Protein AF-A0A7V4HST1-F1 (afdb_monomer_lite)

Radius of gyration: 36.28 Å; chains: 1; bounding box: 67×82×114 Å

Secondary structure (DSSP, 8-state):
-------------------------------------------PPP---------SS-S-SSGGGPEE--SEEEEEEEEE-STT-EEEEEEEESS-EEEEEEEEESS--EEEEEE-SS-TTSEEEEE-TTSS--EEEE-GGGPBPSEEEEEEEEESSS-S-EEEEEEEEEEEE-PPP-SS-S-SSGGGPEE--TTS-PEEEEE-STT---EEEEEESS-B-EEEEEE-SS--EEEEEE-S-TTS--SEEEES-SSTT--EEEE-GGGPBPSEEEEEEEEETTS-S-EEEEEEEEEE--TT-EEEEEESSHHHHHHHHHHHHHH---GGG--SEEEEEEETTEEEEEETTEEEEEEHHHHHHHEEEEEEEEETT--HHHHHHHHHHHHTTTTPPB-HHHHHHHHHHHTSTT-HHHHHTSHHHHHHHHHTTTTTSB-HHHHHHHHHHHTT-PPP----TTTTTT---HHHHHHT--HHHHHT-SSEEES--

Structure (mmCIF, N/CA/C/O backbone):
data_AF-A0A7V4HST1-F1
#
_entry.id   AF-A0A7V4HST1-F1
#
loop_
_atom_site.group_PDB
_atom_site.id
_atom_site.type_symbol
_atom_site.label_atom_id
_atom_site.label_alt_id
_atom_site.label_comp_id
_atom_site.label_asym_id
_atom_site.label_entity_id
_atom_site.label_seq_id
_atom_site.pdbx_PDB_ins_code
_atom_site.Cartn_x
_atom_site.Cartn_y
_atom_site.Cartn_z
_atom_site.occupancy
_atom_site.B_iso_or_equiv
_atom_site.auth_seq_id
_atom_site.auth_comp_id
_atom_site.auth_asym_id
_atom_site.auth_atom_id
_atom_site.pdbx_PDB_model_num
ATOM 1 N N . MET A 1 1 ? 2.019 59.116 10.335 1.00 35.84 1 MET A N 1
ATOM 2 C CA . MET A 1 1 ? 3.046 59.518 9.343 1.00 35.84 1 MET A CA 1
ATOM 3 C C . MET A 1 1 ? 2.879 58.675 8.077 1.00 35.84 1 MET A C 1
ATOM 5 O O . MET A 1 1 ? 2.278 57.617 8.154 1.00 35.84 1 MET A O 1
ATOM 9 N N . PHE A 1 2 ? 3.363 59.191 6.942 1.00 28.56 2 PHE A N 1
ATOM 10 C CA . PHE A 1 2 ? 3.467 58.604 5.585 1.00 28.56 2 PHE A CA 1
ATOM 11 C C . PHE A 1 2 ? 3.967 57.131 5.585 1.00 28.56 2 PHE A C 1
ATOM 13 O O . PHE A 1 2 ? 4.644 56.769 6.537 1.00 28.56 2 PHE A O 1
ATOM 20 N N . LYS A 1 3 ? 3.806 56.230 4.591 1.00 29.53 3 LYS A N 1
ATOM 21 C CA . LYS A 1 3 ? 3.327 56.171 3.170 1.00 29.53 3 LYS A CA 1
ATOM 22 C C . LYS A 1 3 ? 3.100 54.651 2.849 1.00 29.53 3 LYS A C 1
ATOM 24 O O . LYS A 1 3 ? 3.575 53.840 3.630 1.00 29.53 3 LYS A O 1
ATOM 29 N N . ARG A 1 4 ? 2.490 54.121 1.767 1.00 29.44 4 ARG A N 1
ATOM 30 C CA . ARG A 1 4 ? 1.805 54.610 0.536 1.00 29.44 4 ARG A CA 1
ATOM 31 C C . ARG A 1 4 ? 0.678 53.590 0.157 1.00 29.44 4 ARG A C 1
ATOM 33 O O . ARG A 1 4 ? 0.006 53.114 1.060 1.00 29.44 4 ARG A O 1
ATOM 40 N N . ARG A 1 5 ? 0.435 53.283 -1.134 1.00 29.61 5 ARG A N 1
ATOM 41 C CA . ARG A 1 5 ? -0.610 52.382 -1.700 1.00 29.61 5 ARG A CA 1
ATOM 42 C C . ARG A 1 5 ? -0.297 52.075 -3.182 1.00 29.61 5 ARG A C 1
ATOM 44 O O . ARG A 1 5 ? 0.145 53.008 -3.848 1.00 29.61 5 ARG A O 1
ATOM 51 N N . LEU A 1 6 ? -0.569 50.860 -3.682 1.00 28.25 6 LEU A N 1
ATOM 52 C CA . LEU A 1 6 ? -0.846 50.472 -5.096 1.00 28.25 6 LEU A CA 1
ATOM 53 C C . LEU A 1 6 ? -1.181 48.956 -5.087 1.00 28.25 6 LEU A C 1
ATOM 55 O O . LEU A 1 6 ? -0.359 48.199 -4.589 1.00 28.25 6 LEU A O 1
ATOM 59 N N . VAL A 1 7 ? -2.412 48.467 -5.312 1.00 30.36 7 VAL A N 1
ATOM 60 C CA . VAL A 1 7 ? -3.348 48.520 -6.471 1.00 30.36 7 VAL A CA 1
ATOM 61 C C . VAL A 1 7 ? -2.991 47.505 -7.571 1.00 30.36 7 VAL A C 1
ATOM 63 O O . VAL A 1 7 ? -1.896 47.545 -8.120 1.00 30.36 7 VAL A O 1
ATOM 66 N N . LEU A 1 8 ? -3.954 46.620 -7.862 1.00 29.39 8 LEU A N 1
ATOM 67 C CA . LEU A 1 8 ? -3.918 45.488 -8.795 1.00 29.39 8 LEU A CA 1
ATOM 68 C C . LEU A 1 8 ? -5.319 45.373 -9.434 1.00 29.39 8 LEU A C 1
ATOM 70 O O . LEU A 1 8 ? -6.276 45.201 -8.691 1.00 29.39 8 LEU A O 1
ATOM 74 N N . GLU A 1 9 ? -5.423 45.521 -10.759 1.00 30.36 9 GLU A N 1
ATOM 75 C CA . GLU A 1 9 ? -6.605 45.362 -11.648 1.00 30.36 9 GLU A CA 1
ATOM 76 C C . GLU A 1 9 ? -6.125 45.747 -13.077 1.00 30.36 9 GLU A C 1
ATOM 78 O O . GLU A 1 9 ? -5.257 46.612 -13.186 1.00 30.36 9 GLU A O 1
ATOM 83 N N . GLY A 1 10 ? -6.573 45.196 -14.215 1.00 26.33 10 GLY A N 1
ATOM 84 C CA . GLY A 1 10 ? -7.445 44.046 -14.498 1.00 26.33 10 GLY A CA 1
ATOM 85 C C . GLY A 1 10 ? -7.832 43.972 -16.002 1.00 26.33 10 GLY A C 1
ATOM 86 O O . GLY A 1 10 ? -7.907 45.009 -16.647 1.00 26.33 10 GLY A O 1
ATOM 87 N N . LEU A 1 11 ? -8.121 42.752 -16.496 1.00 26.64 11 LEU A N 1
ATOM 88 C CA . LEU A 1 11 ? -9.041 42.374 -17.609 1.00 26.64 11 LEU A CA 1
ATOM 89 C C . LEU A 1 11 ? -8.745 42.653 -19.121 1.00 26.64 11 LEU A C 1
ATOM 91 O O . LEU A 1 11 ? -8.483 43.776 -19.524 1.00 26.64 11 LEU A O 1
ATOM 95 N N . GLU A 1 12 ? -8.971 41.5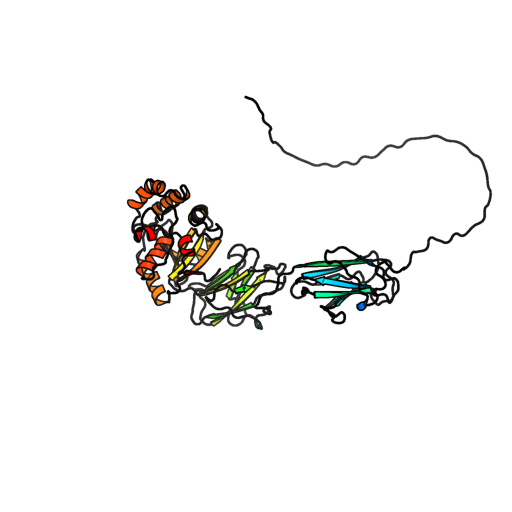81 -19.920 1.00 30.03 12 GLU A N 1
ATOM 96 C CA . GLU A 1 12 ? -9.639 41.484 -21.261 1.00 30.03 12 GLU A CA 1
ATOM 97 C C . GLU A 1 12 ? -9.063 42.194 -22.521 1.00 30.03 12 GLU A C 1
ATOM 99 O O . GLU A 1 12 ? -8.321 43.160 -22.418 1.00 30.03 12 GLU A O 1
ATOM 104 N N . ASP A 1 13 ? -9.391 41.848 -23.787 1.00 28.55 13 ASP A N 1
ATOM 105 C CA . ASP A 1 13 ? -9.766 40.604 -24.526 1.00 28.55 13 ASP A CA 1
ATOM 106 C C . ASP A 1 13 ? -9.728 40.934 -26.066 1.00 28.55 13 ASP A C 1
ATOM 108 O O . ASP A 1 13 ? -9.802 42.098 -26.451 1.00 28.55 13 ASP A O 1
ATOM 112 N N . ARG A 1 14 ? -9.703 39.915 -26.948 1.00 31.95 14 ARG A N 1
ATOM 113 C CA . ARG A 1 14 ? -10.070 39.888 -28.404 1.00 31.95 14 ARG A CA 1
ATOM 114 C C . ARG A 1 14 ? -9.128 40.344 -29.547 1.00 31.95 14 ARG A C 1
ATOM 116 O O . ARG A 1 14 ? -8.854 41.512 -29.770 1.00 31.95 14 ARG A O 1
ATOM 123 N N . ARG A 1 15 ? -8.858 39.348 -30.416 1.00 29.52 15 ARG A N 1
ATOM 124 C CA . ARG A 1 15 ? -8.937 39.284 -31.909 1.00 29.52 15 ARG A CA 1
ATOM 125 C C . ARG A 1 15 ? -8.944 40.592 -32.747 1.00 29.52 15 ARG A C 1
ATOM 127 O O . ARG A 1 15 ? -9.906 41.343 -32.652 1.00 29.52 15 ARG A O 1
ATOM 134 N N . MET A 1 16 ? -8.119 40.663 -33.811 1.00 27.72 16 MET A N 1
ATOM 135 C CA . MET A 1 16 ? -8.516 40.348 -35.217 1.00 27.72 16 MET A CA 1
ATOM 136 C C . MET A 1 16 ? -7.379 40.528 -36.262 1.00 27.72 16 MET A C 1
ATOM 138 O O . MET A 1 16 ? -6.274 40.943 -35.934 1.00 27.72 16 MET A O 1
ATOM 142 N N . MET A 1 17 ? -7.663 40.135 -37.514 1.00 27.33 17 MET A N 1
ATOM 143 C CA . MET A 1 17 ? -6.797 40.147 -38.713 1.00 27.33 17 MET A CA 1
ATOM 144 C C . MET A 1 17 ? -6.523 41.559 -39.283 1.00 27.33 17 MET A C 1
ATOM 146 O O . MET A 1 17 ? -7.367 42.431 -39.117 1.00 27.33 17 MET A O 1
ATOM 150 N N . SER A 1 18 ? -5.472 41.727 -40.109 1.00 27.75 18 SER A N 1
ATOM 151 C CA . SER A 1 18 ? -5.596 42.314 -41.472 1.00 27.75 18 SER A CA 1
ATOM 152 C C . SER A 1 18 ? -4.293 42.259 -42.294 1.00 27.75 18 SER A C 1
ATOM 154 O O . SER A 1 18 ? -3.193 42.419 -41.774 1.00 27.75 18 SER A O 1
ATOM 156 N N . SER A 1 19 ? -4.453 42.099 -43.609 1.00 29.36 19 SER A N 1
ATOM 157 C CA . SER A 1 19 ? -3.481 42.322 -44.692 1.00 29.36 19 SER A CA 1
ATOM 158 C C . SER A 1 19 ? -3.193 43.810 -44.984 1.00 29.36 19 SER A C 1
ATOM 160 O O . SER A 1 19 ? -4.007 44.663 -44.633 1.00 29.36 19 SER A O 1
ATOM 162 N N . GLY A 1 20 ? -2.131 44.108 -45.752 1.00 26.69 20 GLY A N 1
ATOM 163 C CA . GLY A 1 20 ? -1.921 45.413 -46.411 1.00 26.69 20 GLY A CA 1
ATOM 164 C C . GLY A 1 20 ? -0.665 45.470 -47.304 1.00 26.69 20 GLY A C 1
ATOM 165 O O . GLY A 1 20 ? 0.407 45.051 -46.882 1.00 26.69 20 GLY A O 1
ATOM 166 N N . THR A 1 21 ? -0.793 45.967 -48.540 1.00 27.86 21 THR A N 1
ATOM 167 C CA . THR A 1 21 ? 0.257 46.023 -49.594 1.00 27.86 21 THR A CA 1
ATOM 168 C C . THR A 1 21 ? 0.511 47.482 -50.040 1.00 27.86 21 THR A C 1
ATOM 170 O O . THR A 1 21 ? -0.205 48.370 -49.587 1.00 27.86 21 THR A O 1
ATOM 173 N N . PHE A 1 22 ? 1.447 47.700 -50.986 1.00 27.28 22 PHE A N 1
ATOM 174 C CA . PHE A 1 22 ? 1.873 48.968 -51.638 1.00 27.28 22 PHE A CA 1
ATOM 175 C C . PHE A 1 22 ? 2.971 49.750 -50.873 1.00 27.28 22 PHE A C 1
ATOM 177 O O . PHE A 1 22 ? 3.077 49.629 -49.661 1.00 27.28 22 PHE A O 1
ATOM 184 N N . VAL A 1 23 ? 3.890 50.501 -51.508 1.00 27.12 23 VAL A N 1
ATOM 185 C CA . VAL A 1 23 ? 3.853 51.250 -52.792 1.00 27.12 23 VAL A CA 1
ATOM 186 C C . VAL A 1 23 ? 5.167 51.107 -53.600 1.00 27.12 23 VAL A C 1
ATOM 188 O O . VAL A 1 23 ? 6.234 50.906 -53.032 1.00 27.12 23 VAL A O 1
ATOM 191 N N . SER A 1 24 ? 5.092 51.281 -54.926 1.00 28.08 24 SER A N 1
ATOM 192 C CA . SER A 1 24 ? 6.217 51.534 -55.852 1.00 28.08 24 SER A CA 1
ATOM 193 C C . SER A 1 24 ? 6.021 52.894 -56.537 1.00 28.08 24 SER A C 1
ATOM 195 O O . SER A 1 24 ? 4.864 53.223 -56.793 1.00 28.08 24 SER A O 1
ATOM 197 N N . LEU A 1 25 ? 7.092 53.640 -56.875 1.00 27.80 25 LEU A N 1
ATOM 198 C CA . LEU A 1 25 ? 7.154 54.505 -58.076 1.00 27.80 25 LEU A CA 1
ATOM 199 C C . LEU A 1 25 ? 8.572 55.087 -58.353 1.00 27.80 25 LEU A C 1
ATOM 201 O O . LEU A 1 25 ? 9.160 55.676 -57.458 1.00 27.80 25 LEU A O 1
ATOM 205 N N . LEU A 1 26 ? 9.040 54.939 -59.610 1.00 28.50 26 LEU A N 1
ATOM 206 C CA . LEU A 1 26 ? 9.837 55.843 -60.497 1.00 28.50 26 LEU A CA 1
ATOM 207 C C . LEU A 1 26 ? 10.972 56.754 -59.935 1.00 28.50 26 LEU A C 1
ATOM 209 O O . LEU A 1 26 ? 10.841 57.361 -58.886 1.00 28.50 26 LEU A O 1
ATOM 213 N N . GLY A 1 27 ? 12.073 57.041 -60.651 1.00 25.77 27 GLY A N 1
ATOM 214 C CA . GLY A 1 27 ? 12.527 56.656 -62.004 1.00 25.77 27 GLY A CA 1
ATOM 215 C C . GLY A 1 27 ? 13.621 57.621 -62.539 1.00 25.77 27 GLY A C 1
ATOM 216 O O . GLY A 1 27 ? 13.730 58.743 -62.054 1.00 25.77 27 GLY A O 1
ATOM 217 N N . GLY A 1 28 ? 14.430 57.217 -63.532 1.00 24.86 28 GLY A N 1
ATOM 218 C CA . GLY A 1 28 ? 15.464 58.066 -64.171 1.00 24.86 28 GLY A CA 1
ATOM 219 C C . GLY A 1 28 ? 16.322 57.299 -65.197 1.00 24.86 28 GLY A C 1
ATOM 220 O O . GLY A 1 28 ? 16.548 56.107 -65.004 1.00 24.86 28 GLY A O 1
ATOM 221 N N . ALA A 1 29 ? 16.747 57.925 -66.310 1.00 27.39 29 ALA A N 1
ATOM 222 C CA . ALA A 1 29 ? 17.245 57.188 -67.487 1.00 27.39 29 ALA A CA 1
ATOM 223 C C . ALA A 1 29 ? 18.246 57.948 -68.411 1.00 27.39 29 ALA A C 1
ATOM 225 O O . ALA A 1 29 ? 18.142 59.167 -68.524 1.00 27.39 29 ALA A O 1
ATOM 226 N N . ILE A 1 30 ? 19.066 57.156 -69.156 1.00 29.94 30 ILE A N 1
ATOM 227 C CA . ILE A 1 30 ? 19.633 57.345 -70.541 1.00 29.94 30 ILE A CA 1
ATOM 228 C C . ILE A 1 30 ? 20.996 58.107 -70.696 1.00 29.94 30 ILE A C 1
ATOM 230 O O . ILE A 1 30 ? 21.146 59.135 -70.045 1.00 29.94 30 ILE A O 1
ATOM 234 N N . PRO A 1 31 ? 21.961 57.742 -71.610 1.00 41.31 31 PRO A N 1
ATOM 235 C CA . PRO A 1 31 ? 22.291 56.449 -72.283 1.00 41.31 31 PRO A CA 1
ATOM 236 C C . PRO A 1 31 ? 23.807 56.112 -72.591 1.00 41.31 31 PRO A C 1
ATOM 238 O O . PRO A 1 31 ? 24.684 56.965 -72.589 1.00 41.31 31 PRO A O 1
ATOM 241 N N . SER A 1 32 ? 24.061 54.857 -73.020 1.00 27.97 32 SER A N 1
ATOM 242 C CA . SER A 1 32 ? 25.010 54.353 -74.070 1.00 27.97 32 SER A CA 1
ATOM 243 C C . SER A 1 32 ? 26.500 54.787 -74.205 1.00 27.97 32 SER A C 1
ATOM 245 O O . SER A 1 32 ? 26.772 55.928 -74.572 1.00 27.97 32 SER A O 1
ATOM 247 N N . ARG A 1 33 ? 27.429 53.802 -74.288 1.00 28.41 33 ARG A N 1
ATOM 248 C CA . ARG A 1 33 ? 27.992 53.262 -75.568 1.00 28.41 33 ARG A CA 1
ATOM 249 C C . ARG A 1 33 ? 29.009 52.097 -75.402 1.00 28.41 33 ARG A C 1
ATOM 251 O O . ARG A 1 33 ? 29.945 52.215 -74.632 1.00 28.41 33 ARG A O 1
ATOM 258 N N . ILE A 1 34 ? 28.805 51.052 -76.220 1.00 31.94 34 ILE A N 1
ATOM 259 C CA . ILE A 1 34 ? 29.746 50.197 -76.998 1.00 31.94 34 ILE A CA 1
ATOM 260 C C . ILE A 1 34 ? 31.099 49.767 -76.383 1.00 31.94 34 ILE A C 1
ATOM 262 O O . ILE A 1 34 ? 31.959 50.596 -76.106 1.00 31.94 34 ILE A O 1
ATOM 266 N N . GLY A 1 35 ? 31.338 48.448 -76.400 1.00 27.98 35 GLY A N 1
ATOM 267 C CA . GLY A 1 35 ? 32.660 47.814 -76.322 1.00 27.98 35 GLY A CA 1
ATOM 268 C C . GLY A 1 35 ? 32.545 46.286 -76.380 1.00 27.98 35 GLY A C 1
ATOM 269 O O . GLY A 1 35 ? 32.334 45.659 -75.347 1.00 27.98 35 GLY A O 1
ATOM 270 N N . GLU A 1 36 ? 32.629 45.693 -77.575 1.00 38.47 36 GLU A N 1
ATOM 271 C CA . GLU A 1 36 ? 32.875 44.250 -77.718 1.00 38.47 36 GLU A CA 1
ATOM 272 C C . GLU A 1 36 ? 34.359 43.974 -77.468 1.00 38.47 36 GLU A C 1
ATOM 274 O O . GLU A 1 36 ? 35.197 44.668 -78.033 1.00 38.47 36 GLU A O 1
ATOM 279 N N . ASP A 1 37 ? 34.676 42.935 -76.696 1.00 31.78 37 ASP A N 1
ATOM 280 C CA . ASP A 1 37 ? 35.926 42.190 -76.864 1.00 31.78 37 ASP A CA 1
ATOM 281 C C . ASP A 1 37 ? 35.755 40.763 -76.331 1.00 31.78 37 ASP A C 1
ATOM 283 O O . ASP A 1 37 ? 35.216 40.534 -75.244 1.00 31.78 37 ASP A O 1
ATOM 287 N N . ALA A 1 38 ? 36.185 39.785 -77.124 1.00 39.41 38 ALA A N 1
ATOM 288 C CA . ALA A 1 38 ? 36.087 38.374 -76.779 1.00 39.41 38 ALA A CA 1
ATOM 289 C C . ALA A 1 38 ? 37.292 37.945 -75.932 1.00 39.41 38 ALA A C 1
ATOM 291 O O . ALA A 1 38 ? 38.438 38.122 -76.344 1.00 39.41 38 ALA A O 1
ATOM 292 N N . VAL A 1 39 ? 37.049 37.293 -74.791 1.00 32.50 39 VAL A N 1
ATOM 293 C CA . VAL A 1 39 ? 38.104 36.616 -74.020 1.00 32.50 39 VAL A CA 1
ATOM 294 C C . VAL A 1 39 ? 37.712 35.160 -73.792 1.00 32.50 39 VAL A C 1
ATOM 296 O O . VAL A 1 39 ? 36.570 34.846 -73.459 1.00 32.50 39 VAL A O 1
ATOM 299 N N . ALA A 1 40 ? 38.667 34.270 -74.055 1.00 29.98 40 ALA A N 1
ATOM 300 C CA . ALA A 1 40 ? 38.451 32.836 -74.171 1.00 29.98 40 ALA A CA 1
ATOM 301 C C . ALA A 1 40 ? 37.993 32.165 -72.867 1.00 29.98 40 ALA A C 1
ATOM 303 O O . ALA A 1 40 ? 38.320 32.591 -71.758 1.00 29.98 40 ALA A O 1
ATOM 304 N N . ALA A 1 41 ? 37.295 31.040 -73.025 1.00 36.97 41 ALA A N 1
ATOM 305 C CA . ALA A 1 41 ? 36.936 30.164 -71.924 1.00 36.97 41 ALA A CA 1
ATOM 306 C C . ALA A 1 41 ? 38.188 29.622 -71.212 1.00 36.97 41 ALA A C 1
ATOM 308 O O . ALA A 1 41 ? 38.966 28.866 -71.793 1.00 36.97 41 ALA A O 1
ATOM 309 N N . VAL A 1 42 ? 38.321 29.936 -69.924 1.00 33.16 42 VAL A N 1
ATOM 310 C CA . VAL A 1 42 ? 39.082 29.114 -68.979 1.00 33.16 42 VAL A CA 1
ATOM 311 C C . VAL A 1 42 ? 38.067 28.339 -68.155 1.00 33.16 42 VAL A C 1
ATOM 313 O O . VAL A 1 42 ? 37.362 28.898 -67.315 1.00 33.16 42 VAL A O 1
ATOM 316 N N . SER A 1 43 ? 37.979 27.038 -68.415 1.00 36.81 43 SER A N 1
ATOM 317 C CA . SER A 1 43 ? 37.188 26.105 -67.621 1.00 36.81 43 SER A CA 1
ATOM 318 C C . SER A 1 43 ? 37.820 25.930 -66.238 1.00 36.81 43 SER A C 1
ATOM 320 O O . SER A 1 43 ? 38.648 25.041 -66.030 1.00 36.81 43 SER A O 1
ATOM 322 N N . GLY A 1 44 ? 37.434 26.780 -65.286 1.00 34.69 44 GLY A N 1
ATOM 323 C CA . GLY A 1 44 ? 37.615 26.474 -63.869 1.00 34.69 44 GLY A CA 1
ATOM 324 C C . GLY A 1 44 ? 36.825 25.205 -63.514 1.00 34.69 44 GLY A C 1
ATOM 325 O O . GLY A 1 44 ? 35.731 25.012 -64.056 1.00 34.69 44 GLY A O 1
ATOM 326 N N . PRO A 1 45 ? 37.348 24.316 -62.651 1.00 38.84 45 PRO A N 1
ATOM 327 C CA . PRO A 1 45 ? 36.622 23.114 -62.266 1.00 38.84 45 PRO A CA 1
ATOM 328 C C . PRO A 1 45 ? 35.316 23.492 -61.561 1.00 38.84 45 PRO A C 1
ATOM 330 O O . PRO A 1 45 ? 35.268 24.445 -60.781 1.00 38.84 45 PRO A O 1
ATOM 333 N N . ALA A 1 46 ? 34.257 22.726 -61.829 1.00 40.31 46 ALA A N 1
ATOM 334 C CA . ALA A 1 46 ? 32.998 22.848 -61.103 1.00 40.31 46 ALA A CA 1
ATOM 335 C C . ALA A 1 46 ? 33.238 22.707 -59.584 1.00 40.31 46 ALA A C 1
ATOM 337 O O . ALA A 1 46 ? 34.144 21.965 -59.188 1.00 40.31 46 ALA A O 1
ATOM 338 N N . PRO A 1 47 ? 32.441 23.372 -58.723 1.00 39.75 47 PRO A N 1
ATOM 339 C CA . PRO A 1 47 ? 32.548 23.193 -57.280 1.00 39.75 47 PRO A CA 1
ATOM 340 C C . PRO A 1 47 ? 32.338 21.716 -56.941 1.00 39.75 47 PRO A C 1
ATOM 342 O O . PRO A 1 47 ? 31.251 21.168 -57.131 1.00 39.75 47 PRO A O 1
ATOM 345 N N . GLY A 1 48 ? 33.413 21.072 -56.485 1.00 37.19 48 GLY A N 1
ATOM 346 C CA . GLY A 1 48 ? 33.433 19.645 -56.208 1.00 37.19 48 GLY A CA 1
ATOM 347 C C . GLY A 1 48 ? 32.372 19.272 -55.181 1.00 37.19 48 GLY A C 1
ATOM 348 O O . GLY A 1 48 ? 32.330 19.823 -54.080 1.00 37.19 48 GLY A O 1
ATOM 349 N N . MET A 1 49 ? 31.528 18.311 -55.546 1.00 43.28 49 MET A N 1
ATOM 350 C CA . MET A 1 49 ? 30.621 17.642 -54.624 1.00 43.28 49 MET A CA 1
ATOM 351 C C . MET A 1 49 ? 31.477 16.977 -53.535 1.00 43.28 49 MET A C 1
ATOM 353 O O . MET A 1 49 ? 32.222 16.044 -53.826 1.00 43.28 49 MET A O 1
ATOM 357 N N . PHE A 1 50 ? 31.430 17.504 -52.308 1.00 41.81 50 PHE A N 1
ATOM 358 C CA . PHE A 1 50 ? 32.255 17.046 -51.183 1.00 41.81 50 PHE A CA 1
ATOM 359 C C . PHE A 1 50 ? 31.791 15.644 -50.741 1.00 41.81 50 PHE A C 1
ATOM 361 O O . PHE A 1 50 ? 30.922 15.495 -49.884 1.00 41.81 50 PHE A O 1
ATOM 368 N N . LEU A 1 51 ? 32.323 14.609 -51.394 1.00 50.28 51 LEU A N 1
ATOM 369 C CA . LEU A 1 51 ? 31.978 13.208 -51.167 1.00 50.28 51 LEU A CA 1
ATOM 370 C C . LEU A 1 51 ? 33.026 12.530 -50.275 1.00 50.28 51 LEU A C 1
ATOM 372 O O . LEU A 1 51 ? 34.104 12.178 -50.745 1.00 50.28 51 LEU A O 1
ATOM 376 N N . GLY A 1 52 ? 32.659 12.298 -49.012 1.00 63.28 52 GLY A N 1
ATOM 377 C CA . GLY A 1 52 ? 33.252 11.268 -48.150 1.00 63.28 52 GLY A CA 1
ATOM 378 C C . GLY A 1 52 ? 34.740 11.420 -47.829 1.00 63.28 52 GLY A C 1
ATOM 379 O O . GLY A 1 52 ? 35.536 10.575 -48.234 1.00 63.28 52 GLY A O 1
ATOM 380 N N . LEU A 1 53 ? 35.092 12.449 -47.053 1.00 83.75 53 LEU A N 1
ATOM 381 C CA . LEU A 1 53 ? 36.252 12.360 -46.157 1.00 83.75 53 LEU A CA 1
ATOM 382 C C . LEU A 1 53 ? 35.820 11.664 -44.853 1.00 83.75 53 LEU A C 1
ATOM 384 O O . LEU A 1 53 ? 34.655 11.832 -44.487 1.00 83.75 53 LEU A O 1
ATOM 388 N N . PRO A 1 54 ? 36.724 10.945 -44.161 1.00 90.62 54 PRO A N 1
ATOM 389 C CA . PRO A 1 54 ? 36.479 10.491 -42.793 1.00 90.62 54 PRO A CA 1
ATOM 390 C C . PRO A 1 54 ? 36.257 11.689 -41.861 1.00 90.62 54 PRO A C 1
ATOM 392 O O . PRO A 1 54 ? 36.768 12.790 -42.109 1.00 90.62 54 PRO A O 1
ATOM 395 N N . ASP A 1 55 ? 35.499 11.479 -40.789 1.00 94.25 55 ASP A N 1
ATOM 396 C CA . ASP A 1 55 ? 35.208 12.510 -39.796 1.00 94.25 55 ASP A CA 1
ATOM 397 C C . ASP A 1 55 ? 36.257 12.572 -38.658 1.00 94.25 55 ASP A C 1
ATOM 399 O O . ASP A 1 55 ? 37.424 12.223 -38.834 1.00 94.25 55 ASP A O 1
ATOM 403 N N . LEU A 1 56 ? 35.874 13.134 -37.508 1.00 95.81 56 LEU A N 1
ATOM 404 C CA . LEU A 1 56 ? 36.757 13.397 -36.367 1.00 95.81 56 LEU A CA 1
ATOM 405 C C . LEU A 1 56 ? 36.908 12.206 -35.405 1.00 95.81 56 LEU A C 1
ATOM 407 O O . LEU A 1 56 ? 37.733 12.284 -34.491 1.00 95.81 56 LEU A O 1
ATOM 411 N N . TYR A 1 57 ? 36.105 11.153 -35.560 1.00 96.12 57 TYR A N 1
ATOM 412 C CA . TYR A 1 57 ? 36.130 9.965 -34.711 1.00 96.12 57 TYR A CA 1
ATOM 413 C C . TYR A 1 57 ? 37.017 8.855 -35.285 1.00 96.12 57 TYR A C 1
ATOM 415 O O . TYR A 1 57 ? 37.531 8.044 -34.521 1.00 96.12 57 TYR A O 1
ATOM 423 N N . GLU A 1 58 ? 37.321 8.872 -36.577 1.00 95.44 58 GLU A N 1
ATOM 424 C CA . GLU A 1 58 ? 38.142 7.844 -37.219 1.00 95.44 58 GLU A CA 1
ATOM 425 C C . GLU A 1 58 ? 39.609 7.804 -36.708 1.00 95.44 58 GLU A C 1
ATOM 427 O O . GLU A 1 58 ? 40.208 8.847 -36.419 1.00 95.44 58 GLU A O 1
ATOM 432 N N . PRO A 1 59 ? 40.248 6.618 -36.599 1.00 95.31 59 PRO A N 1
ATOM 433 C CA . PRO A 1 59 ? 39.702 5.302 -36.920 1.00 95.31 59 PRO A CA 1
ATOM 434 C C . PRO A 1 59 ? 38.800 4.751 -35.805 1.00 95.31 59 PRO A C 1
ATOM 436 O O . PRO A 1 59 ? 39.268 4.603 -34.668 1.00 95.31 59 PRO A O 1
ATOM 439 N N . ASP A 1 60 ? 37.560 4.378 -36.114 1.00 96.50 60 ASP A N 1
ATOM 440 C CA . ASP A 1 60 ? 36.648 3.660 -35.203 1.00 96.50 60 ASP A CA 1
ATOM 441 C C . ASP A 1 60 ? 35.891 2.475 -35.829 1.00 96.50 60 ASP A C 1
ATOM 443 O O . ASP A 1 60 ? 35.058 1.863 -35.165 1.00 96.50 60 ASP A O 1
ATOM 447 N N . ASN A 1 61 ? 36.358 2.021 -36.995 1.00 96.44 61 ASN A N 1
ATOM 448 C CA . ASN A 1 61 ? 36.023 0.786 -37.728 1.00 96.44 61 ASN A CA 1
ATOM 449 C C . ASN A 1 61 ? 36.130 -0.573 -36.969 1.00 96.44 61 ASN A C 1
ATOM 451 O O . ASN A 1 61 ? 36.168 -1.645 -37.577 1.00 96.44 61 ASN A O 1
ATOM 455 N N . SER A 1 62 ? 36.188 -0.581 -35.633 1.00 96.88 62 SER A N 1
ATOM 456 C CA . SER A 1 62 ? 36.139 -1.785 -34.791 1.00 96.88 62 SER A CA 1
ATOM 457 C C . SER A 1 62 ? 35.763 -1.479 -33.334 1.00 96.88 62 SER A C 1
ATOM 459 O O . SER A 1 62 ? 36.072 -0.410 -32.802 1.00 96.88 62 SER A O 1
ATOM 461 N N . ALA A 1 63 ? 35.230 -2.476 -32.622 1.00 95.88 63 ALA A N 1
ATOM 462 C CA . ALA A 1 63 ? 34.947 -2.379 -31.187 1.00 95.88 63 ALA A CA 1
ATOM 463 C C . ALA A 1 63 ? 36.173 -2.018 -30.320 1.00 95.88 63 ALA A C 1
ATOM 465 O O . ALA A 1 63 ? 36.044 -1.332 -29.305 1.00 95.88 63 ALA A O 1
ATOM 466 N N . ALA A 1 64 ? 37.374 -2.458 -30.717 1.00 96.06 64 ALA A N 1
ATOM 467 C CA . ALA A 1 64 ? 38.617 -2.156 -30.004 1.00 96.06 64 ALA A CA 1
ATOM 468 C C . ALA A 1 64 ? 39.020 -0.676 -30.135 1.00 96.06 64 ALA A C 1
ATOM 470 O O . ALA A 1 64 ? 39.625 -0.109 -29.225 1.00 96.06 64 ALA A O 1
ATOM 471 N N . SER A 1 65 ? 38.648 -0.041 -31.247 1.00 96.88 65 SER A N 1
ATOM 472 C CA . SER A 1 65 ? 38.870 1.380 -31.523 1.00 96.88 65 SER A CA 1
ATOM 473 C C . SER A 1 65 ? 37.709 2.284 -31.088 1.00 96.88 65 SER A C 1
ATOM 475 O O . SER A 1 65 ? 37.811 3.498 -31.269 1.00 96.88 65 SER A O 1
ATOM 477 N N . ALA A 1 66 ? 36.644 1.726 -30.501 1.00 97.38 66 ALA A N 1
ATOM 478 C CA . ALA A 1 66 ? 35.374 2.415 -30.294 1.00 97.38 66 ALA A CA 1
ATOM 479 C C . ALA A 1 66 ? 35.475 3.696 -29.445 1.00 97.38 66 ALA A C 1
ATOM 481 O O . ALA A 1 66 ? 36.045 3.690 -28.344 1.00 97.38 66 ALA A O 1
ATOM 482 N N . LYS A 1 67 ? 34.890 4.800 -29.929 1.00 96.56 67 LYS A N 1
ATOM 483 C CA . LYS A 1 67 ? 34.977 6.113 -29.262 1.00 96.56 67 LYS A CA 1
ATOM 484 C C . LYS A 1 67 ? 33.920 6.285 -28.169 1.00 96.56 67 LYS A C 1
ATOM 486 O O . LYS A 1 67 ? 32.821 5.754 -28.286 1.00 96.56 67 LYS A O 1
ATOM 491 N N . PRO A 1 68 ? 34.213 7.020 -27.081 1.00 97.62 68 PRO A N 1
ATOM 492 C CA . PRO A 1 68 ? 33.211 7.292 -26.058 1.00 97.62 68 PRO A CA 1
ATOM 493 C C . PRO A 1 68 ? 32.091 8.186 -26.609 1.00 97.62 68 PRO A C 1
ATOM 495 O O . PRO A 1 68 ? 32.369 9.219 -27.221 1.00 97.62 68 PRO A O 1
ATOM 498 N N . ILE A 1 69 ? 30.835 7.836 -26.329 1.00 98.38 69 ILE A N 1
ATOM 499 C CA . ILE A 1 69 ? 29.663 8.697 -26.529 1.00 98.38 69 ILE A CA 1
ATOM 500 C C . ILE A 1 69 ? 28.973 8.969 -25.187 1.00 98.38 69 ILE A C 1
ATOM 502 O O . ILE A 1 69 ? 28.867 8.090 -24.331 1.00 98.38 69 ILE A O 1
ATOM 506 N N . ALA A 1 70 ? 28.536 10.213 -24.984 1.00 97.75 70 ALA A N 1
ATOM 507 C CA . ALA A 1 70 ? 27.801 10.609 -23.788 1.00 97.75 70 ALA A CA 1
ATOM 508 C C . ALA A 1 70 ? 26.353 10.101 -23.846 1.00 97.75 70 ALA A C 1
ATOM 510 O O . ALA A 1 70 ? 25.738 10.063 -24.910 1.00 97.75 70 ALA A O 1
ATOM 511 N N . THR A 1 71 ? 25.798 9.759 -22.686 1.00 98.19 71 THR A N 1
ATOM 512 C CA . THR A 1 71 ? 24.423 9.263 -22.520 1.00 98.19 71 THR A CA 1
ATOM 513 C C . THR A 1 71 ? 23.410 10.377 -22.224 1.00 98.19 71 THR A C 1
ATOM 515 O O . THR A 1 71 ? 22.280 10.108 -21.826 1.00 98.19 71 THR A O 1
ATOM 518 N N . ASP A 1 72 ? 23.779 11.643 -22.427 1.00 96.94 72 ASP A N 1
ATOM 519 C CA . ASP A 1 72 ? 22.942 12.821 -22.157 1.00 96.94 72 ASP A CA 1
ATOM 520 C C . ASP A 1 72 ? 22.050 13.238 -23.348 1.00 96.94 72 ASP A C 1
ATOM 522 O O . ASP A 1 72 ? 21.313 14.224 -23.275 1.00 96.94 72 ASP A O 1
ATOM 526 N N . GLY A 1 73 ? 22.091 12.486 -24.452 1.00 96.44 73 GLY A N 1
ATOM 527 C CA . GLY A 1 73 ? 21.355 12.764 -25.682 1.00 96.44 73 GLY A CA 1
ATOM 528 C C . GLY A 1 73 ? 22.035 13.749 -26.638 1.00 96.44 73 GLY A C 1
ATOM 529 O O . GLY A 1 73 ? 21.478 14.006 -27.712 1.00 96.44 73 GLY A O 1
ATOM 530 N N . ARG A 1 74 ? 23.222 14.286 -26.315 1.00 96.94 74 ARG A N 1
ATOM 531 C CA . ARG A 1 74 ? 24.012 15.084 -27.268 1.00 96.94 74 ARG A CA 1
ATOM 532 C C . ARG A 1 74 ? 24.434 14.213 -28.449 1.00 96.94 74 ARG A C 1
ATOM 534 O O . ARG A 1 74 ? 24.762 13.040 -28.298 1.00 96.94 74 ARG A O 1
ATOM 541 N N . SER A 1 75 ? 24.391 14.789 -29.648 1.00 96.31 75 SER A N 1
ATOM 542 C CA . SER A 1 75 ? 24.718 14.064 -30.878 1.00 96.31 75 SER A CA 1
ATOM 543 C C . SER A 1 75 ? 26.179 14.244 -31.272 1.00 96.31 75 SER A C 1
ATOM 545 O O . SER A 1 75 ? 26.664 15.372 -31.348 1.00 96.31 75 SER A O 1
ATOM 547 N N . GLN A 1 76 ? 26.840 13.141 -31.602 1.00 97.94 76 GLN A N 1
ATOM 548 C CA . GLN A 1 76 ? 28.076 13.132 -32.380 1.00 97.94 76 GLN A CA 1
ATOM 549 C C . GLN A 1 76 ? 27.730 13.225 -33.870 1.00 97.94 76 GLN A C 1
ATOM 551 O O . GLN A 1 76 ? 26.651 12.788 -34.278 1.00 97.94 76 GLN A O 1
ATOM 556 N N . ARG A 1 77 ? 28.610 13.822 -34.680 1.00 97.19 77 ARG A N 1
ATOM 557 C CA . ARG A 1 77 ? 28.472 13.866 -36.142 1.00 97.19 77 ARG A CA 1
ATOM 558 C C . ARG A 1 77 ? 29.478 12.907 -36.757 1.00 97.19 77 ARG A C 1
ATOM 560 O O . ARG A 1 77 ? 30.666 13.095 -36.536 1.00 97.19 77 ARG A O 1
ATOM 567 N N . HIS A 1 78 ? 28.965 11.996 -37.570 1.00 96.94 78 HIS A N 1
ATOM 568 C CA . HIS A 1 78 ? 29.703 10.907 -38.196 1.00 96.94 78 HIS A CA 1
ATOM 569 C C . HIS A 1 78 ? 29.485 10.889 -39.719 1.00 96.94 78 HIS A C 1
ATOM 571 O O . HIS A 1 78 ? 28.594 11.586 -40.239 1.00 96.94 78 HIS A O 1
ATOM 577 N N . THR A 1 79 ? 30.283 10.102 -40.436 1.00 96.44 79 THR A N 1
ATOM 578 C CA . THR A 1 79 ? 30.226 9.875 -41.887 1.00 96.44 79 THR A CA 1
ATOM 579 C C . THR A 1 79 ? 30.535 8.422 -42.223 1.00 96.44 79 THR A C 1
ATOM 581 O O . THR A 1 79 ? 31.617 7.967 -41.896 1.00 96.44 79 THR A O 1
ATOM 584 N N . MET A 1 80 ? 29.676 7.752 -43.001 1.00 95.38 80 MET A N 1
ATOM 585 C CA . MET A 1 80 ? 30.070 6.496 -43.661 1.00 95.38 80 MET A CA 1
ATOM 586 C C . MET A 1 80 ? 30.833 6.879 -44.931 1.00 95.38 80 MET A C 1
ATOM 588 O O . MET A 1 80 ? 30.233 7.118 -45.990 1.00 95.38 80 MET A O 1
ATOM 592 N N . HIS A 1 81 ? 32.141 7.079 -44.801 1.00 90.25 81 HIS A N 1
ATOM 593 C CA . HIS A 1 81 ? 32.989 7.668 -45.831 1.00 90.25 81 HIS A CA 1
ATOM 594 C C . HIS A 1 81 ? 33.359 6.669 -46.941 1.00 90.25 81 HIS A C 1
ATOM 596 O O . HIS A 1 81 ? 33.747 7.096 -48.031 1.00 90.25 81 HIS A O 1
ATOM 602 N N . GLN A 1 82 ? 33.135 5.369 -46.727 1.00 92.00 82 GLN A N 1
ATOM 603 C CA . GLN A 1 82 ? 33.235 4.274 -47.704 1.00 92.00 82 GLN A CA 1
ATOM 604 C C . GLN A 1 82 ? 32.098 3.238 -47.497 1.00 92.00 82 GLN A C 1
ATOM 606 O O . GLN A 1 82 ? 31.436 3.286 -46.470 1.00 92.00 82 GLN A O 1
ATOM 611 N N . PRO A 1 83 ? 31.818 2.314 -48.439 1.00 90.25 83 PRO A N 1
ATOM 612 C CA . PRO A 1 83 ? 30.729 1.339 -48.260 1.00 90.25 83 PRO A CA 1
ATOM 613 C C . PRO A 1 83 ? 30.936 0.334 -47.121 1.00 90.25 83 PRO A C 1
ATOM 615 O O . PRO A 1 83 ? 29.990 -0.041 -46.441 1.00 90.25 83 PRO A O 1
ATOM 618 N N . SER A 1 84 ? 32.181 -0.081 -46.876 1.00 90.56 84 SER A N 1
ATOM 619 C CA . SER A 1 84 ? 32.537 -1.040 -45.820 1.00 90.56 84 SER A CA 1
ATOM 620 C C . SER A 1 84 ? 32.728 -0.413 -44.433 1.00 90.56 84 SER A C 1
ATOM 622 O O . SER A 1 84 ? 33.312 -1.056 -43.564 1.00 90.56 84 SER A O 1
ATOM 624 N N . ASP A 1 85 ? 32.332 0.846 -44.263 1.00 94.88 85 ASP A N 1
ATOM 625 C CA . ASP A 1 85 ? 32.603 1.650 -43.071 1.00 94.88 85 ASP A CA 1
ATOM 626 C C . ASP A 1 85 ? 31.695 1.259 -41.900 1.00 94.88 85 ASP A C 1
ATOM 628 O O . ASP A 1 85 ? 30.535 0.872 -42.098 1.00 94.88 85 ASP A O 1
ATOM 632 N N . GLN A 1 86 ? 32.228 1.313 -40.680 1.00 96.19 86 GLN A N 1
ATOM 633 C CA . GLN A 1 86 ? 31.501 0.940 -39.466 1.00 96.19 86 GLN A CA 1
ATOM 634 C C . GLN A 1 86 ? 31.893 1.814 -38.279 1.00 96.19 86 GLN A C 1
ATOM 636 O O . GLN A 1 86 ? 32.955 1.630 -37.694 1.00 96.19 86 GLN A O 1
ATOM 641 N N . ASP A 1 87 ? 30.984 2.651 -37.8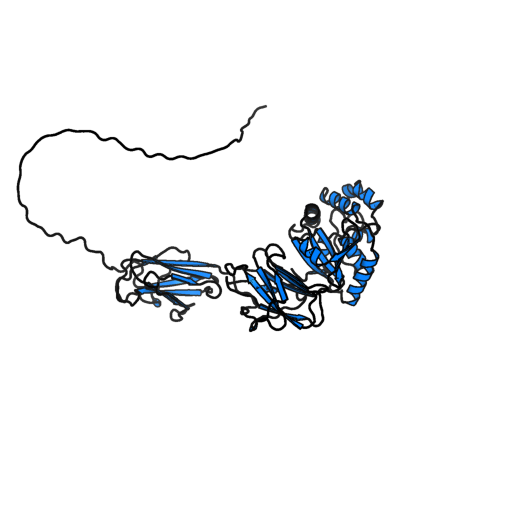07 1.00 97.88 87 ASP A N 1
ATOM 642 C CA . ASP A 1 87 ? 31.288 3.543 -36.692 1.00 97.88 87 ASP A CA 1
ATOM 643 C C . ASP A 1 87 ? 30.977 2.808 -35.385 1.00 97.88 87 ASP A C 1
ATOM 645 O O . ASP A 1 87 ? 29.814 2.511 -35.071 1.00 97.88 87 ASP A O 1
ATOM 649 N N . TRP A 1 88 ? 32.017 2.467 -34.620 1.00 98.56 88 TRP A N 1
ATOM 650 C CA . TRP A 1 88 ? 31.853 1.891 -33.288 1.00 98.56 88 TRP A CA 1
ATOM 651 C C . TRP A 1 88 ? 32.000 2.962 -32.209 1.00 98.56 88 TRP A C 1
ATOM 653 O O . TRP A 1 88 ? 33.062 3.553 -32.011 1.00 98.56 88 TRP A O 1
ATOM 663 N N . VAL A 1 89 ? 30.961 3.122 -31.395 1.00 98.69 89 VAL A N 1
ATOM 664 C CA . VAL A 1 89 ? 31.016 3.928 -30.169 1.00 98.69 89 VAL A CA 1
ATOM 665 C C . VAL A 1 89 ? 30.760 3.070 -28.937 1.00 98.69 89 VAL A C 1
ATOM 667 O O . VAL A 1 89 ? 30.214 1.971 -29.017 1.00 98.69 89 VAL A O 1
ATOM 670 N N . ARG A 1 90 ? 31.157 3.568 -27.767 1.00 98.50 90 ARG A N 1
ATOM 671 C CA . ARG A 1 90 ? 30.912 2.930 -26.471 1.00 98.50 90 ARG A CA 1
ATOM 672 C C . ARG A 1 90 ? 30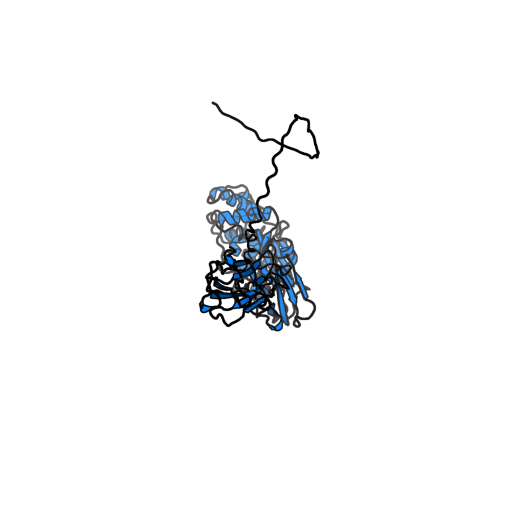.387 3.924 -25.447 1.00 98.50 90 ARG A C 1
ATOM 674 O O . ARG A 1 90 ? 30.791 5.086 -25.445 1.00 98.50 90 ARG A O 1
ATOM 681 N N . PHE A 1 91 ? 29.534 3.461 -24.546 1.00 98.50 91 PHE A N 1
ATOM 682 C CA . PHE A 1 91 ? 29.018 4.252 -23.431 1.00 98.50 91 PHE A CA 1
ATOM 683 C C . PHE A 1 91 ? 28.991 3.429 -22.144 1.00 98.50 91 PHE A C 1
ATOM 685 O O . PHE A 1 91 ? 29.037 2.201 -22.183 1.00 98.50 91 PHE A O 1
ATOM 692 N N . THR A 1 92 ? 28.915 4.111 -21.003 1.00 98.25 92 THR A N 1
ATOM 693 C CA . THR A 1 92 ? 28.850 3.478 -19.682 1.00 98.25 92 THR A CA 1
ATOM 694 C C . THR A 1 92 ? 27.562 3.886 -18.981 1.00 98.25 92 THR A C 1
ATOM 696 O O . THR A 1 92 ? 27.217 5.068 -18.961 1.00 98.25 92 THR A O 1
ATOM 699 N N . LEU A 1 93 ? 26.876 2.914 -18.385 1.00 97.81 93 LEU A N 1
ATOM 700 C CA . LEU A 1 93 ? 25.757 3.110 -17.470 1.00 97.81 93 LEU A CA 1
ATOM 701 C C . LEU A 1 93 ? 26.236 2.860 -16.039 1.00 97.81 93 LEU A C 1
ATOM 703 O O . LEU A 1 93 ? 26.889 1.850 -15.777 1.00 97.81 93 LEU A O 1
ATOM 707 N N . ALA A 1 94 ? 25.925 3.782 -15.128 1.00 95.81 94 ALA A N 1
ATOM 708 C CA . ALA A 1 94 ? 26.233 3.641 -13.702 1.00 95.81 94 ALA A CA 1
ATOM 709 C C . ALA A 1 94 ? 25.166 2.830 -12.941 1.00 95.81 94 ALA A C 1
ATOM 711 O O . ALA A 1 94 ? 25.455 2.274 -11.888 1.00 95.81 94 ALA A O 1
ATOM 712 N N . GLU A 1 95 ? 23.951 2.763 -13.487 1.00 93.19 95 GLU A N 1
ATOM 713 C CA . GLU A 1 95 ? 22.764 2.119 -12.919 1.00 93.19 95 GLU A CA 1
ATOM 714 C C . GLU A 1 95 ? 21.833 1.647 -14.049 1.00 93.19 95 GLU A C 1
ATOM 716 O O . GLU A 1 95 ? 21.973 2.100 -15.196 1.00 93.19 95 GLU A O 1
ATOM 721 N N . ARG A 1 96 ? 20.873 0.766 -13.730 1.00 91.31 96 ARG A N 1
ATOM 722 C CA . ARG A 1 96 ? 19.866 0.280 -14.684 1.00 91.31 96 ARG A CA 1
ATOM 723 C C . ARG A 1 96 ? 19.157 1.456 -15.350 1.00 91.31 96 ARG A C 1
ATOM 725 O O . ARG A 1 96 ? 18.622 2.336 -14.678 1.00 91.31 96 ARG A O 1
ATOM 732 N N . SER A 1 97 ? 19.166 1.495 -16.677 1.00 94.62 97 SER A N 1
ATOM 733 C CA . SER A 1 97 ? 18.699 2.649 -17.442 1.00 94.62 97 SER A CA 1
ATOM 734 C C . SER A 1 97 ? 17.852 2.259 -18.646 1.00 94.62 97 SER A C 1
ATOM 736 O O . SER A 1 97 ? 18.194 1.376 -19.431 1.00 94.62 97 SER A O 1
ATOM 738 N N . ASN A 1 98 ? 16.789 3.029 -18.859 1.00 93.19 98 ASN A N 1
ATOM 739 C CA . ASN A 1 98 ? 16.121 3.123 -20.149 1.00 93.19 98 ASN A CA 1
ATOM 740 C C . ASN A 1 98 ? 17.068 3.840 -21.127 1.00 93.19 98 ASN A C 1
ATOM 742 O O . ASN A 1 98 ? 17.507 4.956 -20.835 1.00 93.19 98 ASN A O 1
ATOM 746 N N . VAL A 1 99 ? 17.374 3.240 -22.281 1.00 97.31 99 VAL A N 1
ATOM 747 C CA . VAL A 1 99 ? 18.326 3.782 -23.265 1.00 97.31 99 VAL A CA 1
ATOM 748 C C . VAL A 1 99 ? 17.663 3.982 -24.627 1.00 97.31 99 VAL A C 1
ATOM 750 O O . VAL A 1 99 ? 17.111 3.060 -25.216 1.00 97.31 99 VAL A O 1
ATOM 753 N N . SER A 1 100 ? 17.751 5.198 -25.161 1.00 97.81 100 SER A N 1
ATOM 754 C CA . SER A 1 100 ? 17.318 5.547 -26.516 1.00 97.81 100 SER A CA 1
ATOM 755 C C . SER A 1 100 ? 18.541 5.844 -27.375 1.00 97.81 100 SER A C 1
ATOM 757 O O . SER A 1 100 ? 19.328 6.730 -27.035 1.00 97.81 100 SER A O 1
ATOM 759 N N . ILE A 1 101 ? 18.705 5.121 -28.481 1.00 98.44 101 ILE A N 1
ATOM 760 C CA . ILE A 1 101 ? 19.835 5.273 -29.403 1.00 98.44 101 ILE A CA 1
ATOM 761 C C . ILE A 1 101 ? 19.282 5.617 -30.776 1.00 98.44 101 ILE A C 1
ATOM 763 O O . ILE A 1 101 ? 18.368 4.956 -31.270 1.00 98.44 101 ILE A O 1
ATOM 767 N N . VAL A 1 102 ? 19.786 6.692 -31.375 1.00 98.25 102 VAL A N 1
ATOM 768 C CA . VAL A 1 102 ? 19.176 7.282 -32.567 1.00 98.25 102 VAL A CA 1
ATOM 769 C C . VAL A 1 102 ? 20.249 7.709 -33.546 1.00 98.25 102 VAL A C 1
ATOM 771 O O . VAL A 1 102 ? 21.137 8.484 -33.194 1.00 98.25 102 VAL A O 1
ATOM 774 N N . THR A 1 103 ? 20.105 7.272 -34.791 1.00 98.31 103 THR A N 1
ATOM 775 C CA . THR A 1 103 ? 20.787 7.894 -35.925 1.00 98.31 103 THR A CA 1
ATOM 776 C C . THR A 1 103 ? 19.841 8.870 -36.628 1.00 98.31 103 THR A C 1
ATOM 778 O O . THR A 1 103 ? 18.623 8.688 -36.603 1.00 98.31 103 THR A O 1
ATOM 781 N N . ARG A 1 104 ? 20.361 9.957 -37.208 1.00 97.25 104 ARG A N 1
ATOM 782 C CA . ARG A 1 104 ? 19.582 10.939 -37.988 1.00 97.25 104 ARG A CA 1
ATOM 783 C C . ARG A 1 104 ? 20.431 11.582 -39.076 1.00 97.25 104 ARG A C 1
ATOM 785 O O . ARG A 1 104 ? 21.590 11.899 -38.844 1.00 97.25 104 ARG A O 1
ATOM 792 N N . GLY A 1 105 ? 19.841 11.902 -40.219 1.00 94.56 105 GLY A N 1
ATOM 793 C CA . GLY A 1 105 ? 20.516 12.641 -41.284 1.00 94.56 105 GLY A CA 1
ATOM 794 C C . GLY A 1 105 ? 19.538 13.123 -42.349 1.00 94.56 105 GLY A C 1
ATOM 795 O O . GLY A 1 105 ? 18.325 12.993 -42.197 1.00 94.56 105 GLY A O 1
ATOM 796 N N . ARG A 1 106 ? 20.066 13.712 -43.427 1.00 91.81 106 ARG A N 1
ATOM 797 C CA . ARG A 1 106 ? 19.250 14.231 -44.541 1.00 91.81 106 ARG A CA 1
ATOM 798 C C . ARG A 1 106 ? 18.902 13.155 -45.576 1.00 91.81 106 ARG A C 1
ATOM 800 O O . ARG A 1 106 ? 17.833 13.219 -46.170 1.00 91.81 106 ARG A O 1
ATOM 807 N N . ALA A 1 107 ? 19.822 12.226 -45.814 1.00 91.31 107 ALA A N 1
ATOM 808 C CA . ALA A 1 107 ? 19.685 11.088 -46.715 1.00 91.31 107 ALA A CA 1
ATOM 809 C C . ALA A 1 107 ? 20.706 10.016 -46.304 1.00 91.31 107 ALA A C 1
ATOM 811 O O . ALA A 1 107 ? 21.808 10.368 -45.877 1.00 91.31 107 ALA A O 1
ATOM 812 N N . GLY A 1 108 ? 20.332 8.746 -46.423 1.00 92.31 108 GLY A N 1
ATOM 813 C CA . GLY A 1 108 ? 21.108 7.593 -45.965 1.00 92.31 108 GLY A CA 1
ATOM 814 C C . GLY A 1 108 ? 20.205 6.557 -45.297 1.00 92.31 108 GLY A C 1
ATOM 815 O O . GLY A 1 108 ? 19.085 6.882 -44.897 1.00 92.31 108 GLY A O 1
ATOM 816 N N . ASN A 1 109 ? 20.702 5.329 -45.193 1.00 95.38 109 ASN A N 1
ATOM 817 C CA . ASN A 1 109 ? 20.038 4.211 -44.538 1.00 95.38 109 ASN A CA 1
ATOM 818 C C . ASN A 1 109 ? 21.049 3.567 -43.582 1.00 95.38 109 ASN A C 1
ATOM 820 O O . ASN A 1 109 ? 22.146 3.210 -44.007 1.00 95.38 109 ASN A O 1
ATOM 824 N N . THR A 1 110 ? 20.734 3.497 -42.291 1.00 97.19 110 THR A N 1
ATOM 825 C CA . THR A 1 110 ? 21.670 3.006 -41.269 1.00 97.19 110 THR A CA 1
ATOM 826 C C . THR A 1 110 ? 21.127 1.770 -40.588 1.00 97.19 110 THR A C 1
ATOM 828 O O . THR A 1 110 ? 19.967 1.719 -40.194 1.00 97.19 110 THR A O 1
ATOM 831 N N . GLU A 1 111 ? 22.012 0.810 -40.353 1.00 97.69 111 GLU A N 1
ATOM 832 C CA . GLU A 1 111 ? 21.775 -0.292 -39.433 1.00 97.69 111 GLU A CA 1
ATOM 833 C C . GLU A 1 111 ? 22.546 -0.040 -38.136 1.00 97.69 111 GLU A C 1
ATOM 835 O O . GLU A 1 111 ? 23.705 0.384 -38.150 1.00 97.69 111 GLU A O 1
ATOM 840 N N . LEU A 1 112 ? 21.900 -0.308 -37.007 1.00 97.81 112 LEU A N 1
ATOM 841 C CA . LEU A 1 112 ? 22.443 -0.131 -35.670 1.00 97.81 112 LEU A CA 1
ATOM 842 C C . LEU A 1 112 ? 22.371 -1.448 -34.898 1.00 97.81 112 LEU A C 1
ATOM 844 O O . LEU A 1 112 ? 21.346 -2.127 -34.914 1.00 97.81 112 LEU A O 1
ATOM 848 N N . THR A 1 113 ? 23.441 -1.799 -34.187 1.00 98.50 113 THR A N 1
ATOM 849 C CA . THR A 1 113 ? 23.489 -2.961 -33.287 1.00 98.50 113 THR A CA 1
ATOM 850 C C . THR A 1 113 ? 24.096 -2.559 -31.944 1.00 98.50 113 THR A C 1
ATOM 852 O O . THR A 1 113 ? 25.125 -1.886 -31.917 1.00 98.50 113 THR A O 1
ATOM 855 N N . VAL A 1 114 ? 23.477 -2.980 -30.839 1.00 98.44 114 VAL A N 1
ATOM 856 C CA . VAL A 1 114 ? 23.974 -2.773 -29.467 1.00 98.44 114 VAL A CA 1
ATOM 857 C C . VAL A 1 114 ? 24.567 -4.073 -28.941 1.00 98.44 114 VAL A C 1
ATOM 859 O O . VAL A 1 114 ? 23.958 -5.129 -29.110 1.00 98.44 114 VAL A O 1
ATOM 862 N N . PHE A 1 115 ? 25.714 -3.986 -28.271 1.00 98.56 115 PHE A N 1
ATOM 863 C CA . PHE A 1 115 ? 26.423 -5.121 -27.684 1.00 98.56 115 PHE A CA 1
ATOM 864 C C . PHE A 1 115 ? 26.823 -4.856 -26.229 1.00 98.56 115 PHE A C 1
ATOM 866 O O . PHE A 1 115 ? 27.061 -3.705 -25.846 1.00 98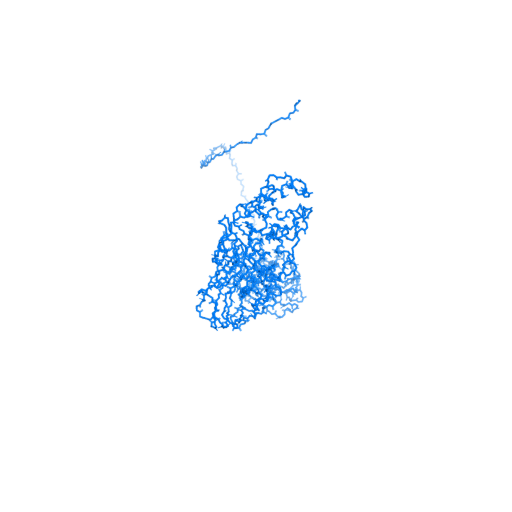.56 115 PHE A O 1
ATOM 873 N N . GLY A 1 116 ? 26.951 -5.922 -25.439 1.00 95.75 116 GLY A N 1
ATOM 874 C CA . GLY A 1 116 ? 27.455 -5.887 -24.065 1.00 95.75 116 GLY A CA 1
ATOM 875 C C . GLY A 1 116 ? 26.586 -6.671 -23.070 1.00 95.75 116 GLY A C 1
ATOM 876 O O . GLY A 1 116 ? 25.826 -7.547 -23.484 1.00 95.75 116 GLY A O 1
ATOM 877 N N . PRO A 1 117 ? 26.676 -6.345 -21.764 1.00 96.25 117 PRO A N 1
ATOM 878 C CA . PRO A 1 117 ? 27.678 -5.461 -21.160 1.00 96.25 117 PRO A CA 1
ATOM 879 C C . PRO A 1 117 ? 29.087 -6.080 -21.209 1.00 96.25 117 PRO A C 1
ATOM 881 O O . PRO A 1 117 ? 29.256 -7.288 -21.089 1.00 96.25 117 PRO A O 1
ATOM 884 N N . GLY A 1 118 ? 30.118 -5.252 -21.386 1.00 94.44 118 GLY A N 1
ATOM 885 C CA . GLY A 1 118 ? 31.537 -5.643 -21.358 1.00 94.44 118 GLY A CA 1
ATOM 886 C C . GLY A 1 118 ? 32.045 -6.422 -22.580 1.00 94.44 118 GLY A C 1
ATOM 887 O O . GLY A 1 118 ? 33.215 -6.283 -22.930 1.00 94.44 118 GLY A O 1
ATOM 888 N N . ASP A 1 119 ? 31.182 -7.181 -23.255 1.00 95.19 119 ASP A N 1
ATOM 889 C CA . ASP A 1 119 ? 31.506 -7.970 -24.447 1.00 95.19 119 ASP A CA 1
ATOM 890 C C . ASP A 1 119 ? 30.945 -7.329 -25.738 1.00 95.19 119 ASP A C 1
ATOM 892 O O . ASP A 1 119 ? 29.730 -7.339 -25.950 1.00 95.19 119 ASP A O 1
ATOM 896 N N . PRO A 1 120 ? 31.794 -6.802 -26.643 1.00 94.25 120 PRO A N 1
ATOM 897 C CA . PRO A 1 120 ? 31.354 -6.230 -27.916 1.00 94.25 120 PRO A CA 1
ATOM 898 C C . PRO A 1 120 ? 30.914 -7.264 -28.970 1.00 94.25 120 PRO A C 1
ATOM 900 O O . PRO A 1 120 ? 30.560 -6.870 -30.080 1.00 94.25 120 PRO A O 1
ATOM 903 N N . SER A 1 121 ? 30.961 -8.566 -28.670 1.00 95.62 121 SER A N 1
ATOM 904 C CA . SER A 1 121 ? 30.444 -9.641 -29.530 1.00 95.62 121 SER A CA 1
ATOM 905 C C . SER A 1 121 ? 29.058 -10.152 -29.108 1.00 95.62 121 SER A C 1
ATOM 907 O O . SER A 1 121 ? 28.324 -10.683 -29.943 1.00 95.62 121 SER A O 1
ATOM 909 N N . SER A 1 122 ? 28.653 -9.909 -27.857 1.00 96.31 122 SER A N 1
ATOM 910 C CA . SER A 1 122 ? 27.328 -10.245 -27.320 1.00 96.31 122 SER A CA 1
ATOM 911 C C . SER A 1 122 ? 26.275 -9.231 -27.780 1.00 96.31 122 SER A C 1
ATOM 913 O O . SER A 1 122 ? 26.107 -8.180 -27.162 1.00 96.31 122 SER A O 1
ATOM 915 N N . ALA A 1 123 ? 25.591 -9.510 -28.894 1.00 96.88 123 ALA A N 1
ATOM 916 C CA . ALA A 1 123 ? 24.548 -8.640 -29.444 1.00 96.88 123 ALA A CA 1
ATOM 917 C C . ALA A 1 123 ? 23.252 -8.696 -28.614 1.00 96.88 123 ALA A C 1
ATOM 919 O O . ALA A 1 123 ? 22.712 -9.771 -28.370 1.00 96.88 123 ALA A O 1
ATOM 920 N N . ILE A 1 124 ? 22.732 -7.525 -28.238 1.00 96.38 124 ILE A N 1
ATOM 921 C CA . ILE A 1 124 ? 21.515 -7.363 -27.425 1.00 96.38 124 ILE A CA 1
ATOM 922 C C . ILE A 1 124 ? 20.306 -7.039 -28.309 1.00 96.38 124 ILE A C 1
ATOM 924 O O . ILE A 1 124 ? 19.245 -7.638 -28.174 1.00 96.38 124 ILE A O 1
ATOM 928 N N . ALA A 1 125 ? 20.456 -6.064 -29.209 1.00 96.56 125 ALA A N 1
ATOM 929 C CA . ALA A 1 125 ? 19.369 -5.552 -30.039 1.00 96.56 125 ALA A CA 1
ATOM 930 C C . ALA A 1 125 ? 19.898 -4.915 -31.330 1.00 96.56 125 ALA A C 1
ATOM 932 O O . ALA A 1 125 ? 21.032 -4.428 -31.376 1.00 96.56 125 ALA A O 1
ATOM 933 N N . SER A 1 126 ? 19.063 -4.880 -32.372 1.00 96.81 126 SER A N 1
ATOM 934 C CA . SER A 1 126 ? 19.387 -4.245 -33.654 1.00 96.81 126 SER A CA 1
ATOM 935 C C . SER A 1 126 ? 18.180 -3.560 -34.300 1.00 96.81 126 SER A C 1
ATOM 937 O O . SER A 1 126 ? 17.035 -3.898 -34.008 1.00 96.81 126 SER A O 1
ATOM 939 N N . SER A 1 127 ? 18.445 -2.573 -35.156 1.00 97.12 127 SER A N 1
ATOM 940 C CA . SER A 1 127 ? 17.455 -1.871 -35.980 1.00 97.12 127 SER A CA 1
ATOM 941 C C . SER A 1 127 ? 18.085 -1.522 -37.327 1.00 97.12 127 SER A C 1
ATOM 943 O O . SER A 1 127 ? 19.206 -1.024 -37.357 1.00 97.12 127 SER A O 1
ATOM 945 N N . ASP A 1 128 ? 17.366 -1.748 -38.423 1.00 93.06 128 ASP A N 1
ATOM 946 C CA . ASP A 1 128 ? 17.787 -1.455 -39.802 1.00 93.06 128 ASP A CA 1
ATOM 947 C C . ASP A 1 128 ? 17.184 -0.152 -40.366 1.00 93.06 128 ASP A C 1
ATOM 949 O O . ASP A 1 128 ? 17.231 0.104 -41.567 1.00 93.06 128 ASP A O 1
ATOM 953 N N . GLY A 1 129 ? 16.535 0.641 -39.507 1.00 87.88 129 GLY A N 1
ATOM 954 C CA . GLY A 1 129 ? 15.904 1.905 -39.886 1.00 87.88 129 GLY A CA 1
ATOM 955 C C . GLY A 1 129 ? 14.706 1.802 -40.835 1.00 87.88 129 GLY A C 1
ATOM 956 O O . GLY A 1 129 ? 14.164 2.850 -41.184 1.00 87.88 129 GLY A O 1
ATOM 957 N N . ASN A 1 130 ? 14.266 0.599 -41.235 1.00 88.88 130 ASN A N 1
ATOM 958 C CA . ASN A 1 130 ? 13.216 0.377 -42.240 1.00 88.88 130 ASN A CA 1
ATOM 959 C C . ASN A 1 130 ? 13.416 1.203 -43.536 1.00 88.88 130 ASN A C 1
ATOM 961 O O . ASN A 1 130 ? 12.466 1.789 -44.063 1.00 88.88 130 ASN A O 1
ATOM 965 N N . GLY A 1 131 ? 14.653 1.285 -44.045 1.00 86.88 131 GLY A N 1
ATOM 966 C CA . GLY A 1 131 ? 14.982 2.078 -45.241 1.00 86.88 131 GLY A CA 1
ATOM 967 C C . GLY A 1 131 ? 15.328 3.548 -44.961 1.00 86.88 131 GLY A C 1
ATOM 968 O O . GLY A 1 131 ? 15.261 4.386 -45.862 1.00 86.88 131 GLY A O 1
ATOM 969 N N . GLY A 1 132 ? 15.674 3.871 -43.716 1.00 94.06 132 GLY A N 1
ATOM 970 C CA . GLY A 1 132 ? 16.045 5.204 -43.254 1.00 94.06 132 GLY A CA 1
ATOM 971 C C . GLY A 1 132 ? 17.014 5.137 -42.074 1.00 94.06 132 GLY A C 1
ATOM 972 O O . GLY A 1 132 ? 17.834 4.233 -41.972 1.00 94.06 132 GLY A O 1
ATOM 973 N N . PHE A 1 133 ? 16.950 6.104 -41.161 1.00 97.31 133 PHE A N 1
ATOM 974 C CA . PHE A 1 133 ? 17.874 6.125 -40.027 1.00 97.31 133 PHE A CA 1
ATOM 975 C C . PHE A 1 133 ? 17.376 5.273 -38.846 1.00 97.31 133 PHE A C 1
ATOM 977 O O . PHE A 1 133 ? 16.308 5.540 -38.291 1.00 97.31 133 PHE A O 1
ATOM 984 N N . ALA A 1 134 ? 18.174 4.284 -38.432 1.00 97.31 134 ALA A N 1
ATOM 985 C CA . ALA A 1 134 ? 17.895 3.396 -37.304 1.00 97.31 134 ALA A CA 1
ATOM 986 C C . ALA A 1 134 ? 17.665 4.112 -35.962 1.00 97.31 134 ALA A C 1
ATOM 988 O O . ALA A 1 134 ? 18.329 5.099 -35.609 1.00 97.31 134 ALA A O 1
ATOM 989 N N . ARG A 1 135 ? 16.756 3.524 -35.175 1.00 97.25 135 ARG A N 1
ATOM 990 C CA . ARG A 1 135 ? 16.407 3.911 -33.805 1.00 97.25 135 ARG A CA 1
ATOM 991 C C . ARG A 1 135 ? 16.169 2.663 -32.957 1.00 97.25 135 ARG A C 1
ATOM 993 O O . ARG A 1 135 ? 15.430 1.776 -33.369 1.00 97.25 135 ARG A O 1
ATOM 1000 N N . LEU A 1 136 ? 16.705 2.657 -31.739 1.00 97.00 136 LEU A N 1
ATOM 1001 C CA . LEU A 1 136 ? 16.331 1.721 -30.679 1.00 97.00 136 LEU A CA 1
ATOM 1002 C C . LEU A 1 136 ? 15.846 2.473 -29.436 1.00 97.00 136 LEU A C 1
ATOM 1004 O O . LEU A 1 136 ? 16.378 3.526 -29.080 1.00 97.00 136 LEU A O 1
ATOM 1008 N N . ASP A 1 137 ? 14.848 1.904 -28.766 1.00 94.81 137 ASP A N 1
ATOM 1009 C CA . ASP A 1 137 ? 14.384 2.288 -27.434 1.00 94.81 137 ASP A CA 1
ATOM 1010 C C . ASP A 1 137 ? 14.381 1.030 -26.558 1.00 94.81 137 ASP A C 1
ATOM 1012 O O . ASP A 1 137 ? 13.486 0.198 -26.654 1.00 94.81 137 ASP A O 1
ATOM 1016 N N . LEU A 1 138 ? 15.405 0.893 -25.720 1.00 93.25 138 LEU A N 1
ATOM 1017 C CA . LEU A 1 138 ? 15.617 -0.216 -24.795 1.00 93.25 138 LEU A CA 1
ATOM 1018 C C . LEU A 1 138 ? 15.071 0.189 -23.424 1.00 93.25 138 LEU A C 1
ATOM 1020 O O . LEU A 1 138 ? 15.620 1.088 -22.783 1.00 93.25 138 LEU A O 1
ATOM 1024 N N . ARG A 1 139 ? 13.927 -0.380 -23.024 1.00 86.75 139 ARG A N 1
ATOM 1025 C CA . ARG A 1 139 ? 13.153 0.051 -21.845 1.00 86.75 139 ARG A CA 1
ATOM 1026 C C . ARG A 1 139 ? 12.483 -1.116 -21.126 1.00 86.75 139 ARG A C 1
ATOM 1028 O O . ARG A 1 139 ? 12.286 -2.168 -21.730 1.00 86.75 139 ARG A O 1
ATOM 1035 N N . GLY A 1 140 ? 12.086 -0.901 -19.871 1.00 77.12 140 GLY A N 1
ATOM 1036 C CA . GLY A 1 140 ? 11.366 -1.902 -19.074 1.00 77.12 140 GLY A CA 1
ATOM 1037 C C . GLY A 1 140 ? 12.185 -3.184 -18.903 1.00 77.12 140 GLY A C 1
ATOM 1038 O O . GLY A 1 140 ? 13.362 -3.104 -18.566 1.00 77.12 140 GLY A O 1
ATOM 1039 N N . ALA A 1 141 ? 11.616 -4.344 -19.237 1.00 74.56 141 ALA A N 1
ATOM 1040 C CA . ALA A 1 141 ? 12.340 -5.620 -19.258 1.00 74.56 141 ALA A CA 1
ATOM 1041 C C . ALA A 1 141 ? 13.564 -5.630 -20.207 1.00 74.56 141 ALA A C 1
ATOM 1043 O O . ALA A 1 141 ? 14.484 -6.421 -20.026 1.00 74.56 141 ALA A O 1
ATOM 1044 N N . SER A 1 142 ? 13.605 -4.740 -21.209 1.00 85.75 142 SER A N 1
ATOM 1045 C CA . SER A 1 142 ? 14.764 -4.523 -22.095 1.00 85.75 142 SER A CA 1
ATOM 1046 C C . SER A 1 142 ? 15.635 -3.323 -21.691 1.00 85.75 142 SER A C 1
ATOM 1048 O O . SER A 1 142 ? 16.475 -2.896 -22.482 1.00 85.75 142 SER A O 1
ATOM 1050 N N . ALA A 1 143 ? 15.433 -2.728 -20.510 1.00 90.00 143 ALA A N 1
ATOM 1051 C CA . ALA A 1 143 ? 16.344 -1.717 -19.974 1.00 90.00 143 ALA A CA 1
ATOM 1052 C C . ALA A 1 143 ? 17.742 -2.320 -19.760 1.00 90.00 143 ALA A C 1
ATOM 1054 O O . ALA A 1 143 ? 17.891 -3.511 -19.493 1.00 90.00 143 ALA A O 1
ATOM 1055 N N . LEU A 1 144 ? 18.779 -1.496 -19.899 1.00 93.25 144 LEU A N 1
ATOM 1056 C CA . LEU A 1 144 ? 20.162 -1.951 -19.794 1.00 93.25 144 LEU A CA 1
ATOM 1057 C C . LEU A 1 144 ? 20.680 -1.763 -18.368 1.00 93.25 144 LEU A C 1
ATOM 1059 O O . LEU A 1 144 ? 20.585 -0.668 -17.816 1.00 93.25 144 LEU A O 1
ATOM 1063 N N . GLU A 1 145 ? 21.243 -2.824 -17.797 1.00 93.94 145 GLU A N 1
ATOM 1064 C CA . GLU A 1 145 ? 21.895 -2.811 -16.484 1.00 93.94 145 GLU A CA 1
ATOM 1065 C C . GLU A 1 145 ? 23.159 -1.932 -16.448 1.00 93.94 145 GLU A C 1
ATOM 1067 O O . GLU A 1 145 ? 23.651 -1.446 -17.468 1.00 93.94 145 GLU A O 1
ATOM 1072 N N . ALA A 1 146 ? 23.714 -1.711 -15.254 1.00 95.44 146 ALA A N 1
ATOM 1073 C CA . ALA A 1 146 ? 24.987 -1.006 -15.111 1.00 95.44 146 ALA A CA 1
ATOM 1074 C C . ALA A 1 146 ? 26.120 -1.748 -15.852 1.00 95.44 146 ALA A C 1
ATOM 1076 O O . ALA A 1 146 ? 26.283 -2.962 -15.718 1.00 95.44 146 ALA A O 1
ATOM 1077 N N . GLY A 1 147 ? 26.938 -1.024 -16.619 1.00 97.38 147 GLY A N 1
ATOM 1078 C CA . GLY A 1 147 ? 27.989 -1.638 -17.432 1.00 97.38 147 GLY A CA 1
ATOM 1079 C C . GLY A 1 147 ? 28.476 -0.780 -18.595 1.00 97.38 147 GLY A C 1
ATOM 1080 O O . GLY A 1 147 ? 28.021 0.344 -18.808 1.00 97.38 147 GLY A O 1
ATOM 1081 N N . VAL A 1 148 ? 29.431 -1.321 -19.355 1.00 98.19 148 VAL A N 1
ATOM 1082 C CA . VAL A 1 148 ? 29.949 -0.714 -20.592 1.00 98.19 148 VAL A CA 1
ATOM 1083 C C . VAL A 1 148 ? 29.291 -1.389 -21.788 1.00 98.19 148 VAL A C 1
ATOM 1085 O O . VAL A 1 148 ? 29.356 -2.609 -21.914 1.00 98.19 148 VAL A O 1
ATOM 1088 N N . TYR A 1 149 ? 28.702 -0.599 -22.677 1.00 98.62 149 TYR A N 1
ATOM 1089 C CA . TYR A 1 149 ? 28.020 -1.065 -23.880 1.00 98.62 149 TYR A CA 1
ATOM 1090 C C . TYR A 1 149 ? 28.676 -0.493 -25.126 1.00 98.62 149 TYR A C 1
ATOM 1092 O O . TYR A 1 149 ? 29.249 0.599 -25.102 1.00 98.62 149 TYR A O 1
ATOM 1100 N N . TYR A 1 150 ? 28.552 -1.228 -26.224 1.00 98.69 150 TYR A N 1
ATOM 1101 C CA . TYR A 1 150 ? 29.064 -0.853 -27.534 1.00 98.69 150 TYR A CA 1
ATOM 1102 C C . TYR A 1 150 ? 27.899 -0.691 -28.504 1.00 98.69 150 TYR A C 1
ATOM 1104 O O . TYR A 1 150 ? 26.918 -1.430 -28.444 1.00 98.69 150 TYR A O 1
ATOM 1112 N N . VAL A 1 151 ? 28.014 0.265 -29.414 1.00 98.56 151 VAL A N 1
ATOM 1113 C CA . VAL A 1 151 ? 27.084 0.465 -30.522 1.00 98.56 151 VAL A CA 1
ATOM 1114 C C . VAL A 1 151 ? 27.902 0.432 -31.796 1.00 98.56 151 VAL A C 1
ATOM 1116 O O . VAL A 1 151 ? 28.826 1.229 -31.940 1.00 98.56 151 VAL A O 1
ATOM 1119 N N . ARG A 1 152 ? 27.550 -0.463 -32.716 1.00 98.44 152 ARG A N 1
ATOM 1120 C CA . ARG A 1 152 ? 27.997 -0.387 -34.107 1.00 98.44 152 ARG A CA 1
ATOM 1121 C C . ARG A 1 152 ? 26.902 0.281 -34.918 1.00 98.44 152 ARG A C 1
ATOM 1123 O O . ARG A 1 152 ? 25.759 -0.179 -34.881 1.00 98.44 152 ARG A O 1
ATOM 1130 N N . VAL A 1 153 ? 27.267 1.290 -35.693 1.00 98.31 153 VAL A N 1
ATOM 1131 C CA . VAL A 1 153 ? 26.468 1.786 -36.813 1.00 98.31 153 VAL A CA 1
ATOM 1132 C C . VAL A 1 153 ? 27.161 1.373 -38.108 1.00 98.31 153 VAL A C 1
ATOM 1134 O O . VAL A 1 153 ? 28.385 1.317 -38.167 1.00 98.31 153 VAL A O 1
ATOM 1137 N N . ARG A 1 154 ? 26.393 1.054 -39.145 1.00 97.00 154 ARG A N 1
ATOM 1138 C CA . ARG A 1 154 ? 26.895 0.872 -40.513 1.00 97.00 154 ARG A CA 1
ATOM 1139 C C . ARG A 1 154 ? 25.868 1.356 -41.524 1.00 97.00 154 ARG A C 1
ATOM 1141 O O . ARG A 1 154 ? 24.693 1.519 -41.188 1.00 97.00 154 ARG A O 1
ATOM 1148 N N . GLU A 1 155 ? 26.301 1.567 -42.757 1.00 96.19 155 GLU A N 1
ATOM 1149 C CA . GLU A 1 155 ? 25.384 1.713 -43.887 1.00 96.19 155 GLU A CA 1
ATOM 1150 C C . GLU A 1 155 ? 24.642 0.380 -44.127 1.00 96.19 155 GLU A C 1
ATOM 1152 O O . GLU A 1 155 ? 25.212 -0.705 -43.962 1.00 96.19 155 GLU A O 1
ATOM 1157 N N . TYR A 1 156 ? 23.343 0.441 -44.421 1.00 93.62 156 TYR A N 1
ATOM 1158 C CA . TYR A 1 156 ? 22.509 -0.753 -44.579 1.00 93.62 156 TYR A CA 1
ATOM 1159 C C . TYR A 1 156 ? 22.827 -1.473 -45.896 1.00 93.62 156 TYR A C 1
ATOM 1161 O O . TYR A 1 156 ? 22.680 -0.902 -46.962 1.00 93.62 156 TYR A O 1
ATOM 1169 N N . GLN A 1 157 ? 23.182 -2.759 -45.820 1.00 91.94 157 GLN A N 1
ATOM 1170 C CA . GLN A 1 157 ? 23.795 -3.562 -46.900 1.00 91.94 157 GLN A CA 1
ATOM 1171 C C . GLN A 1 157 ? 25.279 -3.259 -47.181 1.00 91.94 157 GLN A C 1
ATOM 1173 O O . GLN A 1 157 ? 25.946 -4.138 -47.729 1.00 91.94 157 GLN A O 1
ATOM 1178 N N . GLN A 1 158 ? 25.839 -2.149 -46.677 1.00 93.00 158 GLN A N 1
ATOM 1179 C CA . GLN A 1 158 ? 27.256 -1.769 -46.829 1.00 93.00 158 GLN A CA 1
ATOM 1180 C C . GLN A 1 158 ? 27.656 -1.591 -48.307 1.00 93.00 158 GLN A C 1
ATOM 1182 O O . GLN A 1 158 ? 28.728 -2.035 -48.735 1.00 93.00 158 GLN A O 1
ATOM 1187 N N . ASP A 1 159 ? 26.776 -0.972 -49.100 1.00 93.12 159 ASP A N 1
ATOM 1188 C CA . ASP A 1 159 ? 26.980 -0.730 -50.535 1.00 93.12 159 ASP A CA 1
ATOM 1189 C C . ASP A 1 159 ? 27.045 0.766 -50.908 1.00 93.12 159 ASP A C 1
ATOM 1191 O O . ASP A 1 159 ? 27.590 1.116 -51.963 1.00 93.12 159 ASP A O 1
ATOM 1195 N N . ALA A 1 160 ? 26.619 1.660 -50.007 1.00 92.62 160 ALA A N 1
ATOM 1196 C CA . ALA A 1 160 ? 26.592 3.104 -50.221 1.00 92.62 160 ALA A CA 1
ATOM 1197 C C . ALA A 1 160 ? 27.460 3.900 -49.224 1.00 92.62 160 ALA A C 1
ATOM 1199 O O . ALA A 1 160 ? 28.059 3.377 -48.293 1.00 92.62 160 ALA A O 1
ATOM 1200 N N . ARG A 1 161 ? 27.554 5.219 -49.437 1.00 94.25 161 ARG A N 1
ATOM 1201 C CA . ARG A 1 161 ? 28.202 6.172 -48.515 1.00 94.25 161 ARG A CA 1
ATOM 1202 C C . ARG A 1 161 ? 27.157 7.094 -47.895 1.00 94.25 161 ARG A C 1
ATOM 1204 O O . ARG A 1 161 ? 26.267 7.573 -48.598 1.00 94.25 161 ARG A O 1
ATOM 1211 N N . ILE A 1 162 ? 27.328 7.453 -46.625 1.00 94.19 162 ILE A N 1
ATOM 1212 C CA . ILE A 1 162 ? 26.477 8.420 -45.915 1.00 94.19 162 ILE A CA 1
ATOM 1213 C C . ILE A 1 162 ? 27.301 9.672 -45.621 1.00 94.19 162 ILE A C 1
ATOM 1215 O O . ILE A 1 162 ? 28.066 9.726 -44.661 1.00 94.19 162 ILE A O 1
ATOM 1219 N N . GLY A 1 163 ? 27.118 10.708 -46.446 1.00 91.94 163 GLY A N 1
ATOM 1220 C CA . GLY A 1 163 ? 27.951 11.919 -46.420 1.00 91.94 163 GLY A CA 1
ATOM 1221 C C . GLY A 1 163 ? 27.880 12.762 -45.138 1.00 91.94 163 GLY A C 1
ATOM 1222 O O . GLY A 1 163 ? 28.742 13.610 -44.941 1.00 91.94 163 GLY A O 1
ATOM 1223 N N . SER A 1 164 ? 26.868 12.567 -44.284 1.00 94.38 164 SER A N 1
ATOM 1224 C CA . SER A 1 164 ? 26.909 12.887 -42.848 1.00 94.38 164 SER A CA 1
ATOM 1225 C C . SER A 1 164 ? 25.643 12.379 -42.161 1.00 94.38 164 SER A C 1
ATOM 1227 O O . SER A 1 164 ? 24.536 12.556 -42.679 1.00 94.38 164 SER A O 1
ATOM 1229 N N . TYR A 1 165 ? 25.796 11.846 -40.953 1.00 96.88 165 TYR A N 1
ATOM 1230 C CA . TYR A 1 165 ? 24.693 11.598 -40.037 1.00 96.88 165 TYR A CA 1
ATOM 1231 C C . TYR A 1 165 ? 25.054 12.022 -38.603 1.00 96.88 165 TYR A C 1
ATOM 1233 O O . TYR A 1 165 ? 26.155 12.494 -38.314 1.00 96.88 165 TYR A O 1
ATOM 1241 N N . GLN A 1 166 ? 24.073 11.949 -37.714 1.00 98.12 166 GLN A N 1
ATOM 1242 C CA . GLN A 1 166 ? 24.180 12.229 -36.291 1.00 98.12 166 GLN A CA 1
ATOM 1243 C C . GLN A 1 166 ? 23.843 10.967 -35.509 1.00 98.12 166 GLN A C 1
ATOM 1245 O O . GLN A 1 166 ? 22.804 10.372 -35.778 1.00 98.12 166 GLN A O 1
ATOM 1250 N N . LEU A 1 167 ? 24.665 10.614 -34.524 1.00 98.56 167 LEU A N 1
ATOM 1251 C CA . LEU A 1 167 ? 24.409 9.538 -33.565 1.00 98.56 167 LEU A CA 1
ATOM 1252 C C . LEU A 1 167 ? 24.218 10.140 -32.173 1.00 98.56 167 LEU A C 1
ATOM 1254 O O . LEU A 1 167 ? 25.041 10.945 -31.739 1.00 98.56 167 LEU A O 1
ATOM 1258 N N . SER A 1 168 ? 23.162 9.756 -31.459 1.00 98.50 168 SER A N 1
ATOM 1259 C CA . SER A 1 168 ? 22.987 10.102 -30.045 1.00 98.50 168 SER A CA 1
ATOM 1260 C C . SER A 1 168 ? 22.538 8.912 -29.207 1.00 98.50 168 SER A C 1
ATOM 1262 O O . SER A 1 168 ? 21.712 8.106 -29.637 1.00 98.50 168 SER A O 1
ATOM 1264 N N . VAL A 1 169 ? 23.060 8.847 -27.981 1.00 98.56 169 VAL A N 1
ATOM 1265 C CA . VAL A 1 169 ? 22.606 7.947 -26.918 1.00 98.56 169 VAL A CA 1
ATOM 1266 C C . VAL A 1 169 ? 22.005 8.810 -25.813 1.00 98.56 169 VAL A C 1
ATOM 1268 O O . VAL A 1 169 ? 22.632 9.765 -25.358 1.00 98.56 169 VAL A O 1
ATOM 1271 N N . LYS A 1 170 ? 20.792 8.488 -25.365 1.00 98.31 170 LYS A N 1
ATOM 1272 C CA . LYS A 1 170 ? 20.186 9.066 -24.162 1.00 98.31 170 LYS A CA 1
ATOM 1273 C C . LYS A 1 170 ? 19.845 7.949 -23.184 1.00 98.31 170 LYS A C 1
ATOM 1275 O O . LYS A 1 170 ? 19.021 7.106 -23.521 1.00 98.31 170 LYS A O 1
ATOM 1280 N N . ALA A 1 171 ? 20.423 7.982 -21.990 1.00 97.38 171 ALA A N 1
ATOM 1281 C CA . ALA A 1 171 ? 20.037 7.130 -20.873 1.00 97.38 171 ALA A CA 1
ATOM 1282 C C . ALA A 1 171 ? 19.232 7.931 -19.840 1.00 97.38 171 ALA A C 1
ATOM 1284 O O . ALA A 1 171 ? 19.454 9.128 -19.646 1.00 97.38 171 ALA A O 1
ATOM 1285 N N . THR A 1 172 ? 18.299 7.265 -19.173 1.00 93.81 172 THR A N 1
ATOM 1286 C CA . THR A 1 172 ? 17.613 7.756 -17.970 1.00 93.81 172 THR A CA 1
ATOM 1287 C C . THR A 1 172 ? 17.427 6.583 -17.015 1.00 93.81 172 THR A C 1
ATOM 1289 O O . THR A 1 172 ? 17.059 5.517 -17.520 1.00 93.81 172 THR A O 1
ATOM 1292 N N . PRO A 1 173 ? 17.606 6.753 -15.693 1.00 91.12 173 PRO A N 1
ATOM 1293 C CA . PRO A 1 173 ? 17.419 5.670 -14.731 1.00 91.12 173 PRO A CA 1
ATOM 1294 C C . PRO A 1 173 ? 16.064 4.979 -14.917 1.00 91.12 173 PRO A C 1
ATOM 1296 O O . PRO A 1 173 ? 15.054 5.629 -15.207 1.00 91.12 173 PRO A O 1
ATOM 1299 N N . ALA A 1 174 ? 16.062 3.657 -14.807 1.00 86.69 174 ALA A N 1
ATOM 1300 C CA . ALA A 1 174 ? 14.862 2.833 -14.773 1.00 86.69 174 ALA A CA 1
ATOM 1301 C C . ALA A 1 174 ? 14.668 2.311 -13.343 1.00 86.69 174 ALA A C 1
ATOM 1303 O O . ALA A 1 174 ? 15.668 2.063 -12.665 1.00 86.69 174 ALA A O 1
ATOM 1304 N N . PRO A 1 175 ? 13.424 2.110 -12.872 1.00 84.19 175 PRO A N 1
ATOM 1305 C CA . PRO A 1 175 ? 13.202 1.358 -11.645 1.00 84.19 175 PRO A CA 1
ATOM 1306 C C . PRO A 1 175 ? 13.867 -0.018 -11.724 1.00 84.19 175 PRO A C 1
ATOM 1308 O O . PRO A 1 175 ? 13.964 -0.613 -12.803 1.00 84.19 175 PRO A O 1
ATOM 1311 N N . LEU A 1 176 ? 14.345 -0.515 -10.589 1.00 87.00 176 LEU A N 1
ATOM 1312 C CA . LEU A 1 176 ? 14.816 -1.892 -10.483 1.00 87.00 176 LEU A CA 1
ATOM 1313 C C . LEU A 1 176 ? 13.607 -2.839 -10.446 1.00 87.00 176 LEU A C 1
ATOM 1315 O O . LEU A 1 176 ? 12.554 -2.408 -9.980 1.00 87.00 176 LEU A O 1
ATOM 1319 N N . PRO A 1 177 ? 13.742 -4.084 -10.937 1.00 89.81 177 PRO A N 1
ATOM 1320 C CA . PRO A 1 177 ? 12.785 -5.131 -10.605 1.00 89.81 177 PRO A CA 1
ATOM 1321 C C . PRO A 1 177 ? 12.881 -5.430 -9.103 1.00 89.81 177 PRO A C 1
ATOM 1323 O O . PRO A 1 177 ? 13.943 -5.237 -8.494 1.00 89.81 177 PRO A O 1
ATOM 1326 N N . ASP A 1 178 ? 11.796 -5.905 -8.504 1.00 94.19 178 ASP A N 1
ATOM 1327 C CA . ASP A 1 178 ? 11.789 -6.302 -7.098 1.00 94.19 178 ASP A CA 1
ATOM 1328 C C . ASP A 1 178 ? 12.318 -7.741 -6.886 1.00 94.19 178 ASP A C 1
ATOM 1330 O O . ASP A 1 178 ? 12.948 -8.344 -7.758 1.00 94.19 178 ASP A O 1
ATOM 1334 N N . GLY A 1 179 ? 12.138 -8.279 -5.674 1.00 95.06 179 GLY A N 1
ATOM 1335 C CA . GLY A 1 179 ? 12.613 -9.615 -5.293 1.00 95.06 179 GLY A CA 1
ATOM 1336 C C . GLY A 1 179 ? 11.708 -10.790 -5.695 1.00 95.06 179 GLY A C 1
ATOM 1337 O O . GLY A 1 179 ? 12.081 -11.938 -5.441 1.00 95.06 179 GLY A O 1
ATOM 1338 N N . PHE A 1 180 ? 10.533 -10.532 -6.267 1.00 96.75 180 PHE A N 1
ATOM 1339 C CA . PHE A 1 180 ? 9.547 -11.527 -6.697 1.00 96.75 180 PHE A CA 1
ATOM 1340 C C . PHE A 1 180 ? 9.707 -11.906 -8.174 1.00 96.75 180 PHE A C 1
ATOM 1342 O O . PHE A 1 180 ? 9.331 -13.008 -8.569 1.00 96.75 180 PHE A O 1
ATOM 1349 N N . GLU A 1 181 ? 10.370 -11.070 -8.962 1.00 94.38 181 GLU A N 1
ATOM 1350 C CA . GLU A 1 181 ? 10.572 -11.279 -10.393 1.00 94.38 181 GLU A CA 1
ATOM 1351 C C . GLU A 1 181 ? 11.355 -12.572 -10.749 1.00 94.38 181 GLU A C 1
ATOM 1353 O O . GLU A 1 181 ? 12.176 -13.096 -9.989 1.00 94.38 181 GLU A O 1
ATOM 1358 N N . ALA A 1 182 ? 11.134 -13.212 -11.901 1.00 94.25 182 ALA A N 1
ATOM 1359 C CA . ALA A 1 182 ? 10.040 -12.986 -12.846 1.00 94.25 182 ALA A CA 1
ATOM 1360 C C . ALA A 1 182 ? 8.689 -13.474 -12.281 1.00 94.25 182 ALA A C 1
ATOM 1362 O O . ALA A 1 182 ? 8.624 -14.637 -11.857 1.00 94.25 182 ALA A O 1
ATOM 1363 N N . ASP A 1 183 ? 7.631 -12.659 -12.306 1.00 97.00 183 ASP A N 1
ATOM 1364 C CA . ASP A 1 183 ? 6.257 -13.124 -12.027 1.00 97.00 183 ASP A CA 1
ATOM 1365 C C . ASP A 1 183 ? 5.135 -12.583 -12.944 1.00 97.00 183 ASP A C 1
ATOM 1367 O O . ASP A 1 183 ? 3.966 -12.867 -12.691 1.00 97.00 183 ASP A O 1
ATOM 1371 N N . ASP A 1 184 ? 5.508 -12.031 -14.111 1.00 96.50 184 ASP A N 1
ATOM 1372 C CA . ASP A 1 184 ? 4.693 -11.619 -15.288 1.00 96.50 184 ASP A CA 1
ATOM 1373 C C . ASP A 1 184 ? 3.552 -12.566 -15.767 1.00 96.50 184 ASP A C 1
ATOM 1375 O O . ASP A 1 184 ? 2.806 -12.251 -16.703 1.00 96.50 184 ASP A O 1
ATOM 1379 N N . ALA A 1 185 ? 3.410 -13.772 -15.208 1.00 96.88 185 ALA A N 1
ATOM 1380 C CA . ALA A 1 185 ? 2.440 -14.774 -15.650 1.00 96.88 185 ALA A CA 1
ATOM 1381 C C . ALA A 1 185 ? 1.867 -15.607 -14.487 1.00 96.88 185 ALA A C 1
ATOM 1383 O O . ALA A 1 185 ? 2.601 -15.946 -13.559 1.00 96.88 185 ALA A O 1
ATOM 1384 N N . PRO A 1 186 ? 0.613 -16.106 -14.579 1.00 97.56 186 PRO A N 1
ATOM 1385 C CA . PRO A 1 186 ? -0.003 -16.887 -13.499 1.00 97.56 186 PRO A CA 1
ATOM 1386 C C . PRO A 1 186 ? 0.771 -18.149 -13.090 1.00 97.56 186 PRO A C 1
ATOM 1388 O O . PRO A 1 186 ? 0.717 -18.575 -11.940 1.00 97.56 186 PRO A O 1
ATOM 1391 N N . ALA A 1 187 ? 1.496 -18.760 -14.033 1.00 97.31 187 ALA A N 1
ATOM 1392 C CA . ALA A 1 187 ? 2.333 -19.935 -13.785 1.00 97.31 187 ALA A CA 1
ATOM 1393 C C . ALA A 1 187 ? 3.657 -19.612 -13.059 1.00 97.31 187 ALA A C 1
ATOM 1395 O O . ALA A 1 187 ? 4.340 -20.529 -12.610 1.00 97.31 187 ALA A O 1
ATOM 1396 N N . LEU A 1 188 ? 4.016 -18.328 -12.965 1.00 97.88 188 LEU A N 1
ATOM 1397 C CA . LEU A 1 188 ? 5.189 -17.797 -12.266 1.00 97.88 188 LEU A CA 1
ATOM 1398 C C . LEU A 1 188 ? 4.817 -17.058 -10.968 1.00 97.88 188 LEU A C 1
ATOM 1400 O O . LEU A 1 188 ? 5.713 -16.579 -10.277 1.00 97.88 188 LEU A O 1
ATOM 1404 N N . ALA A 1 189 ? 3.522 -16.993 -10.635 1.00 98.50 189 ALA A N 1
ATOM 1405 C CA . ALA A 1 189 ? 2.993 -16.220 -9.518 1.00 98.50 189 ALA A CA 1
ATOM 1406 C C . ALA A 1 189 ? 3.707 -16.525 -8.192 1.00 98.50 189 ALA A C 1
ATOM 1408 O O . ALA A 1 189 ? 3.845 -17.695 -7.809 1.00 98.50 189 ALA A O 1
ATOM 1409 N N . ARG A 1 190 ? 4.134 -15.491 -7.458 1.00 98.50 190 ARG A N 1
ATOM 1410 C CA . ARG A 1 190 ? 4.868 -15.691 -6.198 1.00 98.50 190 ARG A CA 1
ATOM 1411 C C . ARG A 1 190 ? 3.950 -15.815 -4.985 1.00 98.50 190 ARG A C 1
ATOM 1413 O O . ARG A 1 190 ? 2.914 -15.156 -4.924 1.00 98.50 190 ARG A O 1
ATOM 1420 N N . PRO A 1 191 ? 4.313 -16.641 -3.985 1.00 98.50 191 PRO A N 1
ATOM 1421 C CA . PRO A 1 191 ? 3.541 -16.736 -2.755 1.00 98.50 191 PRO A CA 1
ATOM 1422 C C . PRO A 1 191 ? 3.413 -15.380 -2.053 1.00 98.50 191 PRO A C 1
ATOM 1424 O O . PRO A 1 191 ? 4.411 -14.680 -1.872 1.00 98.50 191 PRO A O 1
ATOM 1427 N N . ILE A 1 192 ? 2.205 -15.053 -1.597 1.00 98.56 192 ILE A N 1
ATOM 1428 C CA . ILE A 1 192 ? 1.954 -13.996 -0.614 1.00 98.56 192 ILE A CA 1
ATOM 1429 C C . ILE A 1 192 ? 1.282 -14.590 0.624 1.00 98.56 192 ILE A C 1
ATOM 1431 O O . ILE A 1 192 ? 0.324 -15.360 0.536 1.00 98.56 192 ILE A O 1
ATOM 1435 N N . GLU A 1 193 ? 1.836 -14.272 1.792 1.00 97.62 193 GLU A N 1
ATOM 1436 C CA . GLU A 1 193 ? 1.373 -14.799 3.070 1.00 97.62 193 GLU A CA 1
ATOM 1437 C C . GLU A 1 193 ? 0.175 -13.995 3.583 1.00 97.62 193 GLU A C 1
ATOM 1439 O O . GLU A 1 193 ? 0.226 -12.772 3.719 1.00 97.62 193 GLU A O 1
ATOM 1444 N N . VAL A 1 194 ? -0.917 -14.697 3.884 1.00 97.44 194 VAL A N 1
ATOM 1445 C CA . VAL A 1 194 ? -2.127 -14.095 4.450 1.00 97.44 194 VAL A CA 1
ATOM 1446 C C . VAL A 1 194 ? -1.823 -13.611 5.867 1.00 97.44 194 VAL A C 1
ATOM 1448 O O . VAL A 1 194 ? -1.408 -14.402 6.708 1.00 97.44 194 VAL A O 1
ATOM 1451 N N . ASN A 1 195 ? -2.063 -12.327 6.137 1.00 95.25 195 ASN A N 1
ATOM 1452 C CA . ASN A 1 195 ? -1.667 -11.625 7.367 1.00 95.25 195 ASN A CA 1
ATOM 1453 C C . ASN A 1 195 ? -0.140 -11.517 7.590 1.00 95.25 195 ASN A C 1
ATOM 1455 O O . ASN A 1 195 ? 0.274 -11.084 8.663 1.00 95.25 195 ASN A O 1
ATOM 1459 N N . GLY A 1 196 ? 0.695 -11.833 6.591 1.00 93.19 196 GLY A N 1
ATOM 1460 C CA . GLY A 1 196 ? 2.161 -11.699 6.667 1.00 93.19 196 GLY A CA 1
ATOM 1461 C C . GLY A 1 196 ? 2.686 -10.258 6.565 1.00 93.19 196 GLY A C 1
ATOM 1462 O O . GLY A 1 196 ? 3.893 -10.035 6.624 1.00 93.19 196 GLY A O 1
ATOM 1463 N N . GLY A 1 197 ? 1.791 -9.277 6.408 1.00 92.00 197 GLY A N 1
ATOM 1464 C CA . GLY A 1 197 ? 2.129 -7.877 6.153 1.00 92.00 197 GLY A CA 1
ATOM 1465 C C . GLY A 1 197 ? 2.305 -7.550 4.660 1.00 92.00 197 GLY A C 1
ATOM 1466 O O . GLY A 1 197 ? 2.066 -8.396 3.794 1.00 92.00 197 GLY A O 1
ATOM 1467 N N . PRO A 1 198 ? 2.691 -6.304 4.336 1.00 95.94 198 PRO A N 1
ATOM 1468 C CA . PRO A 1 198 ? 2.913 -5.862 2.962 1.00 95.94 198 PRO A CA 1
ATOM 1469 C C . PRO A 1 198 ? 4.188 -6.454 2.332 1.00 95.94 198 PRO A C 1
ATOM 1471 O O . PRO A 1 198 ? 5.289 -6.303 2.862 1.00 95.94 198 PRO A O 1
ATOM 1474 N N . GLN A 1 199 ? 4.063 -7.035 1.136 1.00 97.81 199 GLN A N 1
ATOM 1475 C CA . GLN A 1 199 ? 5.189 -7.280 0.227 1.00 97.81 199 GLN A CA 1
ATOM 1476 C C . GLN A 1 199 ? 5.546 -5.986 -0.507 1.00 97.81 199 GLN A C 1
ATOM 1478 O O . GLN A 1 199 ? 4.665 -5.387 -1.117 1.00 97.81 199 GLN A O 1
ATOM 1483 N N . ALA A 1 200 ? 6.815 -5.572 -0.488 1.00 97.19 200 ALA A N 1
ATOM 1484 C CA . ALA A 1 200 ? 7.310 -4.462 -1.307 1.00 97.19 200 ALA A CA 1
ATOM 1485 C C . ALA A 1 200 ? 7.584 -4.939 -2.742 1.00 97.19 200 ALA A C 1
ATOM 1487 O O . ALA A 1 200 ? 8.366 -5.871 -2.930 1.00 97.19 200 ALA A O 1
ATOM 1488 N N . ARG A 1 201 ? 6.935 -4.303 -3.721 1.00 97.50 201 ARG A N 1
ATOM 1489 C CA . ARG A 1 201 ? 6.919 -4.678 -5.141 1.00 97.50 201 ARG A CA 1
ATOM 1490 C C . ARG A 1 201 ? 7.145 -3.479 -6.068 1.00 97.50 201 ARG A C 1
ATOM 1492 O O . ARG A 1 201 ? 7.111 -2.328 -5.617 1.00 97.50 201 ARG A O 1
ATOM 1499 N N . SER A 1 202 ? 7.362 -3.714 -7.357 1.00 96.38 202 SER A N 1
ATOM 1500 C CA . SER A 1 202 ? 7.517 -2.660 -8.364 1.00 96.38 202 SER A CA 1
ATOM 1501 C C . SER A 1 202 ? 7.026 -3.084 -9.744 1.00 96.38 202 SER A C 1
ATOM 1503 O O . SER A 1 202 ? 7.556 -4.039 -10.292 1.00 96.38 202 SER A O 1
ATOM 1505 N N . ILE A 1 203 ? 6.184 -2.254 -10.370 1.00 95.19 203 ILE A N 1
ATOM 1506 C CA . ILE A 1 203 ? 5.934 -2.326 -11.816 1.00 95.19 203 ILE A CA 1
ATOM 1507 C C . ILE A 1 203 ? 7.107 -1.625 -12.514 1.00 95.19 203 ILE A C 1
ATOM 1509 O O . ILE A 1 203 ? 7.108 -0.406 -12.726 1.00 95.19 203 ILE A O 1
ATOM 1513 N N . HIS A 1 204 ? 8.172 -2.368 -12.787 1.00 89.88 204 HIS A N 1
ATOM 1514 C CA . HIS A 1 204 ? 9.454 -1.868 -13.271 1.00 89.88 204 HIS A CA 1
ATOM 1515 C C . HIS A 1 204 ? 9.469 -1.589 -14.786 1.00 89.88 204 HIS A C 1
ATOM 1517 O O . HIS A 1 204 ? 10.343 -0.864 -15.281 1.00 89.88 204 HIS A O 1
ATOM 1523 N N . ALA A 1 205 ? 8.508 -2.144 -15.529 1.00 88.75 205 ALA A N 1
ATOM 1524 C CA . ALA A 1 205 ? 8.282 -1.907 -16.954 1.00 88.75 205 ALA A CA 1
ATOM 1525 C C . ALA A 1 205 ? 6.829 -1.471 -17.227 1.00 88.75 205 ALA A C 1
ATOM 1527 O O . ALA A 1 205 ? 5.936 -1.850 -16.486 1.00 88.75 205 ALA A O 1
ATOM 1528 N N . PRO A 1 206 ? 6.535 -0.739 -18.319 1.00 86.69 206 PRO A N 1
ATOM 1529 C CA . PRO A 1 206 ? 5.152 -0.394 -18.661 1.00 86.69 206 PRO A CA 1
ATOM 1530 C C . PRO A 1 206 ? 4.206 -1.590 -18.826 1.00 86.69 206 PRO A C 1
ATOM 1532 O O . PRO A 1 206 ? 3.008 -1.446 -18.651 1.00 86.69 206 PRO A O 1
ATOM 1535 N N . ASN A 1 207 ? 4.729 -2.756 -19.197 1.00 88.62 207 ASN A N 1
ATOM 1536 C CA . ASN A 1 207 ? 3.964 -3.974 -19.471 1.00 88.62 207 ASN A CA 1
ATOM 1537 C C . ASN A 1 207 ? 4.228 -5.101 -18.456 1.00 88.62 207 ASN A C 1
ATOM 1539 O O . ASN A 1 207 ? 3.949 -6.255 -18.775 1.00 88.62 207 ASN A O 1
ATOM 1543 N N . ASP A 1 208 ? 4.851 -4.768 -17.329 1.00 94.00 208 ASP A N 1
ATOM 1544 C CA . ASP A 1 208 ? 5.109 -5.679 -16.211 1.00 94.00 208 ASP A CA 1
ATOM 1545 C C . ASP A 1 208 ? 3.794 -5.951 -15.462 1.00 94.00 208 ASP A C 1
ATOM 1547 O O . ASP A 1 208 ? 2.918 -5.075 -15.368 1.00 94.00 208 ASP A O 1
ATOM 1551 N N . VAL A 1 209 ? 3.618 -7.210 -15.059 1.00 97.00 209 VAL A N 1
ATOM 1552 C CA . VAL A 1 209 ? 2.396 -7.732 -14.452 1.00 97.00 209 VAL A CA 1
ATOM 1553 C C . VAL A 1 209 ? 2.717 -8.654 -13.274 1.00 97.00 209 VAL A C 1
ATOM 1555 O O . VAL A 1 209 ? 2.766 -9.875 -13.427 1.00 97.00 209 VAL A O 1
ATOM 1558 N N . ASP A 1 210 ? 2.803 -8.087 -12.076 1.00 98.50 210 ASP A N 1
ATOM 1559 C CA . ASP A 1 210 ? 2.881 -8.842 -10.825 1.00 98.50 210 ASP A CA 1
ATOM 1560 C C . ASP A 1 210 ? 1.737 -9.874 -10.677 1.00 98.50 210 ASP A C 1
ATOM 1562 O O . ASP A 1 210 ? 0.557 -9.517 -10.519 1.00 98.50 210 ASP A O 1
ATOM 1566 N N . TRP A 1 211 ? 2.075 -11.168 -10.618 1.00 98.81 211 TRP A N 1
ATOM 1567 C CA . TRP A 1 211 ? 1.164 -12.211 -10.130 1.00 98.81 211 TRP A CA 1
ATOM 1568 C C . TRP A 1 211 ? 1.573 -12.724 -8.748 1.00 98.81 211 TRP A C 1
ATOM 1570 O O . TRP A 1 211 ? 2.673 -13.231 -8.537 1.00 98.81 211 TRP A O 1
ATOM 1580 N N . ALA A 1 212 ? 0.625 -12.722 -7.814 1.00 98.88 212 ALA A N 1
ATOM 1581 C CA . ALA A 1 212 ? 0.776 -13.335 -6.500 1.00 98.88 212 ALA A CA 1
ATOM 1582 C C . ALA A 1 212 ? -0.227 -14.481 -6.287 1.00 98.88 212 ALA A C 1
ATOM 1584 O O . ALA A 1 212 ? -1.295 -14.520 -6.898 1.00 98.88 212 ALA A O 1
ATOM 1585 N N . VAL A 1 213 ? 0.096 -15.421 -5.399 1.00 98.88 213 VAL A N 1
ATOM 1586 C CA . VAL A 1 213 ? -0.772 -16.555 -5.040 1.00 98.88 213 VAL A CA 1
ATOM 1587 C C . VAL A 1 213 ? -0.836 -16.738 -3.526 1.00 98.88 213 VAL A C 1
ATOM 1589 O O . VAL A 1 213 ? 0.186 -16.698 -2.844 1.00 98.88 213 VAL A O 1
ATOM 1592 N N . PHE A 1 214 ? -2.036 -16.957 -2.988 1.00 98.81 214 PHE A N 1
ATOM 1593 C CA . PHE A 1 214 ? -2.252 -17.234 -1.566 1.00 98.81 214 PHE A CA 1
ATOM 1594 C C . PHE A 1 214 ? -3.245 -18.378 -1.352 1.00 98.81 214 PHE A C 1
ATOM 1596 O O . PHE A 1 214 ? -4.001 -18.754 -2.249 1.00 98.81 214 PHE A O 1
ATOM 1603 N N . GLN A 1 215 ? -3.251 -18.935 -0.141 1.00 98.69 215 GLN A N 1
ATOM 1604 C CA . GLN A 1 215 ? -4.172 -19.996 0.255 1.00 98.69 215 GLN A CA 1
ATOM 1605 C C . GLN A 1 215 ? -4.908 -19.624 1.544 1.00 98.69 215 GLN A C 1
ATOM 1607 O O . GLN A 1 215 ? -4.289 -19.284 2.550 1.00 98.69 215 GLN A O 1
ATOM 1612 N N . LEU A 1 216 ? -6.234 -19.764 1.531 1.00 98.56 216 LEU A N 1
ATOM 1613 C CA . LEU A 1 216 ? -7.076 -19.711 2.724 1.00 98.56 216 LEU A CA 1
ATOM 1614 C C . LEU A 1 216 ? -7.328 -21.130 3.240 1.00 98.56 216 LEU A C 1
ATOM 1616 O O . LEU A 1 216 ? -7.768 -21.999 2.485 1.00 98.56 216 LEU A O 1
ATOM 1620 N N . GLN A 1 217 ? -7.079 -21.355 4.531 1.00 97.06 217 GLN A N 1
ATOM 1621 C CA . GLN A 1 217 ? -7.325 -22.645 5.195 1.00 97.06 217 GLN A CA 1
ATOM 1622 C C . GLN A 1 217 ? -8.789 -22.813 5.645 1.00 97.06 217 GLN A C 1
ATOM 1624 O O . GLN A 1 217 ? -9.273 -23.932 5.793 1.00 97.06 217 GLN A O 1
ATOM 1629 N N . ALA A 1 218 ? -9.501 -21.701 5.831 1.00 96.88 218 ALA A N 1
ATOM 1630 C CA . ALA A 1 218 ? -10.910 -21.629 6.206 1.00 96.88 218 ALA A CA 1
ATOM 1631 C C . ALA A 1 218 ? -11.611 -20.543 5.372 1.00 96.88 218 ALA A C 1
ATOM 1633 O O . ALA A 1 218 ? -10.952 -19.788 4.658 1.00 96.88 218 ALA A O 1
ATOM 1634 N N . ALA A 1 219 ? -12.942 -20.460 5.447 1.00 97.75 219 ALA A N 1
ATOM 1635 C CA . ALA A 1 219 ? -13.655 -19.327 4.864 1.00 97.75 219 ALA A CA 1
ATOM 1636 C C . ALA A 1 219 ? -13.350 -18.045 5.657 1.00 97.75 219 ALA A C 1
ATOM 1638 O O . ALA A 1 219 ? -13.387 -18.075 6.886 1.00 97.75 219 ALA A O 1
ATOM 1639 N N . ALA A 1 220 ? -13.060 -16.940 4.970 1.00 98.00 220 ALA A N 1
ATOM 1640 C CA . ALA A 1 220 ? -12.665 -15.684 5.599 1.00 98.00 220 ALA A CA 1
ATOM 1641 C C . ALA A 1 220 ? -13.183 -14.454 4.842 1.00 98.00 220 ALA A C 1
ATOM 1643 O O . ALA A 1 220 ? -13.318 -14.457 3.613 1.00 98.00 220 ALA A O 1
ATOM 1644 N N . ASP A 1 221 ? -13.401 -13.378 5.594 1.00 98.38 221 ASP A N 1
ATOM 1645 C CA . ASP A 1 221 ? -13.491 -12.032 5.040 1.00 98.38 221 ASP A CA 1
ATOM 1646 C C . ASP A 1 221 ? -12.069 -11.551 4.734 1.00 98.38 221 ASP A C 1
ATOM 1648 O O . ASP A 1 221 ? -11.194 -11.597 5.600 1.00 98.38 221 ASP A O 1
ATOM 1652 N N . VAL A 1 222 ? -11.825 -11.117 3.498 1.00 98.25 222 VAL A N 1
ATOM 1653 C CA . VAL A 1 222 ? -10.482 -10.791 3.004 1.00 98.25 222 VAL A CA 1
ATOM 1654 C C . VAL A 1 222 ? -10.442 -9.385 2.419 1.00 98.25 222 VAL A C 1
ATOM 1656 O O . VAL A 1 222 ? -11.306 -8.997 1.628 1.00 98.25 222 VAL A O 1
ATOM 1659 N N . VAL A 1 223 ? -9.396 -8.649 2.786 1.00 98.31 223 VAL A N 1
ATOM 1660 C CA . VAL A 1 223 ? -8.968 -7.408 2.141 1.00 98.31 223 VAL A CA 1
ATOM 1661 C C . VAL A 1 223 ? -7.673 -7.688 1.386 1.00 98.31 223 VAL A C 1
ATOM 1663 O O . VAL A 1 223 ? -6.712 -8.193 1.964 1.00 98.31 223 VAL A O 1
ATOM 1666 N N . ILE A 1 224 ? -7.652 -7.364 0.098 1.00 98.62 224 ILE A N 1
ATOM 1667 C CA . ILE A 1 224 ? -6.457 -7.391 -0.751 1.00 98.62 224 ILE A CA 1
ATOM 1668 C C . ILE A 1 224 ? -6.216 -5.955 -1.184 1.00 98.62 224 ILE A C 1
ATOM 1670 O O . ILE A 1 224 ? -7.133 -5.330 -1.710 1.00 98.62 224 ILE A O 1
ATOM 1674 N N . GLU A 1 225 ? -5.031 -5.414 -0.938 1.00 97.94 225 GLU A N 1
ATOM 1675 C CA . GLU A 1 225 ? -4.789 -3.980 -1.109 1.00 97.94 225 GLU A CA 1
ATOM 1676 C C . GLU A 1 225 ? -3.402 -3.706 -1.678 1.00 97.94 225 GLU A C 1
ATOM 1678 O O . GLU A 1 225 ? -2.414 -4.291 -1.219 1.00 97.94 225 GLU A O 1
ATOM 1683 N N . THR A 1 226 ? -3.340 -2.785 -2.643 1.00 98.56 226 THR A N 1
ATOM 1684 C CA . THR A 1 226 ? -2.098 -2.145 -3.074 1.00 98.56 226 THR A CA 1
ATOM 1685 C C . THR A 1 226 ? -1.942 -0.766 -2.430 1.00 98.56 226 THR A C 1
ATOM 1687 O O . THR A 1 226 ? -2.929 -0.070 -2.186 1.00 98.56 226 THR A O 1
ATOM 1690 N N . ARG A 1 227 ? -0.707 -0.337 -2.140 1.00 96.88 227 ARG A N 1
ATOM 1691 C CA . ARG A 1 227 ? -0.411 1.020 -1.631 1.00 96.88 227 ARG A CA 1
ATOM 1692 C C . ARG A 1 227 ? 0.900 1.576 -2.164 1.00 96.88 227 ARG A C 1
ATOM 1694 O O . ARG A 1 227 ? 1.810 0.837 -2.509 1.00 96.88 227 ARG A O 1
ATOM 1701 N N . GLY A 1 228 ? 1.043 2.895 -2.141 1.00 94.75 228 GLY A N 1
ATOM 1702 C CA . GLY A 1 228 ? 2.303 3.568 -2.434 1.00 94.75 228 GLY A CA 1
ATOM 1703 C C . GLY A 1 228 ? 2.189 5.084 -2.307 1.00 94.75 228 GLY A C 1
ATOM 1704 O O . GLY A 1 228 ? 1.130 5.624 -1.994 1.00 94.75 228 GLY A O 1
ATOM 1705 N N . VAL A 1 229 ? 3.299 5.782 -2.555 1.00 91.56 229 VAL A N 1
ATOM 1706 C CA . VAL A 1 229 ? 3.345 7.258 -2.551 1.00 91.56 229 VAL A CA 1
ATOM 1707 C C . VAL A 1 229 ? 2.799 7.840 -3.862 1.00 91.56 229 VAL A C 1
ATOM 1709 O O . VAL A 1 229 ? 2.186 8.906 -3.863 1.00 91.56 229 VAL A O 1
ATOM 1712 N N . SER A 1 230 ? 3.019 7.146 -4.981 1.00 92.12 230 SER A N 1
ATOM 1713 C CA . SER A 1 230 ? 2.588 7.556 -6.320 1.00 92.12 230 SER A CA 1
ATOM 1714 C C . SER A 1 230 ? 2.522 6.351 -7.252 1.00 92.12 230 SER A C 1
ATOM 1716 O O . SER A 1 230 ? 3.485 5.589 -7.323 1.00 92.12 230 SER A O 1
ATOM 1718 N N . GLY A 1 231 ? 1.424 6.217 -7.985 1.00 94.56 231 GLY A N 1
ATOM 1719 C CA . GLY A 1 231 ? 1.153 5.121 -8.911 1.00 94.56 231 GLY A CA 1
ATOM 1720 C C . GLY A 1 231 ? -0.349 5.020 -9.158 1.00 94.56 231 GLY A C 1
ATOM 1721 O O . GLY A 1 231 ? -1.129 5.619 -8.416 1.00 94.56 231 GLY A O 1
ATOM 1722 N N . ASP A 1 232 ? -0.733 4.284 -10.194 1.00 97.25 232 ASP A N 1
ATOM 1723 C CA . ASP A 1 232 ? -2.119 3.923 -10.490 1.00 97.25 232 ASP A CA 1
ATOM 1724 C C . ASP A 1 232 ? -2.130 2.422 -10.802 1.00 97.25 232 ASP A C 1
ATOM 1726 O O . ASP A 1 232 ? -1.560 1.987 -11.805 1.00 97.25 232 ASP A O 1
ATOM 1730 N N . THR A 1 233 ? -2.653 1.615 -9.878 1.00 98.19 233 THR A N 1
ATOM 1731 C CA . THR A 1 233 ? -2.622 0.145 -9.978 1.00 98.19 233 THR A CA 1
ATOM 1732 C C . THR A 1 233 ? -4.017 -0.396 -10.193 1.00 98.19 233 THR A C 1
ATOM 1734 O O . THR A 1 233 ? -4.924 -0.030 -9.445 1.00 98.19 233 THR A O 1
ATOM 1737 N N . ARG A 1 234 ? -4.165 -1.378 -11.076 1.00 98.62 234 ARG A N 1
ATOM 1738 C CA . ARG A 1 234 ? -5.364 -2.218 -11.173 1.00 98.62 234 ARG A CA 1
ATOM 1739 C C . ARG A 1 234 ? -5.153 -3.533 -10.439 1.00 98.62 234 ARG A C 1
ATOM 1741 O O . ARG A 1 234 ? -4.043 -4.059 -10.435 1.00 98.62 234 ARG A O 1
ATOM 1748 N N . LEU A 1 235 ? -6.215 -4.073 -9.850 1.00 98.81 235 LEU A N 1
ATOM 1749 C CA . LEU A 1 235 ? -6.168 -5.276 -9.021 1.00 98.81 235 LEU A CA 1
ATOM 1750 C C . LEU A 1 235 ? -7.244 -6.272 -9.465 1.00 98.81 235 LEU A C 1
ATOM 1752 O O . LEU A 1 235 ? -8.414 -5.916 -9.585 1.00 98.81 235 LEU A O 1
ATOM 1756 N N . TRP A 1 236 ? -6.875 -7.535 -9.669 1.00 98.88 236 TRP A N 1
ATOM 1757 C CA . TRP A 1 236 ? -7.821 -8.624 -9.935 1.00 98.88 236 TRP A CA 1
ATOM 1758 C C . TRP A 1 236 ? -7.625 -9.760 -8.943 1.00 98.88 236 TRP A C 1
ATOM 1760 O O . TRP A 1 236 ? -6.494 -10.132 -8.631 1.00 98.88 236 TRP A O 1
ATOM 1770 N N . LEU A 1 237 ? -8.734 -10.364 -8.526 1.00 98.88 237 LEU A N 1
ATOM 1771 C CA . LEU A 1 237 ? -8.762 -11.603 -7.759 1.00 98.88 237 LEU A CA 1
ATOM 1772 C C . LEU A 1 237 ? -9.306 -12.736 -8.632 1.00 98.88 237 LEU A C 1
ATOM 1774 O O . LEU A 1 237 ? -10.400 -12.622 -9.181 1.00 98.88 237 LEU A O 1
ATOM 1778 N N . TYR A 1 238 ? -8.596 -13.856 -8.691 1.00 98.88 238 TYR A N 1
ATOM 1779 C CA . TYR A 1 238 ? -9.007 -15.089 -9.359 1.00 98.88 238 TYR A CA 1
ATOM 1780 C C . TYR A 1 238 ? -9.101 -16.243 -8.357 1.00 98.88 238 TYR A C 1
ATOM 1782 O O . TYR A 1 238 ? -8.462 -16.232 -7.304 1.00 98.88 238 TYR A O 1
ATOM 1790 N N . GLY A 1 239 ? -9.903 -17.255 -8.693 1.00 98.56 239 GLY A N 1
ATOM 1791 C CA . GLY A 1 239 ? -9.943 -18.518 -7.951 1.00 98.56 239 GLY A CA 1
ATOM 1792 C C . GLY A 1 239 ? -8.771 -19.434 -8.310 1.00 98.56 239 GLY A C 1
ATOM 1793 O O . GLY A 1 239 ? -7.762 -18.991 -8.849 1.00 98.56 239 GLY A O 1
ATOM 1794 N N . ALA A 1 240 ? -8.940 -20.736 -8.074 1.00 97.69 240 ALA A N 1
ATOM 1795 C CA . ALA A 1 240 ? -7.899 -21.739 -8.314 1.00 97.69 240 ALA A CA 1
ATOM 1796 C C . ALA A 1 240 ? -7.491 -21.922 -9.796 1.00 97.69 240 ALA A C 1
ATOM 1798 O O . ALA A 1 240 ? -6.446 -22.512 -10.055 1.00 97.69 240 ALA A O 1
ATOM 1799 N N . ASP A 1 241 ? -8.284 -21.428 -10.755 1.00 97.69 241 ASP A N 1
ATOM 1800 C CA . ASP A 1 241 ? -7.877 -21.283 -12.160 1.00 97.69 241 ASP A CA 1
ATOM 1801 C C . ASP A 1 241 ? -7.717 -19.788 -12.502 1.00 97.69 241 ASP A C 1
ATOM 1803 O O . ASP A 1 241 ? -8.725 -19.092 -12.661 1.00 97.69 241 ASP A O 1
ATOM 1807 N N . PRO A 1 242 ? -6.479 -19.276 -12.634 1.00 96.50 242 PRO A N 1
ATOM 1808 C CA . PRO A 1 242 ? -6.226 -17.877 -12.976 1.00 96.50 242 PRO A CA 1
ATOM 1809 C C . PRO A 1 242 ? -6.496 -17.531 -14.452 1.00 96.50 242 PRO A C 1
ATOM 1811 O O . PRO A 1 242 ? -6.393 -16.367 -14.829 1.00 96.50 242 PRO A O 1
ATOM 1814 N N . ASN A 1 243 ? -6.851 -18.510 -15.295 1.00 95.50 243 ASN A N 1
ATOM 1815 C CA . ASN A 1 243 ? -7.273 -18.280 -16.683 1.00 95.50 243 ASN A CA 1
ATOM 1816 C C . ASN A 1 243 ? -8.797 -18.103 -16.811 1.00 95.50 243 ASN A C 1
ATOM 1818 O O . ASN A 1 243 ? -9.295 -17.754 -17.884 1.00 95.50 243 ASN A O 1
ATOM 1822 N N . ALA A 1 244 ? -9.545 -18.361 -15.734 1.00 97.00 244 ALA A N 1
ATOM 1823 C CA . ALA A 1 244 ? -10.980 -18.127 -15.670 1.00 97.00 244 ALA A CA 1
ATOM 1824 C C . ALA A 1 244 ? -11.305 -16.625 -15.541 1.00 97.00 244 ALA A C 1
ATOM 1826 O O . ALA A 1 244 ? -10.428 -15.770 -15.411 1.00 97.00 244 ALA A O 1
ATOM 1827 N N . ALA A 1 245 ? -12.596 -16.283 -15.557 1.00 97.62 245 ALA A N 1
ATOM 1828 C CA . ALA A 1 245 ? -13.025 -14.922 -15.247 1.00 97.62 245 ALA A CA 1
ATOM 1829 C C . ALA A 1 245 ? -12.640 -14.543 -13.796 1.00 97.62 245 ALA A C 1
ATOM 1831 O O . ALA A 1 245 ? -12.763 -15.388 -12.902 1.00 97.62 245 ALA A O 1
ATOM 1832 N N . PRO A 1 246 ? -12.210 -13.293 -13.537 1.00 98.38 246 PRO A N 1
ATOM 1833 C CA . PRO A 1 246 ? -11.899 -12.837 -12.187 1.00 98.38 246 PRO A CA 1
ATOM 1834 C C . PRO A 1 246 ? -13.144 -12.880 -11.286 1.00 98.38 246 PRO A C 1
ATOM 1836 O O . PRO A 1 246 ? -14.260 -12.582 -11.713 1.00 98.38 246 PRO A O 1
ATOM 1839 N N . ILE A 1 247 ? -12.928 -13.235 -10.021 1.00 98.56 247 ILE A N 1
ATOM 1840 C CA . ILE A 1 247 ? -13.915 -13.226 -8.931 1.00 98.56 247 ILE A CA 1
ATOM 1841 C C . ILE A 1 247 ? -14.301 -11.792 -8.546 1.00 98.56 247 ILE A C 1
ATOM 1843 O O . ILE A 1 247 ? -15.432 -11.556 -8.114 1.00 98.56 247 ILE A O 1
ATOM 1847 N N . GLU A 1 248 ? -13.344 -10.868 -8.642 1.00 98.44 248 GLU A N 1
ATOM 1848 C CA . GLU A 1 248 ? -13.491 -9.441 -8.357 1.00 98.44 248 GLU A CA 1
ATOM 1849 C C . GLU A 1 248 ? -12.393 -8.659 -9.100 1.00 98.44 248 GLU A C 1
ATOM 1851 O O . GLU A 1 248 ? -11.317 -9.197 -9.380 1.00 98.44 248 GLU A O 1
ATOM 1856 N N . PHE A 1 249 ? -12.663 -7.393 -9.402 1.00 98.38 249 PHE A N 1
ATOM 1857 C CA . PHE A 1 249 ? -11.727 -6.445 -10.003 1.00 98.38 249 PHE A CA 1
ATOM 1858 C C . PHE A 1 249 ? -11.889 -5.091 -9.314 1.00 98.38 249 PHE A C 1
ATOM 1860 O O . PHE A 1 249 ? -13.023 -4.677 -9.077 1.00 98.38 249 PHE A O 1
ATOM 1867 N N . ASP A 1 250 ? -10.779 -4.406 -9.053 1.00 98.19 250 ASP A N 1
ATOM 1868 C CA . ASP A 1 250 ? -10.772 -3.006 -8.640 1.00 98.19 250 ASP A CA 1
ATOM 1869 C C . ASP A 1 250 ? -9.796 -2.156 -9.472 1.00 98.19 250 ASP A C 1
ATOM 1871 O O . ASP A 1 250 ? -8.788 -2.637 -10.005 1.00 98.19 250 ASP A O 1
ATOM 1875 N N . ASN A 1 251 ? -10.136 -0.873 -9.577 1.00 96.44 251 ASN A N 1
ATOM 1876 C CA . ASN A 1 251 ? -9.314 0.183 -10.128 1.00 96.44 251 ASN A CA 1
ATOM 1877 C C . ASN A 1 251 ? -9.636 1.518 -9.430 1.00 96.44 251 ASN A C 1
ATOM 1879 O O . ASN A 1 251 ? -10.594 2.182 -9.828 1.00 96.44 251 ASN A O 1
ATOM 1883 N N . ASN A 1 252 ? -8.766 1.945 -8.507 1.00 93.44 252 ASN A N 1
ATOM 1884 C CA . ASN A 1 252 ? -8.801 3.220 -7.762 1.00 93.44 252 ASN A CA 1
ATOM 1885 C C . ASN A 1 252 ? -9.773 3.318 -6.547 1.00 93.44 252 ASN A C 1
ATOM 1887 O O . ASN A 1 252 ? -9.972 4.432 -6.056 1.00 93.44 252 ASN A O 1
ATOM 1891 N N . ASP A 1 253 ? -10.332 2.231 -5.988 1.00 93.69 253 ASP A N 1
ATOM 1892 C CA . ASP A 1 253 ? -11.113 2.328 -4.726 1.00 93.69 253 ASP A CA 1
ATOM 1893 C C . ASP A 1 253 ? -10.227 2.372 -3.452 1.00 93.69 253 ASP A C 1
ATOM 1895 O O . ASP A 1 253 ? -10.732 2.558 -2.338 1.00 93.69 253 ASP A O 1
ATOM 1899 N N . GLY A 1 254 ? -8.904 2.205 -3.590 1.00 92.50 254 GLY A N 1
ATOM 1900 C CA . GLY A 1 254 ? -7.926 2.198 -2.497 1.00 92.50 254 GLY A CA 1
ATOM 1901 C C . GLY A 1 254 ? -7.401 3.583 -2.086 1.00 92.50 254 GLY A C 1
ATOM 1902 O O . GLY A 1 254 ? -8.045 4.621 -2.248 1.00 92.50 254 GLY A O 1
ATOM 1903 N N . VAL A 1 255 ? -6.198 3.617 -1.498 1.00 93.06 255 VAL A N 1
ATOM 1904 C CA . VAL A 1 255 ? -5.558 4.878 -1.083 1.00 93.06 255 VAL A CA 1
ATOM 1905 C C . VAL A 1 255 ? -5.013 5.619 -2.308 1.00 93.06 255 VAL A C 1
ATOM 1907 O O . VAL A 1 255 ? -4.046 5.185 -2.927 1.00 93.06 255 VAL A O 1
ATOM 1910 N N . GLY A 1 256 ? -5.578 6.781 -2.636 1.00 93.44 256 GLY A N 1
ATOM 1911 C CA . GLY A 1 256 ? -5.119 7.590 -3.771 1.00 93.44 256 GLY A CA 1
ATOM 1912 C C . GLY A 1 256 ? -5.591 7.011 -5.105 1.00 93.44 256 GLY A C 1
ATOM 1913 O O . GLY A 1 256 ? -6.786 7.045 -5.369 1.00 93.44 256 GLY A O 1
ATOM 1914 N N . SER A 1 257 ? -4.654 6.515 -5.919 1.00 96.62 257 SER A N 1
ATOM 1915 C CA . SER A 1 257 ? -4.931 5.773 -7.165 1.00 96.62 257 SER A CA 1
ATOM 1916 C C . SER A 1 257 ? -4.545 4.291 -7.076 1.00 96.62 257 SER A C 1
ATOM 1918 O O . SER A 1 257 ? -4.470 3.579 -8.073 1.00 96.62 257 SER A O 1
ATOM 1920 N N . PHE A 1 258 ? -4.291 3.797 -5.865 1.00 97.81 258 PHE A N 1
ATOM 1921 C CA . PHE A 1 258 ? -4.099 2.371 -5.634 1.00 97.81 258 PHE A CA 1
ATOM 1922 C C . PHE A 1 258 ? -5.448 1.650 -5.481 1.00 97.81 258 PHE A C 1
ATOM 1924 O O . PHE A 1 258 ? -6.490 2.292 -5.335 1.00 97.81 258 PHE A O 1
ATOM 1931 N N . SER A 1 259 ? -5.436 0.319 -5.533 1.00 98.00 259 SER A N 1
ATOM 1932 C CA . SER A 1 259 ? -6.647 -0.505 -5.591 1.00 98.00 259 SER A CA 1
ATOM 1933 C C . SER A 1 259 ? -6.837 -1.372 -4.347 1.00 98.00 259 SER A C 1
ATOM 1935 O O . SER A 1 259 ? -5.877 -1.814 -3.713 1.00 98.00 259 SER A O 1
ATOM 1937 N N . VAL A 1 260 ? -8.096 -1.643 -4.011 1.00 97.88 260 VAL A N 1
ATOM 1938 C CA . VAL A 1 260 ? -8.507 -2.483 -2.888 1.00 97.88 260 VAL A CA 1
ATOM 1939 C C . VAL A 1 260 ? -9.685 -3.386 -3.259 1.00 97.88 260 VAL A C 1
ATOM 1941 O O . VAL A 1 260 ? -10.732 -2.948 -3.721 1.00 97.88 260 VAL A O 1
ATOM 1944 N N . ILE A 1 261 ? -9.547 -4.680 -2.987 1.00 98.19 261 ILE A N 1
ATOM 1945 C CA . ILE A 1 261 ? -10.624 -5.664 -3.090 1.00 98.19 261 ILE A CA 1
ATOM 1946 C C . ILE A 1 261 ? -11.048 -6.066 -1.677 1.00 98.19 261 ILE A C 1
ATOM 1948 O O . ILE A 1 261 ? -10.271 -6.646 -0.921 1.00 98.19 261 ILE A O 1
ATOM 1952 N N . VAL A 1 262 ? -12.312 -5.798 -1.333 1.00 97.56 262 VAL A N 1
ATOM 1953 C CA . VAL A 1 262 ? -12.924 -6.196 -0.053 1.00 97.56 262 VAL A CA 1
ATOM 1954 C C . VAL A 1 262 ? -13.970 -7.283 -0.304 1.00 97.56 262 VAL A C 1
ATOM 1956 O O . VAL A 1 262 ? -15.056 -7.015 -0.833 1.00 97.56 262 VAL A O 1
ATOM 1959 N N . ARG A 1 263 ? -13.660 -8.523 0.086 1.00 97.75 263 ARG A N 1
ATOM 1960 C CA . ARG A 1 263 ? -14.518 -9.713 -0.039 1.00 97.75 263 ARG A CA 1
ATOM 1961 C C . ARG A 1 263 ? -15.017 -10.126 1.337 1.00 97.75 263 ARG A C 1
ATOM 1963 O O . ARG A 1 263 ? -14.289 -10.749 2.096 1.00 97.75 263 ARG A O 1
ATOM 1970 N N . ALA A 1 264 ? -16.251 -9.742 1.655 1.00 97.12 264 ALA A N 1
ATOM 1971 C CA . ALA A 1 264 ? -16.747 -9.736 3.027 1.00 97.12 264 ALA A CA 1
ATOM 1972 C C . ALA A 1 264 ? -18.203 -10.212 3.157 1.00 97.12 264 ALA A C 1
ATOM 1974 O O . ALA A 1 264 ? -19.003 -10.042 2.226 1.00 97.12 264 ALA A O 1
ATOM 1975 N N . GLY A 1 265 ? -18.555 -10.785 4.310 1.00 96.06 265 GLY A N 1
ATOM 1976 C CA . GLY A 1 265 ? -19.897 -11.277 4.626 1.00 96.06 265 GLY A CA 1
ATOM 1977 C C . GLY A 1 265 ? -20.397 -12.300 3.604 1.00 96.06 265 GLY A C 1
ATOM 1978 O O . GLY A 1 265 ? -19.760 -13.316 3.355 1.00 96.06 265 GLY A O 1
ATOM 1979 N N . ALA A 1 266 ? -21.521 -12.024 2.937 1.00 96.19 266 ALA A N 1
ATOM 1980 C CA . ALA A 1 266 ? -22.050 -12.907 1.888 1.00 96.19 266 ALA A CA 1
ATOM 1981 C C . ALA A 1 266 ? -21.133 -13.052 0.646 1.00 96.19 266 ALA A C 1
ATOM 1983 O O . ALA A 1 266 ? -21.385 -13.916 -0.192 1.00 96.19 266 ALA A O 1
ATOM 1984 N N . ARG A 1 267 ? -20.086 -12.219 0.510 1.00 96.75 267 ARG A N 1
ATOM 1985 C CA . ARG A 1 267 ? -19.047 -12.311 -0.537 1.00 96.75 267 ARG A CA 1
ATOM 1986 C C . ARG A 1 267 ? -17.692 -12.817 -0.014 1.00 96.75 267 ARG A C 1
ATOM 1988 O O . ARG A 1 267 ? -16.714 -12.741 -0.765 1.00 96.75 267 ARG A O 1
ATOM 1995 N N . ALA A 1 268 ? -17.629 -13.286 1.237 1.00 97.81 268 ALA A N 1
ATOM 1996 C CA . ALA A 1 268 ? -16.445 -13.899 1.838 1.00 97.81 268 ALA A CA 1
ATOM 1997 C C . ALA A 1 268 ? -15.864 -15.007 0.947 1.00 97.81 268 ALA A C 1
ATOM 1999 O O . ALA A 1 268 ? -16.584 -15.657 0.180 1.00 97.81 268 ALA A O 1
ATOM 2000 N N . LEU A 1 269 ? -14.555 -15.220 1.038 1.00 98.56 269 LEU A N 1
ATOM 2001 C CA . LEU A 1 269 ? -13.868 -16.237 0.251 1.00 98.56 269 LEU A CA 1
ATOM 2002 C C . LEU A 1 269 ? -13.871 -17.568 1.016 1.00 98.56 269 LEU A C 1
ATOM 2004 O O . LEU A 1 269 ? -13.464 -17.581 2.176 1.00 98.56 269 LEU A O 1
ATOM 2008 N N . PRO A 1 270 ? -14.312 -18.694 0.420 1.00 98.50 270 PRO A N 1
ATOM 2009 C CA . PRO A 1 270 ? -14.155 -20.012 1.034 1.00 98.50 270 PRO A CA 1
ATOM 2010 C C . PRO A 1 270 ? -12.677 -20.433 1.109 1.00 98.50 270 PRO A C 1
ATOM 2012 O O . PRO A 1 270 ? -11.819 -19.856 0.438 1.00 98.50 270 PRO A O 1
ATOM 2015 N N . ALA A 1 271 ? -12.385 -21.488 1.874 1.00 98.56 271 ALA A N 1
ATOM 2016 C CA . ALA A 1 271 ? -11.069 -22.129 1.853 1.00 98.56 271 ALA A CA 1
ATOM 2017 C C . ALA A 1 271 ? -10.680 -22.539 0.419 1.00 98.56 271 ALA A C 1
ATOM 2019 O O . ALA A 1 271 ? -11.513 -23.056 -0.330 1.00 98.56 271 ALA A O 1
ATOM 2020 N N . GLY A 1 272 ? -9.425 -22.314 0.033 1.00 98.56 272 GLY A N 1
ATOM 2021 C CA . GLY A 1 272 ? -8.964 -22.533 -1.338 1.00 98.56 272 GLY A CA 1
ATOM 2022 C C . GLY A 1 272 ? -7.700 -21.755 -1.692 1.00 98.56 272 GLY A C 1
ATOM 2023 O O . GLY A 1 272 ? -7.174 -20.997 -0.878 1.00 98.56 272 GLY A O 1
ATOM 2024 N N . VAL A 1 273 ? -7.222 -21.962 -2.919 1.00 98.75 273 VAL A N 1
ATOM 2025 C CA . VAL A 1 273 ? -6.103 -21.221 -3.521 1.00 98.75 273 VAL A CA 1
ATOM 2026 C C . VAL A 1 273 ? -6.662 -20.102 -4.395 1.00 98.75 273 VAL A C 1
ATOM 2028 O O . VAL A 1 273 ? -7.618 -20.320 -5.144 1.00 98.75 273 VAL A O 1
ATOM 2031 N N . TYR A 1 274 ? -6.052 -18.926 -4.296 1.00 98.88 274 TYR A N 1
ATOM 2032 C CA . TYR A 1 274 ? -6.449 -17.709 -4.992 1.00 98.88 274 TYR A CA 1
ATOM 2033 C C . TYR A 1 274 ? -5.231 -17.043 -5.617 1.00 98.88 274 TYR A C 1
ATOM 2035 O O . TYR A 1 274 ? -4.159 -17.005 -5.011 1.00 98.88 274 TYR A O 1
ATOM 2043 N N . TYR A 1 275 ? -5.423 -16.480 -6.804 1.00 98.88 275 TYR A N 1
ATOM 2044 C CA . TYR A 1 275 ? -4.405 -15.696 -7.493 1.00 98.88 275 TYR A CA 1
ATOM 2045 C C . TYR A 1 275 ? -4.803 -14.225 -7.497 1.00 98.88 275 TYR A C 1
ATOM 2047 O O . TYR A 1 275 ? -5.972 -13.881 -7.679 1.00 98.88 275 TYR A O 1
ATOM 2055 N N . VAL A 1 276 ? -3.815 -13.362 -7.320 1.00 98.88 276 VAL A N 1
ATOM 2056 C CA . VAL A 1 276 ? -3.934 -11.914 -7.427 1.00 98.88 276 VAL A CA 1
ATOM 2057 C C . VAL A 1 276 ? -3.090 -11.475 -8.609 1.00 98.88 276 VAL A C 1
ATOM 2059 O O . VAL A 1 276 ? -1.947 -11.905 -8.734 1.00 98.88 276 VAL A O 1
ATOM 2062 N N . LYS A 1 277 ? -3.648 -10.618 -9.457 1.00 98.81 277 LYS A N 1
ATOM 2063 C CA . LYS A 1 277 ? -2.904 -9.915 -10.502 1.00 98.81 277 LYS A CA 1
ATOM 2064 C C . LYS A 1 277 ? -2.893 -8.431 -10.164 1.00 98.81 277 LYS A C 1
ATOM 2066 O O . LYS A 1 277 ? -3.959 -7.880 -9.876 1.00 98.81 277 LYS A O 1
ATOM 2071 N N . VAL A 1 278 ? -1.733 -7.795 -10.261 1.00 98.81 278 VAL A N 1
ATOM 2072 C CA . VAL A 1 278 ? -1.590 -6.336 -10.277 1.00 98.81 278 VAL A CA 1
ATOM 2073 C C . VAL A 1 278 ? -1.008 -5.926 -11.631 1.00 98.81 278 VAL A C 1
ATOM 2075 O O . VAL A 1 278 ? -0.245 -6.670 -12.233 1.00 98.81 278 VAL A O 1
ATOM 2078 N N . ASP A 1 279 ? -1.417 -4.776 -12.159 1.00 98.12 279 ASP A N 1
ATOM 2079 C CA . ASP A 1 279 ? -0.670 -4.091 -13.219 1.00 98.12 279 ASP A CA 1
ATOM 2080 C C . ASP A 1 279 ? -0.829 -2.566 -13.096 1.00 98.12 279 ASP A C 1
ATOM 2082 O O . ASP A 1 279 ? -1.660 -2.073 -12.323 1.00 98.12 279 ASP A O 1
ATOM 2086 N N . GLU A 1 280 ? -0.041 -1.806 -13.858 1.00 97.25 280 GLU A N 1
ATOM 2087 C CA . GLU A 1 280 ? -0.228 -0.357 -13.987 1.00 97.25 280 GLU A CA 1
ATOM 2088 C C . GLU A 1 280 ? -1.453 -0.021 -14.859 1.00 97.25 280 GLU A C 1
ATOM 2090 O O . GLU A 1 280 ? -1.772 -0.693 -15.854 1.00 97.25 280 GLU A O 1
ATOM 2095 N N . ALA A 1 281 ? -2.175 1.033 -14.473 1.00 96.62 281 ALA A N 1
ATOM 2096 C CA . ALA A 1 281 ? -3.436 1.442 -15.077 1.00 96.62 281 ALA A CA 1
ATOM 2097 C C . ALA A 1 281 ? -3.281 1.976 -16.512 1.00 96.62 281 ALA A C 1
ATOM 2099 O O . ALA A 1 281 ? -3.237 3.172 -16.797 1.00 96.62 281 ALA A O 1
ATOM 2100 N N . GLY A 1 282 ? -3.299 1.038 -17.457 1.00 94.12 282 GLY A N 1
ATOM 2101 C CA . GLY A 1 282 ? -3.146 1.307 -18.883 1.00 94.12 282 GLY A CA 1
ATOM 2102 C C . GLY A 1 282 ? -1.819 0.823 -19.460 1.00 94.12 282 GLY A C 1
ATOM 2103 O O . GLY A 1 282 ? -1.592 1.068 -20.643 1.00 94.12 282 GLY A O 1
ATOM 2104 N N . GLN A 1 283 ? -0.990 0.132 -18.670 1.00 93.44 283 GLN A N 1
ATOM 2105 C CA . GLN A 1 283 ? 0.266 -0.506 -19.082 1.00 93.44 283 GLN A CA 1
ATOM 2106 C C . GLN A 1 283 ? 1.163 0.414 -19.938 1.00 93.44 283 GLN A C 1
ATOM 2108 O O . GLN A 1 283 ? 1.601 0.075 -21.043 1.00 93.44 283 GLN A O 1
ATOM 2113 N N . ASN A 1 284 ? 1.363 1.640 -19.457 1.00 89.19 284 ASN A N 1
ATOM 2114 C CA . ASN A 1 284 ? 2.109 2.698 -20.136 1.00 89.19 284 ASN A CA 1
ATOM 2115 C C . ASN A 1 284 ? 3.104 3.442 -19.223 1.00 89.19 284 ASN A C 1
ATOM 2117 O O . ASN A 1 284 ? 3.992 4.125 -19.746 1.00 89.19 284 ASN A O 1
ATOM 2121 N N . ALA A 1 285 ? 3.016 3.271 -17.901 1.00 89.44 285 ALA A N 1
ATOM 2122 C CA . ALA A 1 285 ? 3.932 3.853 -16.923 1.00 89.44 285 ALA A CA 1
ATOM 2123 C C . ALA A 1 285 ? 4.573 2.792 -16.012 1.00 89.44 285 ALA A C 1
ATOM 2125 O O . ALA A 1 285 ? 4.235 1.617 -16.052 1.00 89.44 285 ALA A O 1
ATOM 2126 N N . VAL A 1 286 ? 5.544 3.222 -15.204 1.00 90.75 286 VAL A N 1
ATOM 2127 C CA . VAL A 1 286 ? 6.237 2.381 -14.218 1.00 90.75 286 VAL A CA 1
ATOM 2128 C C . VAL A 1 286 ? 5.893 2.843 -12.806 1.00 90.75 286 VAL A C 1
ATOM 2130 O O . VAL A 1 286 ? 5.805 4.047 -12.552 1.00 90.75 286 VAL A O 1
ATOM 2133 N N . ILE A 1 287 ? 5.757 1.902 -11.876 1.00 94.19 287 ILE A N 1
ATOM 2134 C CA . ILE A 1 287 ? 5.517 2.151 -10.452 1.00 94.19 287 ILE A CA 1
ATOM 2135 C C . ILE A 1 287 ? 6.723 1.611 -9.690 1.00 94.19 287 ILE A C 1
ATOM 2137 O O . ILE A 1 287 ? 6.766 0.452 -9.295 1.00 94.19 287 ILE A O 1
ATOM 2141 N N . GLY A 1 288 ? 7.733 2.464 -9.498 1.00 91.56 288 GLY A N 1
ATOM 2142 C CA . GLY A 1 288 ? 9.033 2.039 -8.965 1.00 91.56 288 GLY A CA 1
ATOM 2143 C C . GLY A 1 288 ? 9.039 1.554 -7.511 1.00 91.56 288 GLY A C 1
ATOM 2144 O O . GLY A 1 288 ? 10.064 1.055 -7.061 1.00 91.56 288 GLY A O 1
ATOM 2145 N N . HIS A 1 289 ? 7.934 1.719 -6.782 1.00 94.25 289 HIS A N 1
ATOM 2146 C CA . HIS A 1 289 ? 7.665 1.032 -5.521 1.00 94.25 289 HIS A CA 1
ATOM 2147 C C . HIS A 1 289 ? 6.168 1.098 -5.196 1.00 94.25 289 HIS A C 1
ATOM 2149 O O . HIS A 1 289 ? 5.592 2.188 -5.107 1.00 94.25 289 HIS A O 1
ATOM 2155 N N . TYR A 1 290 ? 5.570 -0.049 -4.910 1.00 97.56 290 TYR A N 1
ATOM 2156 C CA . TYR A 1 290 ? 4.278 -0.172 -4.248 1.00 97.56 290 T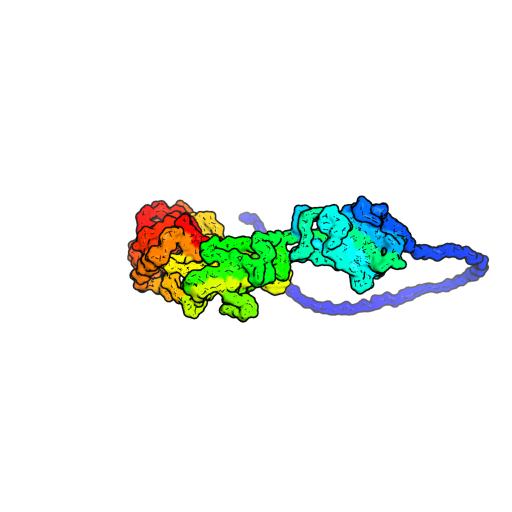YR A CA 1
ATOM 2157 C C . TYR A 1 290 ? 4.330 -1.326 -3.234 1.00 97.56 290 TYR A C 1
ATOM 2159 O O . TYR A 1 290 ? 5.318 -2.053 -3.161 1.00 97.56 290 TYR A O 1
ATOM 2167 N N . THR A 1 291 ? 3.304 -1.486 -2.406 1.00 98.12 291 THR A N 1
ATOM 2168 C CA . THR A 1 291 ? 3.137 -2.674 -1.567 1.00 98.12 291 THR A CA 1
ATOM 2169 C C . THR A 1 291 ? 1.880 -3.435 -1.944 1.00 98.12 291 THR A C 1
ATOM 2171 O O . THR A 1 291 ? 0.883 -2.814 -2.297 1.00 98.12 291 THR A O 1
ATOM 2174 N N . LEU A 1 292 ? 1.916 -4.765 -1.845 1.00 98.75 292 LEU A N 1
ATOM 2175 C CA . LEU A 1 292 ? 0.753 -5.650 -1.952 1.00 98.75 292 LEU A CA 1
ATOM 2176 C C . LEU A 1 292 ? 0.544 -6.369 -0.616 1.00 98.75 292 LEU A C 1
ATOM 2178 O O . LEU A 1 292 ? 1.496 -6.901 -0.048 1.00 98.75 292 LEU A O 1
ATOM 2182 N N . SER A 1 293 ? -0.692 -6.424 -0.125 1.00 98.56 293 SER A N 1
ATOM 2183 C CA . SER A 1 293 ? -1.045 -7.164 1.094 1.00 98.56 293 SER A CA 1
ATOM 2184 C C . SER A 1 293 ? -2.309 -8.006 0.908 1.00 98.56 293 SER A C 1
ATOM 2186 O O . SER A 1 293 ? -3.200 -7.648 0.136 1.00 98.56 293 SER A O 1
ATOM 2188 N N . VAL A 1 294 ? -2.390 -9.123 1.638 1.00 98.62 294 VAL A N 1
ATOM 2189 C CA . VAL A 1 294 ? -3.596 -9.954 1.770 1.00 98.62 294 VAL A CA 1
ATOM 2190 C C . VAL A 1 294 ? -3.886 -10.126 3.257 1.00 98.62 294 VAL A C 1
ATOM 2192 O O . VAL A 1 294 ? -3.142 -10.798 3.969 1.00 98.62 294 VAL A O 1
ATOM 2195 N N . THR A 1 295 ? -4.973 -9.524 3.732 1.00 98.12 295 THR A N 1
ATOM 2196 C CA . THR A 1 295 ? -5.411 -9.585 5.131 1.00 98.12 295 THR A CA 1
ATOM 2197 C C . THR A 1 295 ? -6.692 -10.406 5.234 1.00 98.12 295 THR A C 1
ATOM 2199 O O . THR A 1 295 ? -7.716 -10.016 4.677 1.00 98.12 295 THR A O 1
ATOM 2202 N N . ALA A 1 296 ? -6.655 -11.522 5.962 1.00 97.56 296 ALA A N 1
ATOM 2203 C CA . ALA A 1 296 ? -7.851 -12.240 6.397 1.00 97.56 296 ALA A CA 1
ATOM 2204 C C . ALA A 1 296 ? -8.268 -11.718 7.777 1.00 97.56 296 ALA A C 1
ATOM 2206 O O . ALA A 1 296 ? -7.519 -11.856 8.753 1.00 97.56 296 ALA A O 1
ATOM 2207 N N . LEU A 1 297 ? -9.451 -11.108 7.832 1.00 97.44 297 LEU A N 1
ATOM 2208 C CA . LEU A 1 297 ? -9.990 -10.454 9.020 1.00 97.44 297 LEU A CA 1
ATOM 2209 C C . LEU A 1 297 ? -10.448 -11.472 10.066 1.00 97.44 297 LEU A C 1
ATOM 2211 O O . LEU A 1 297 ? -11.095 -12.469 9.737 1.00 97.44 297 LEU A O 1
ATOM 2215 N N . GLN A 1 298 ? -10.176 -11.173 11.333 1.00 96.00 298 GLN A N 1
ATOM 2216 C CA . GLN A 1 298 ? -10.634 -11.939 12.491 1.00 96.00 298 GLN A CA 1
ATOM 2217 C C . GLN A 1 298 ? -11.338 -11.023 13.498 1.00 96.00 298 GLN A C 1
ATOM 2219 O O . GLN A 1 298 ? -11.101 -9.815 13.528 1.00 96.00 298 GLN A O 1
ATOM 2224 N N . LEU A 1 299 ? -12.199 -11.601 14.339 1.00 98.12 299 LEU A N 1
ATOM 2225 C CA . LEU A 1 299 ? -12.905 -10.864 15.392 1.00 98.12 299 LEU A CA 1
ATOM 2226 C C . LEU A 1 299 ? -11.927 -10.049 16.251 1.00 98.12 299 LEU A C 1
ATOM 2228 O O . LEU A 1 299 ? -10.858 -10.536 16.611 1.00 98.12 299 LEU A O 1
ATOM 2232 N N . GLY A 1 300 ? -12.302 -8.811 16.564 1.00 97.81 300 GLY A N 1
ATOM 2233 C CA . GLY A 1 300 ? -11.473 -7.888 17.336 1.00 97.81 300 GLY A CA 1
ATOM 2234 C C . GLY A 1 300 ? -10.583 -6.968 16.494 1.00 97.81 300 GLY A C 1
ATOM 2235 O O . GLY A 1 300 ? -10.236 -5.908 17.001 1.00 97.81 300 GLY A O 1
ATOM 2236 N N . ASP A 1 301 ? -10.276 -7.293 15.226 1.00 98.38 301 ASP A N 1
ATOM 2237 C CA . ASP A 1 301 ? -9.419 -6.450 14.368 1.00 98.38 301 ASP A CA 1
ATOM 2238 C C . ASP A 1 301 ? -9.851 -4.976 14.386 1.00 98.38 301 ASP A C 1
ATOM 2240 O O . ASP A 1 301 ? -11.021 -4.646 14.175 1.00 98.38 301 ASP A O 1
ATOM 2244 N N . ILE A 1 302 ? -8.893 -4.078 14.609 1.00 98.56 302 ILE A N 1
ATOM 2245 C CA . ILE A 1 302 ? -9.142 -2.645 14.745 1.00 98.56 302 ILE A CA 1
ATOM 2246 C C . ILE A 1 302 ? -8.984 -1.988 13.379 1.00 98.56 302 ILE A C 1
ATOM 2248 O O . ILE A 1 302 ? -7.933 -2.074 12.746 1.00 98.56 302 ILE A O 1
ATOM 2252 N N . LEU A 1 303 ? -10.018 -1.275 12.941 1.00 98.56 303 LEU A N 1
ATOM 2253 C CA . LEU A 1 303 ? -9.986 -0.459 11.735 1.00 98.56 303 LEU A CA 1
ATOM 2254 C C . LEU A 1 303 ? -9.807 1.004 12.114 1.00 98.56 303 LEU A C 1
ATOM 2256 O O . LEU A 1 303 ? -10.709 1.611 12.692 1.00 98.56 303 LEU A O 1
ATOM 2260 N N . LEU A 1 304 ? -8.671 1.588 11.742 1.00 98.50 304 LEU A N 1
ATOM 2261 C CA . LEU A 1 304 ? -8.397 3.013 11.908 1.00 98.50 304 LEU A CA 1
ATOM 2262 C C . LEU A 1 304 ? -8.544 3.715 10.562 1.00 98.50 304 LEU A C 1
ATOM 2264 O O . LEU A 1 304 ? -7.944 3.295 9.573 1.00 98.50 304 LEU A O 1
ATOM 2268 N N . THR A 1 305 ? -9.343 4.783 10.493 1.00 97.81 305 THR A N 1
ATOM 2269 C CA . THR A 1 305 ? -9.666 5.412 9.203 1.00 97.81 305 THR A CA 1
ATOM 2270 C C . THR A 1 305 ? -9.399 6.910 9.139 1.00 97.81 305 THR A C 1
ATOM 2272 O O . THR A 1 305 ? -9.463 7.647 10.130 1.00 97.81 305 THR A O 1
ATOM 2275 N N . GLN A 1 306 ? -9.105 7.365 7.920 1.00 96.62 306 GLN A N 1
ATOM 2276 C CA . GLN A 1 306 ? -9.021 8.773 7.551 1.00 96.62 306 GLN A CA 1
ATOM 2277 C C . GLN A 1 306 ? -10.300 9.173 6.808 1.00 96.62 306 GLN A C 1
ATOM 2279 O O . GLN A 1 306 ? -10.463 8.852 5.633 1.00 96.62 306 GLN A O 1
ATOM 2284 N N . GLY A 1 307 ? -11.221 9.862 7.480 1.00 92.75 307 GLY A N 1
ATOM 2285 C CA . GLY A 1 307 ? -12.488 10.306 6.898 1.00 92.75 307 GLY A CA 1
ATOM 2286 C C . GLY A 1 307 ? -12.313 11.400 5.839 1.00 92.75 307 GLY A C 1
ATOM 2287 O O . GLY A 1 307 ? -11.362 12.185 5.876 1.00 92.75 307 GLY A O 1
ATOM 2288 N N . LYS A 1 308 ? -13.252 11.462 4.886 1.00 87.44 308 LYS A N 1
ATOM 2289 C CA . LYS A 1 308 ? -13.236 12.419 3.759 1.00 87.44 308 LYS A CA 1
ATOM 2290 C C . LYS A 1 308 ? -13.649 13.852 4.150 1.00 87.44 308 LYS A C 1
ATOM 2292 O O . LYS A 1 308 ? -13.327 14.800 3.429 1.00 87.44 308 LYS A O 1
ATOM 2297 N N . ASP A 1 309 ? -14.363 14.025 5.264 1.00 89.44 309 ASP A N 1
ATOM 2298 C CA . ASP A 1 309 ? -15.009 15.285 5.654 1.00 89.44 309 ASP A CA 1
ATOM 2299 C C . ASP A 1 309 ? -14.111 16.282 6.430 1.00 89.44 309 ASP A C 1
ATOM 2301 O O . ASP A 1 309 ? -12.927 16.058 6.694 1.00 89.44 309 ASP A O 1
ATOM 2305 N N . GLY A 1 310 ? -14.675 17.451 6.756 1.00 86.31 310 GLY A N 1
ATOM 2306 C CA . GLY A 1 310 ? -13.970 18.527 7.460 1.00 86.31 310 GLY A CA 1
ATOM 2307 C C . GLY A 1 310 ? -13.735 18.282 8.956 1.00 86.31 310 GLY A C 1
ATOM 2308 O O . GLY A 1 310 ? -12.744 18.782 9.489 1.00 86.31 310 GLY A O 1
ATOM 2309 N N . LEU A 1 311 ? -14.590 17.505 9.629 1.00 87.69 311 LEU A N 1
ATOM 2310 C CA . LEU A 1 311 ? -14.402 17.129 11.033 1.00 87.69 311 LEU A CA 1
ATOM 2311 C C . LEU A 1 311 ? -13.240 16.137 11.153 1.00 87.69 311 LEU A C 1
ATOM 2313 O O . LEU A 1 311 ? -12.362 16.337 11.991 1.00 87.69 311 LEU A O 1
ATOM 2317 N N . ALA A 1 312 ? -13.171 15.150 10.256 1.00 92.94 312 ALA A N 1
ATOM 2318 C CA . ALA A 1 312 ? -12.058 14.207 10.173 1.00 92.94 312 ALA A CA 1
ATOM 2319 C C . ALA A 1 312 ? -10.701 14.916 10.006 1.00 92.94 312 ALA A C 1
ATOM 2321 O O . ALA A 1 312 ? -9.739 14.595 10.706 1.00 92.94 312 ALA A O 1
ATOM 2322 N N . LYS A 1 313 ? -10.629 15.939 9.140 1.00 93.50 313 LYS A N 1
ATOM 2323 C CA . LYS A 1 313 ? -9.429 16.785 8.979 1.00 93.50 313 LYS A CA 1
ATOM 2324 C C . LYS A 1 313 ? -9.090 17.582 10.241 1.00 93.50 313 LYS A C 1
ATOM 2326 O O . LYS A 1 313 ? -7.914 17.709 10.568 1.00 93.50 313 LYS A O 1
ATOM 2331 N N . GLY A 1 314 ? -10.097 18.099 10.949 1.00 93.38 314 GLY A N 1
ATOM 2332 C CA . GLY A 1 314 ? -9.916 18.825 12.209 1.00 93.38 314 GLY A CA 1
ATOM 2333 C C . GLY A 1 314 ? -9.348 17.946 13.327 1.00 93.38 314 GLY A C 1
ATOM 2334 O O . GLY A 1 314 ? -8.371 18.335 13.963 1.00 93.38 314 GLY A O 1
ATOM 2335 N N . ILE A 1 315 ? -9.903 16.741 13.509 1.00 94.25 315 ILE A N 1
ATOM 2336 C CA . ILE A 1 315 ? -9.404 15.736 14.467 1.00 94.25 315 ILE A CA 1
ATOM 2337 C C . ILE A 1 315 ? -7.939 15.410 14.156 1.00 94.25 315 ILE A C 1
ATOM 2339 O O . ILE A 1 315 ? -7.068 15.601 15.001 1.00 94.25 315 ILE A O 1
ATOM 2343 N N . ARG A 1 316 ? -7.652 15.026 12.907 1.00 97.31 316 ARG A N 1
ATOM 2344 C CA . ARG A 1 316 ? -6.306 14.664 12.433 1.00 97.31 316 ARG A CA 1
ATOM 2345 C C . ARG A 1 316 ? -5.260 15.769 12.566 1.00 97.31 316 ARG A C 1
ATOM 2347 O O . ARG A 1 316 ? -4.078 15.461 12.704 1.00 97.31 316 ARG A O 1
ATOM 2354 N N . LEU A 1 317 ? -5.667 17.038 12.502 1.00 96.62 317 LEU A N 1
ATOM 2355 C CA . LEU A 1 317 ? -4.767 18.167 12.736 1.00 96.62 317 LEU A CA 1
ATOM 2356 C C . LEU A 1 317 ? -4.395 18.275 14.220 1.00 96.62 317 LEU A C 1
ATOM 2358 O O . LEU A 1 317 ? -3.221 18.461 14.526 1.00 96.62 317 LEU A O 1
ATOM 2362 N N . GLY A 1 318 ? -5.365 18.110 15.126 1.00 96.19 318 GLY A N 1
ATOM 2363 C CA . GLY A 1 318 ? -5.103 18.049 16.568 1.00 96.19 318 GLY A CA 1
ATOM 2364 C C . GLY A 1 318 ? -4.175 16.888 16.930 1.00 96.19 318 GLY A C 1
ATOM 2365 O O . GLY A 1 318 ? -3.159 17.104 17.581 1.00 96.19 318 GLY A O 1
ATOM 2366 N N . GLU A 1 319 ? -4.463 15.694 16.401 1.00 97.62 319 GLU A N 1
ATOM 2367 C CA . GLU A 1 319 ? -3.626 14.492 16.548 1.00 97.62 319 GLU A CA 1
ATOM 2368 C C . GLU A 1 319 ? -2.174 14.745 16.114 1.00 97.62 319 GLU A C 1
ATOM 2370 O O . GLU A 1 319 ? -1.238 14.423 16.839 1.00 97.62 319 GLU A O 1
ATOM 2375 N N . SER A 1 320 ? -1.984 15.365 14.943 1.00 97.38 320 SER A N 1
ATOM 2376 C CA . SER A 1 320 ? -0.660 15.656 14.375 1.00 97.38 320 SER A CA 1
ATOM 2377 C C . SER A 1 320 ? 0.140 16.631 15.243 1.00 97.38 320 SER A C 1
ATOM 2379 O O . SER A 1 320 ? 1.333 16.427 15.462 1.00 97.38 320 SER A O 1
ATOM 2381 N N . VAL A 1 321 ? -0.520 17.671 15.766 1.00 95.62 321 VAL A N 1
ATOM 2382 C CA . VAL A 1 321 ? 0.104 18.694 16.620 1.00 95.62 321 VAL A CA 1
ATOM 2383 C C . VAL A 1 321 ? 0.473 18.139 17.995 1.00 95.62 321 VAL A C 1
ATOM 2385 O O . VAL A 1 321 ? 1.561 18.424 18.488 1.00 95.62 321 VAL A O 1
ATOM 2388 N N . GLU A 1 322 ? -0.412 17.363 18.616 1.00 97.00 322 GLU A N 1
ATOM 2389 C CA . GLU A 1 322 ? -0.231 16.886 19.991 1.00 97.00 322 GLU A CA 1
ATOM 2390 C C . GLU A 1 322 ? 0.691 15.668 20.074 1.00 97.00 322 GLU A C 1
ATOM 2392 O O . GLU A 1 322 ? 1.555 15.619 20.943 1.00 97.00 322 GLU A O 1
ATOM 2397 N N . LEU A 1 323 ? 0.578 14.714 19.147 1.00 96.75 323 LEU A N 1
ATOM 2398 C CA . LEU A 1 323 ? 1.436 13.522 19.129 1.00 96.75 323 LEU A CA 1
ATOM 2399 C C . LEU A 1 323 ? 2.766 13.750 18.388 1.00 96.75 323 LEU A C 1
ATOM 2401 O O . LEU A 1 323 ? 3.639 12.887 18.422 1.00 96.75 323 LEU A O 1
ATOM 2405 N N . GLY A 1 324 ? 2.938 14.889 17.704 1.00 95.56 324 GLY A N 1
ATOM 2406 C CA . GLY A 1 324 ? 4.135 15.182 16.904 1.00 95.56 324 GLY A CA 1
ATOM 2407 C C . GLY A 1 324 ? 4.279 14.303 15.653 1.00 95.56 324 GLY A C 1
ATOM 2408 O O . GLY A 1 324 ? 5.378 14.165 15.116 1.00 95.56 324 GLY A O 1
ATOM 2409 N N . VAL A 1 325 ? 3.180 13.696 15.195 1.00 96.00 325 VAL A N 1
ATOM 2410 C CA . VAL A 1 325 ? 3.135 12.750 14.069 1.00 96.00 325 VAL A CA 1
ATOM 2411 C C . VAL A 1 325 ? 2.786 13.473 12.770 1.00 96.00 325 VAL A C 1
ATOM 2413 O O . VAL A 1 325 ? 1.998 14.421 12.759 1.00 96.00 325 VAL A O 1
ATOM 2416 N N . ALA A 1 326 ? 3.351 13.025 11.647 1.00 96.62 326 ALA A N 1
ATOM 2417 C CA . ALA A 1 326 ? 3.034 13.569 10.332 1.00 96.62 326 ALA A CA 1
ATOM 2418 C C . ALA A 1 326 ? 1.534 13.426 10.019 1.00 96.62 326 ALA A C 1
ATOM 2420 O O . ALA A 1 326 ? 0.949 12.364 10.208 1.00 96.62 326 ALA A O 1
ATOM 2421 N N . PHE A 1 327 ? 0.902 14.474 9.478 1.00 95.75 327 PHE A N 1
ATOM 2422 C CA . PHE A 1 327 ? -0.541 14.472 9.190 1.00 95.75 327 PHE A CA 1
ATOM 2423 C C . PHE A 1 327 ? -0.990 13.310 8.278 1.00 95.75 327 PHE A C 1
ATOM 2425 O O . PHE A 1 327 ? -2.130 12.859 8.366 1.00 95.75 327 PHE A O 1
ATOM 2432 N N . ALA A 1 328 ? -0.107 12.795 7.415 1.00 92.75 328 ALA A N 1
ATOM 2433 C CA . ALA A 1 328 ? -0.375 11.630 6.567 1.00 92.75 328 ALA A CA 1
ATOM 2434 C C . ALA A 1 328 ? -0.639 10.332 7.360 1.00 92.75 328 ALA A C 1
ATOM 2436 O O . ALA A 1 328 ? -1.360 9.465 6.863 1.00 92.75 328 ALA A O 1
ATOM 2437 N N . ASP A 1 329 ? -0.131 10.240 8.591 1.00 94.50 329 ASP A N 1
ATOM 2438 C CA . ASP A 1 329 ? -0.162 9.054 9.457 1.00 94.50 329 ASP A CA 1
ATOM 2439 C C . ASP A 1 329 ? -1.090 9.210 10.672 1.00 94.50 329 ASP A C 1
ATOM 2441 O O . ASP A 1 329 ? -1.101 8.369 11.568 1.00 94.50 329 ASP A O 1
ATOM 2445 N N . THR A 1 330 ? -1.904 10.271 10.697 1.00 97.50 330 THR A N 1
ATOM 2446 C CA . THR A 1 330 ? -2.960 10.460 11.700 1.00 97.50 330 THR A CA 1
ATOM 2447 C C . THR A 1 330 ? -4.292 9.875 11.249 1.00 97.50 330 THR A C 1
ATOM 2449 O O . THR A 1 330 ? -4.598 9.810 10.056 1.00 97.50 330 THR A O 1
ATOM 2452 N N . PHE A 1 331 ? -5.129 9.501 12.212 1.00 98.06 331 PHE A N 1
ATOM 2453 C CA . PHE A 1 331 ? -6.440 8.896 11.996 1.00 98.06 331 PHE A CA 1
ATOM 2454 C C . PHE A 1 331 ? -7.541 9.749 12.629 1.00 98.06 331 PHE A C 1
ATOM 2456 O O . PHE A 1 331 ? -7.299 10.555 13.522 1.00 98.06 331 PHE A O 1
ATOM 2463 N N . SER A 1 332 ? -8.763 9.614 12.119 1.00 97.75 332 SER A N 1
ATOM 2464 C CA . SER A 1 332 ? -9.935 10.382 12.571 1.00 97.75 332 SER A CA 1
ATOM 2465 C C . SER A 1 332 ? -11.023 9.529 13.209 1.00 97.75 332 SER A C 1
ATOM 2467 O O . SER A 1 332 ? -11.908 10.070 13.864 1.00 97.75 332 SER A O 1
ATOM 2469 N N . HIS A 1 333 ? -10.996 8.216 12.977 1.00 98.00 333 HIS A N 1
ATOM 2470 C CA . HIS A 1 333 ? -12.039 7.295 13.412 1.00 98.00 333 HIS A CA 1
ATOM 2471 C C . HIS A 1 333 ? -11.464 5.905 13.686 1.00 98.00 333 HIS A C 1
ATOM 2473 O O . HIS A 1 333 ? -10.437 5.545 13.109 1.00 98.00 333 HIS A O 1
ATOM 2479 N N . ALA A 1 334 ? -12.138 5.146 14.548 1.00 98.50 334 ALA A N 1
ATOM 2480 C CA . ALA A 1 334 ? -11.781 3.783 14.922 1.00 98.50 334 ALA A CA 1
ATOM 2481 C C . ALA A 1 334 ? -13.032 2.884 14.962 1.00 98.50 334 ALA A C 1
ATOM 2483 O O . ALA A 1 334 ? -14.125 3.347 15.297 1.00 98.50 334 ALA A O 1
ATOM 2484 N N . ALA A 1 335 ? -12.883 1.608 14.626 1.00 98.69 335 ALA A N 1
ATOM 2485 C CA . ALA A 1 335 ? -13.943 0.605 14.701 1.00 98.69 335 ALA A CA 1
ATOM 2486 C C . ALA A 1 335 ? -13.353 -0.777 15.018 1.00 98.69 335 ALA A C 1
ATOM 2488 O O . ALA A 1 335 ? -12.175 -1.013 14.762 1.00 98.69 335 ALA A O 1
ATOM 2489 N N . ILE A 1 336 ? -14.175 -1.686 15.539 1.00 98.75 336 ILE A N 1
ATOM 2490 C CA . ILE A 1 336 ? -13.810 -3.083 15.819 1.00 98.75 336 ILE A CA 1
ATOM 2491 C C . ILE A 1 336 ? -14.509 -3.968 14.790 1.00 98.75 336 ILE A C 1
ATOM 2493 O O . ILE A 1 336 ? -15.720 -3.848 14.607 1.00 98.75 336 ILE A O 1
ATOM 2497 N N . TYR A 1 337 ? -13.799 -4.871 14.125 1.00 98.69 337 TYR A N 1
ATOM 2498 C CA . TYR A 1 337 ? -14.414 -5.868 13.254 1.00 98.69 337 TYR A CA 1
ATOM 2499 C C . TYR A 1 337 ? -15.123 -6.954 14.074 1.00 98.69 337 TYR A C 1
ATOM 2501 O O . TYR A 1 337 ? -14.532 -7.589 14.949 1.00 98.69 337 TYR A O 1
ATOM 2509 N N . VAL A 1 338 ? -16.407 -7.175 13.772 1.00 98.44 338 VAL A N 1
ATOM 2510 C CA . VAL A 1 338 ? -17.297 -8.078 14.529 1.00 98.44 338 VAL A CA 1
ATOM 2511 C C . VAL A 1 338 ? -17.746 -9.304 13.728 1.00 98.44 338 VAL A C 1
ATOM 2513 O O . VAL A 1 338 ? -18.666 -10.010 14.135 1.00 98.44 338 VAL A O 1
ATOM 2516 N N . GLY A 1 339 ? -17.093 -9.581 12.596 1.00 97.62 339 GLY A N 1
ATOM 2517 C CA . GLY A 1 339 ? -17.413 -10.723 11.740 1.00 97.62 339 GLY A CA 1
ATOM 2518 C C . GLY A 1 339 ? -18.480 -10.427 10.682 1.00 97.62 339 GLY A C 1
ATOM 2519 O O . GLY A 1 339 ? -19.182 -9.417 10.728 1.00 97.62 339 GLY A O 1
ATOM 2520 N N . GLY A 1 340 ? -18.605 -11.328 9.702 1.00 96.25 340 GLY A N 1
ATOM 2521 C CA . GLY A 1 340 ? -19.679 -11.302 8.701 1.00 96.25 340 GLY A CA 1
ATOM 2522 C C . GLY A 1 340 ? -19.745 -10.025 7.854 1.00 96.25 340 GLY A C 1
ATOM 2523 O O . GLY A 1 340 ? -20.831 -9.636 7.423 1.00 96.25 340 GLY A O 1
ATOM 2524 N N . GLY A 1 341 ? -18.611 -9.361 7.629 1.00 97.69 341 GLY A N 1
ATOM 2525 C CA . GLY A 1 341 ? -18.524 -8.108 6.883 1.00 97.69 341 GLY A CA 1
ATOM 2526 C C . GLY A 1 341 ? -19.023 -6.882 7.636 1.00 97.69 341 GLY A C 1
ATOM 2527 O O . GLY A 1 341 ? -19.400 -5.904 6.992 1.00 97.69 341 GLY A O 1
ATOM 2528 N N . GLN A 1 342 ? -19.033 -6.917 8.971 1.00 98.62 342 GLN A N 1
ATOM 2529 C CA . GLN A 1 342 ? -19.557 -5.857 9.833 1.00 98.62 342 GLN A CA 1
ATOM 2530 C C . GLN A 1 342 ? -18.495 -5.341 10.819 1.00 98.62 342 GLN A C 1
ATOM 2532 O O . GLN A 1 342 ? -17.591 -6.068 11.232 1.00 98.62 342 GLN A O 1
ATOM 2537 N N . VAL A 1 343 ? -18.636 -4.082 11.238 1.00 98.75 343 VAL A N 1
ATOM 2538 C CA . VAL A 1 343 ? -17.829 -3.440 12.286 1.00 98.75 343 VAL A CA 1
ATOM 2539 C C . VAL A 1 343 ? -18.727 -2.801 13.347 1.00 98.75 343 VAL A C 1
ATOM 2541 O O . VAL A 1 343 ? -19.787 -2.277 13.008 1.00 98.75 343 VAL A O 1
ATOM 2544 N N . ALA A 1 344 ? -18.311 -2.820 14.613 1.00 98.69 344 ALA A N 1
ATOM 2545 C CA . ALA A 1 344 ? -18.916 -2.063 15.708 1.00 98.69 344 ALA A CA 1
ATOM 2546 C C . ALA A 1 344 ? -18.141 -0.760 15.950 1.00 98.69 344 ALA A C 1
ATOM 2548 O O . ALA A 1 344 ? -16.909 -0.738 15.929 1.00 98.69 344 ALA A O 1
ATOM 2549 N N . GLU A 1 345 ? -18.864 0.339 16.158 1.00 98.19 345 GLU A N 1
ATOM 2550 C CA . GLU A 1 345 ? -18.284 1.682 16.201 1.00 98.19 345 GLU A CA 1
ATOM 2551 C C . GLU A 1 345 ? -19.200 2.717 16.867 1.00 98.19 345 GLU A C 1
ATOM 2553 O O . GLU A 1 345 ? -20.424 2.584 16.866 1.00 98.19 345 GLU A O 1
ATOM 2558 N N . MET A 1 346 ? -18.612 3.809 17.368 1.00 97.44 346 MET A N 1
ATOM 2559 C CA . MET A 1 346 ? -19.363 4.989 17.814 1.00 97.44 346 MET A CA 1
ATOM 2560 C C . MET A 1 346 ? -19.422 6.034 16.699 1.00 97.44 346 MET A C 1
ATOM 2562 O O . MET A 1 346 ? -18.422 6.680 16.384 1.00 97.44 346 MET A O 1
ATOM 2566 N N . LEU A 1 347 ? -20.605 6.226 16.119 1.00 95.25 347 LEU A N 1
ATOM 2567 C CA . LEU A 1 347 ? -20.895 7.303 15.170 1.00 95.25 34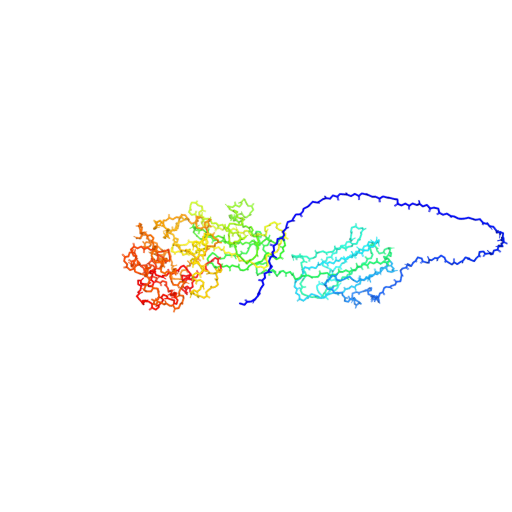7 LEU A CA 1
ATOM 2568 C C . LEU A 1 347 ? -21.465 8.521 15.899 1.00 95.25 347 LEU A C 1
ATOM 2570 O O . LEU A 1 347 ? -21.864 8.429 17.053 1.00 95.25 347 LEU A O 1
ATOM 2574 N N . THR A 1 348 ? -21.620 9.655 15.211 1.00 92.19 348 THR A N 1
ATOM 2575 C CA . THR A 1 348 ? -22.296 10.849 15.764 1.00 92.19 348 THR A CA 1
ATOM 2576 C C . THR A 1 348 ? -23.741 10.589 16.221 1.00 92.19 348 THR A C 1
ATOM 2578 O O . THR A 1 348 ? -24.272 11.342 17.037 1.00 92.19 348 THR A O 1
ATOM 2581 N N . SER A 1 349 ? -24.367 9.507 15.745 1.00 94.50 349 SER A N 1
ATOM 2582 C CA . SER A 1 349 ? -25.665 8.984 16.195 1.00 94.50 349 SER A CA 1
ATOM 2583 C C . SER A 1 349 ? -25.611 8.110 17.462 1.00 94.50 349 SER A C 1
ATOM 2585 O O . SER A 1 349 ? -26.666 7.740 17.968 1.00 94.50 349 SER A O 1
ATOM 2587 N N . GLY A 1 350 ? -24.422 7.779 17.974 1.00 96.75 350 GLY A N 1
ATOM 2588 C CA . GLY A 1 350 ? -24.180 6.755 18.998 1.00 96.75 350 GLY A CA 1
ATOM 2589 C C . GLY A 1 350 ? -23.633 5.448 18.414 1.00 96.75 350 GLY A C 1
ATOM 2590 O O . GLY A 1 350 ? -23.233 5.403 17.246 1.00 96.75 350 GLY A O 1
ATOM 2591 N N . PHE A 1 351 ? -23.618 4.396 19.235 1.00 98.25 351 PHE A N 1
ATOM 2592 C CA . PHE A 1 351 ? -23.184 3.051 18.850 1.00 98.25 351 PHE A CA 1
ATOM 2593 C C . PHE A 1 351 ? -23.942 2.529 17.626 1.00 98.25 351 PHE A C 1
ATOM 2595 O O . PHE A 1 351 ? -25.173 2.594 17.566 1.00 98.25 351 PHE A O 1
ATOM 2602 N N . ALA A 1 352 ? -23.212 1.948 16.679 1.00 98.31 352 ALA A N 1
ATOM 2603 C CA . ALA A 1 352 ? -23.768 1.259 15.528 1.00 98.31 352 ALA A CA 1
ATOM 2604 C C . ALA A 1 352 ? -22.924 0.033 15.160 1.00 98.31 352 ALA A C 1
ATOM 2606 O O . ALA A 1 352 ? -21.704 0.033 15.315 1.00 98.31 352 ALA A O 1
ATOM 2607 N N . VAL A 1 353 ? -23.585 -0.977 14.590 1.00 98.50 353 VAL A N 1
ATOM 2608 C CA . VAL A 1 353 ? -22.923 -2.020 13.800 1.00 98.50 353 VAL A CA 1
ATOM 2609 C C . VAL A 1 353 ? -23.175 -1.703 12.329 1.00 98.50 353 VAL A C 1
ATOM 2611 O O . VAL A 1 353 ? -24.333 -1.615 11.911 1.00 98.50 353 VAL A O 1
ATOM 2614 N N . THR A 1 354 ? -22.120 -1.487 11.543 1.00 98.06 354 THR A N 1
ATOM 2615 C CA . THR A 1 354 ? -22.222 -1.071 10.133 1.00 98.06 354 THR A CA 1
ATOM 2616 C C . THR A 1 354 ? -21.413 -1.977 9.201 1.00 98.06 354 THR A C 1
ATOM 2618 O O . THR A 1 354 ? -20.509 -2.672 9.663 1.00 98.06 354 THR A O 1
ATOM 2621 N N . PRO A 1 355 ? -21.711 -2.007 7.887 1.00 97.69 355 PRO A N 1
ATOM 2622 C CA . PRO A 1 355 ? -20.937 -2.810 6.946 1.00 97.69 355 PRO A CA 1
ATOM 2623 C C . PRO A 1 355 ? -19.495 -2.323 6.807 1.00 97.69 355 PRO A C 1
ATOM 2625 O O . PRO A 1 355 ? -19.250 -1.142 6.562 1.00 97.69 355 PRO A O 1
ATOM 2628 N N . LEU A 1 356 ? -18.545 -3.254 6.821 1.00 97.44 356 LEU A N 1
ATOM 2629 C CA . LEU A 1 356 ? -17.130 -3.037 6.515 1.00 97.44 356 LEU A CA 1
ATOM 2630 C C . LEU A 1 356 ? -16.940 -2.259 5.202 1.00 97.44 356 LEU A C 1
ATOM 2632 O O . LEU A 1 356 ? -16.196 -1.281 5.150 1.00 97.44 356 LEU A O 1
ATOM 2636 N N . ALA A 1 357 ? -17.687 -2.631 4.157 1.00 93.06 357 ALA A N 1
ATOM 2637 C CA . ALA A 1 357 ? -17.660 -1.957 2.858 1.00 93.06 357 ALA A CA 1
ATOM 2638 C C . ALA A 1 357 ? -18.010 -0.456 2.946 1.00 93.06 357 ALA A C 1
ATOM 2640 O O . ALA A 1 357 ? -17.470 0.352 2.192 1.00 93.06 357 ALA A O 1
ATOM 2641 N N . LYS A 1 358 ? -18.853 -0.051 3.909 1.00 93.31 358 LYS A N 1
ATOM 2642 C CA . LYS A 1 358 ? -19.172 1.361 4.162 1.00 93.31 358 LYS A CA 1
ATOM 2643 C C . LYS A 1 358 ? -17.946 2.128 4.668 1.00 93.31 358 LYS A C 1
ATOM 2645 O O . LYS A 1 358 ? -17.781 3.295 4.330 1.00 93.31 358 LYS A O 1
ATOM 2650 N N . ARG A 1 359 ? -17.077 1.495 5.470 1.00 94.19 359 ARG A N 1
ATOM 2651 C CA . ARG A 1 359 ? -15.846 2.125 5.985 1.00 94.19 359 ARG A CA 1
ATOM 2652 C C . ARG A 1 359 ? -14.862 2.433 4.868 1.00 94.19 359 ARG A C 1
ATOM 2654 O O . ARG A 1 359 ? -14.361 3.552 4.836 1.00 94.19 359 ARG A O 1
ATOM 2661 N N . TYR A 1 360 ? -14.667 1.509 3.931 1.00 94.44 360 TYR A N 1
ATOM 2662 C CA . TYR A 1 360 ? -13.865 1.756 2.730 1.00 94.44 360 TYR A CA 1
ATOM 2663 C C . TYR A 1 360 ? -14.487 2.859 1.857 1.00 94.44 360 TYR A C 1
ATOM 2665 O O . TYR A 1 360 ? -13.833 3.861 1.583 1.00 94.44 360 TYR A O 1
ATOM 2673 N N . ALA A 1 361 ? -15.787 2.774 1.548 1.00 91.75 361 ALA A N 1
ATOM 2674 C CA . ALA A 1 361 ? -16.472 3.781 0.729 1.00 91.75 361 ALA A CA 1
ATOM 2675 C C . ALA A 1 361 ? -16.401 5.219 1.300 1.00 91.75 361 ALA A C 1
ATOM 2677 O O . ALA A 1 361 ? -16.290 6.190 0.546 1.00 91.75 361 ALA A O 1
ATOM 2678 N N . GLU A 1 362 ? -16.437 5.389 2.625 1.00 91.88 362 GLU A N 1
ATOM 2679 C CA . GLU A 1 362 ? -16.450 6.706 3.285 1.00 91.88 362 GLU A CA 1
ATOM 2680 C C . GLU A 1 362 ? -15.055 7.224 3.700 1.00 91.88 362 GLU A C 1
ATOM 2682 O O . GLU A 1 362 ? -14.914 8.408 4.023 1.00 91.88 362 GLU A O 1
ATOM 2687 N N . SER A 1 363 ? -14.008 6.393 3.631 1.00 95.12 363 SER A N 1
ATOM 2688 C CA . SER A 1 363 ? -12.644 6.741 4.069 1.00 95.12 363 SER A CA 1
ATOM 2689 C C . SER A 1 363 ? -11.676 6.946 2.898 1.00 95.12 363 SER A C 1
ATOM 2691 O O . SER A 1 363 ? -11.865 6.418 1.810 1.00 95.12 363 SER A O 1
ATOM 2693 N N . GLN A 1 364 ? -10.645 7.765 3.105 1.00 94.06 364 GLN A N 1
ATOM 2694 C CA . GLN A 1 364 ? -9.508 7.949 2.188 1.00 94.06 364 GLN A CA 1
ATOM 2695 C C . GLN A 1 364 ? -8.411 6.894 2.396 1.00 94.06 364 GLN A C 1
ATOM 2697 O O . GLN A 1 364 ? -7.562 6.705 1.534 1.00 94.06 364 GLN A O 1
ATOM 2702 N N . ARG A 1 365 ? -8.400 6.277 3.582 1.00 95.44 365 ARG A N 1
ATOM 2703 C CA . ARG A 1 365 ? -7.455 5.256 4.041 1.00 95.44 365 ARG A CA 1
ATOM 2704 C C . ARG A 1 365 ? -8.109 4.478 5.180 1.00 95.44 365 ARG A C 1
ATOM 2706 O O . ARG A 1 365 ? -8.778 5.090 6.020 1.00 95.44 365 ARG A O 1
ATOM 2713 N N . VAL A 1 366 ? -7.915 3.163 5.191 1.00 97.62 366 VAL A N 1
ATOM 2714 C CA . VAL A 1 366 ? -8.359 2.237 6.241 1.00 97.62 366 VAL A CA 1
ATOM 2715 C C . VAL A 1 366 ? -7.171 1.357 6.606 1.00 97.62 366 VAL A C 1
ATOM 2717 O O . VAL A 1 366 ? -6.724 0.562 5.786 1.00 97.62 366 VAL A O 1
ATOM 2720 N N . ASP A 1 367 ? -6.636 1.497 7.809 1.00 97.81 367 ASP A N 1
ATOM 2721 C CA . ASP A 1 367 ? -5.554 0.647 8.299 1.00 97.81 367 ASP A CA 1
ATOM 2722 C C . ASP A 1 367 ? -6.153 -0.419 9.212 1.00 97.81 367 ASP A C 1
ATOM 2724 O O . ASP A 1 367 ? -6.952 -0.101 10.096 1.00 97.81 367 ASP A O 1
ATOM 2728 N N . ILE A 1 368 ? -5.776 -1.674 8.977 1.00 98.06 368 ILE A N 1
ATOM 2729 C CA . ILE A 1 368 ? -6.195 -2.828 9.772 1.00 98.06 368 ILE A CA 1
ATOM 2730 C C . ILE A 1 368 ? -5.065 -3.139 10.749 1.00 98.06 368 ILE A C 1
ATOM 2732 O O . ILE A 1 368 ? -3.925 -3.378 10.338 1.00 98.06 368 ILE A O 1
ATOM 2736 N N . LEU A 1 369 ? -5.375 -3.098 12.040 1.00 97.62 369 LEU A N 1
ATOM 2737 C CA . LEU A 1 369 ? -4.444 -3.356 13.129 1.00 97.62 369 LEU A CA 1
ATOM 2738 C C . LEU A 1 369 ? -4.927 -4.550 13.952 1.00 97.62 369 LEU A C 1
ATOM 2740 O O . LEU A 1 369 ? -6.112 -4.660 14.267 1.00 97.62 369 LEU A O 1
ATOM 2744 N N . ARG A 1 370 ? -3.988 -5.414 14.337 1.00 96.31 370 ARG A N 1
ATOM 2745 C CA . ARG A 1 370 ? -4.228 -6.582 15.184 1.00 96.31 370 ARG A CA 1
ATOM 2746 C C . ARG A 1 370 ? -3.234 -6.600 16.335 1.00 96.31 370 ARG A C 1
ATOM 2748 O O . ARG A 1 370 ? -2.035 -6.420 16.131 1.00 96.31 370 ARG A O 1
ATOM 2755 N N . ASP A 1 371 ? -3.745 -6.816 17.536 1.00 92.50 371 ASP A N 1
ATOM 2756 C CA . ASP A 1 371 ? -2.935 -7.058 18.727 1.00 92.50 371 ASP A CA 1
ATOM 2757 C C . ASP A 1 371 ? -2.294 -8.455 18.660 1.00 92.50 371 ASP A C 1
ATOM 2759 O O . ASP A 1 371 ? -2.930 -9.418 18.225 1.00 92.50 371 ASP A O 1
ATOM 2763 N N . ARG A 1 372 ? -1.030 -8.581 19.074 1.00 77.62 372 ARG A N 1
ATOM 2764 C CA . ARG A 1 372 ? -0.270 -9.843 18.950 1.00 77.62 372 ARG A CA 1
ATOM 2765 C C . ARG A 1 372 ? -0.765 -10.978 19.852 1.00 77.62 372 ARG A C 1
ATOM 2767 O O . ARG A 1 372 ? -0.434 -12.131 19.583 1.00 77.62 372 ARG A O 1
ATOM 2774 N N . GLY A 1 373 ? -1.492 -10.664 20.920 1.00 78.56 373 GLY A N 1
ATOM 2775 C CA . GLY A 1 373 ? -2.116 -11.619 21.833 1.00 78.56 373 GLY A CA 1
ATOM 2776 C C . GLY A 1 373 ? -3.550 -12.001 21.455 1.00 78.56 373 GLY A C 1
ATOM 2777 O O . GLY A 1 373 ? -4.107 -12.901 22.081 1.00 78.56 373 GLY A O 1
ATOM 2778 N N . VAL A 1 374 ? -4.156 -11.360 20.447 1.00 82.75 374 VAL A N 1
ATOM 2779 C CA . VAL A 1 374 ? -5.529 -11.670 20.024 1.00 82.75 374 VAL A CA 1
ATOM 2780 C C . VAL A 1 374 ? -5.543 -12.871 19.079 1.00 82.75 374 VAL A C 1
ATOM 2782 O O . VAL A 1 374 ? -5.242 -12.768 17.888 1.00 82.75 374 VAL A O 1
ATOM 2785 N N . ASP A 1 375 ? -5.956 -14.016 19.617 1.00 90.56 375 ASP A N 1
ATOM 2786 C CA . ASP A 1 375 ? -6.445 -15.158 18.846 1.00 90.56 375 ASP A CA 1
ATOM 2787 C C . ASP A 1 375 ? -7.972 -15.069 18.611 1.00 90.56 375 ASP A C 1
ATOM 2789 O O . ASP A 1 375 ? -8.617 -14.066 18.923 1.00 90.56 375 ASP A O 1
ATOM 2793 N N . GLU A 1 376 ? -8.572 -16.120 18.046 1.00 89.62 376 GLU A N 1
ATOM 2794 C CA . GLU A 1 376 ? -10.017 -16.192 17.781 1.00 89.62 376 GLU A CA 1
ATOM 2795 C C . GLU A 1 376 ? -10.880 -16.058 19.055 1.00 89.62 376 GLU A C 1
ATOM 2797 O O . GLU A 1 376 ? -11.976 -15.498 19.009 1.00 89.62 376 GLU A O 1
ATOM 2802 N N . GLN A 1 377 ? -10.391 -16.543 20.201 1.00 94.25 377 GLN A N 1
ATOM 2803 C CA . GLN A 1 377 ? -11.130 -16.593 21.466 1.00 94.25 377 GLN A CA 1
ATOM 2804 C C . GLN A 1 377 ? -11.078 -15.237 22.171 1.00 94.25 377 GLN A C 1
ATOM 2806 O O . GLN A 1 377 ? -12.111 -14.722 22.603 1.00 94.25 377 GLN A O 1
ATOM 2811 N N . VAL A 1 378 ? -9.895 -14.619 22.215 1.00 95.62 378 VAL A N 1
ATOM 2812 C CA . VAL A 1 378 ? -9.726 -13.238 22.688 1.00 95.62 378 VAL A CA 1
ATOM 2813 C C . VAL A 1 378 ? -10.494 -12.274 21.778 1.00 95.62 378 VAL A C 1
ATOM 2815 O O . VAL A 1 378 ? -11.204 -11.397 22.266 1.00 95.62 378 VAL A O 1
ATOM 2818 N N . GLY A 1 379 ? -10.435 -12.475 20.459 1.00 97.38 379 GLY A N 1
ATOM 2819 C CA . GLY A 1 379 ? -11.174 -11.680 19.481 1.00 97.38 379 GLY A CA 1
ATOM 2820 C C . GLY A 1 379 ? -12.687 -11.729 19.699 1.00 97.38 379 GLY A C 1
ATOM 2821 O O . GLY A 1 379 ? -13.355 -10.695 19.683 1.00 97.38 379 GLY A O 1
ATOM 2822 N N . ALA A 1 380 ? -13.234 -12.915 19.981 1.00 97.81 380 ALA A N 1
ATOM 2823 C CA . ALA A 1 380 ? -14.637 -13.069 20.355 1.00 97.81 380 ALA A CA 1
ATOM 2824 C C . ALA A 1 380 ? -14.985 -12.334 21.666 1.00 97.81 380 ALA A C 1
ATOM 2826 O O . ALA A 1 380 ? -16.034 -11.694 21.732 1.00 97.81 380 ALA A O 1
ATOM 2827 N N . ALA A 1 381 ? -14.105 -12.360 22.675 1.00 98.12 381 ALA A N 1
ATOM 2828 C CA . ALA A 1 381 ? -14.306 -11.647 23.939 1.00 98.12 381 ALA A CA 1
ATOM 2829 C C . ALA A 1 381 ? -14.293 -10.113 23.770 1.00 98.12 381 ALA A C 1
ATOM 2831 O O . ALA A 1 381 ? -15.142 -9.428 24.343 1.00 98.12 381 ALA A O 1
ATOM 2832 N N . VAL A 1 382 ? -13.399 -9.571 22.929 1.00 98.44 382 VAL A N 1
ATOM 2833 C CA . VAL A 1 382 ? -13.386 -8.142 22.547 1.00 98.44 382 VAL A CA 1
ATOM 2834 C C . VAL A 1 382 ? -14.706 -7.748 21.879 1.00 98.44 382 VAL A C 1
ATOM 2836 O O . VAL A 1 382 ? -15.290 -6.713 22.205 1.00 98.44 382 VAL A O 1
ATOM 2839 N N . VAL A 1 383 ? -15.218 -8.581 20.968 1.00 98.56 383 VAL A N 1
ATOM 2840 C CA . VAL A 1 383 ? -16.506 -8.333 20.302 1.00 98.56 383 VAL A CA 1
ATOM 2841 C C . VAL A 1 383 ? -17.674 -8.412 21.290 1.00 98.56 383 VAL A C 1
ATOM 2843 O O . VAL A 1 383 ? -18.543 -7.541 21.261 1.00 98.56 383 VAL A O 1
ATOM 2846 N N . GLU A 1 384 ? -17.693 -9.390 22.200 1.00 98.44 384 GLU A N 1
ATOM 2847 C CA . GLU A 1 384 ? -18.711 -9.481 23.254 1.00 98.44 384 GLU A CA 1
ATOM 2848 C C . GLU A 1 384 ? -18.709 -8.230 24.147 1.00 98.44 384 GLU A C 1
ATOM 2850 O O . GLU A 1 384 ? -19.770 -7.650 24.388 1.00 98.44 384 GLU A O 1
ATOM 2855 N N . ALA A 1 385 ? -17.531 -7.770 24.581 1.00 98.31 385 ALA A N 1
ATOM 2856 C CA . ALA A 1 385 ? -17.374 -6.545 25.361 1.00 98.31 385 ALA A CA 1
ATOM 2857 C C . ALA A 1 385 ? -17.887 -5.306 24.609 1.00 98.31 385 ALA A C 1
ATOM 2859 O O . ALA A 1 385 ? -18.726 -4.571 25.131 1.00 98.31 385 ALA A O 1
ATOM 2860 N N . ALA A 1 386 ? -17.475 -5.116 23.352 1.00 98.31 386 ALA A N 1
ATOM 2861 C CA . ALA A 1 386 ? -17.926 -3.999 22.522 1.00 98.31 386 ALA A CA 1
ATOM 2862 C C . ALA A 1 386 ? -19.457 -3.951 22.372 1.00 98.31 386 ALA A C 1
ATOM 2864 O O . ALA A 1 386 ? -20.061 -2.877 22.433 1.00 98.31 386 ALA A O 1
ATOM 2865 N N . MET A 1 387 ? -20.103 -5.111 22.216 1.00 98.38 387 MET A N 1
ATOM 2866 C CA . MET A 1 387 ? -21.553 -5.208 22.028 1.00 98.38 387 MET A CA 1
ATOM 2867 C C . MET A 1 387 ? -22.372 -4.858 23.284 1.00 98.38 387 MET A C 1
ATOM 2869 O O . MET A 1 387 ? -23.556 -4.536 23.149 1.00 98.38 387 MET A O 1
ATOM 2873 N N . LYS A 1 388 ? -21.775 -4.832 24.488 1.00 97.62 388 LYS A N 1
ATOM 2874 C CA . LYS A 1 388 ? -22.448 -4.353 25.717 1.00 97.62 388 LYS A CA 1
ATOM 2875 C C . LYS A 1 388 ? -22.824 -2.869 25.642 1.00 97.62 388 LYS A C 1
ATOM 2877 O O . LYS A 1 388 ? -23.792 -2.458 26.277 1.00 97.62 388 LYS A O 1
ATOM 2882 N N . TYR A 1 389 ? -22.111 -2.083 24.832 1.00 96.69 389 TYR A N 1
ATOM 2883 C CA . TYR A 1 389 ? -22.339 -0.644 24.641 1.00 96.69 389 TYR A CA 1
ATOM 2884 C C . TYR A 1 389 ? -23.381 -0.324 23.551 1.00 96.69 389 TYR A C 1
ATOM 2886 O O . TYR A 1 389 ? -23.485 0.813 23.078 1.00 96.69 389 TYR A O 1
ATOM 2894 N N . ALA A 1 390 ? -24.193 -1.310 23.156 1.00 96.44 390 ALA A N 1
ATOM 2895 C CA . ALA A 1 390 ? -25.315 -1.105 22.253 1.00 96.44 390 ALA A CA 1
ATOM 2896 C C . ALA A 1 390 ? -26.315 -0.073 22.814 1.00 96.44 390 ALA A C 1
ATOM 2898 O O . ALA A 1 390 ? -26.905 -0.251 23.877 1.00 96.44 390 ALA A O 1
ATOM 2899 N N . GLY A 1 391 ? -26.530 1.011 22.061 1.00 94.75 391 GLY A N 1
ATOM 2900 C CA . GLY A 1 391 ? -27.391 2.131 22.458 1.00 94.75 391 GLY A CA 1
ATOM 2901 C C . GLY A 1 391 ? -26.673 3.286 23.168 1.00 94.75 391 GLY A C 1
ATOM 2902 O O . GLY A 1 391 ? -27.304 4.317 23.413 1.00 94.75 391 GLY A O 1
ATOM 2903 N N . THR A 1 392 ? -25.370 3.174 23.448 1.00 96.38 392 THR A N 1
ATOM 2904 C CA . THR A 1 392 ? -24.589 4.261 24.055 1.00 96.38 392 THR A CA 1
ATOM 2905 C C . THR A 1 392 ? -24.493 5.480 23.114 1.00 96.38 392 THR A C 1
ATOM 2907 O O . THR A 1 392 ? -24.132 5.325 21.942 1.00 96.38 392 THR A O 1
ATOM 2910 N N . PRO A 1 393 ? -24.816 6.710 23.571 1.00 96.31 393 PRO A N 1
ATOM 2911 C CA . PRO A 1 393 ? -24.737 7.913 22.737 1.00 96.31 393 PRO A CA 1
ATOM 2912 C C . PRO A 1 393 ? -23.302 8.411 22.510 1.00 96.31 393 PRO A C 1
ATOM 2914 O O . PRO A 1 393 ? -22.402 8.153 23.303 1.00 96.31 393 PRO A O 1
ATOM 2917 N N . TYR A 1 394 ? -23.105 9.237 21.478 1.00 96.31 394 TYR A N 1
ATOM 2918 C CA . TYR A 1 394 ? -21.782 9.774 21.139 1.00 96.31 394 TYR A CA 1
ATOM 2919 C C . TYR A 1 394 ? -21.231 10.810 22.139 1.00 96.31 394 TYR A C 1
ATOM 2921 O O . TYR A 1 394 ? -21.955 11.700 22.619 1.00 96.31 394 TYR A O 1
ATOM 2929 N N . GLY A 1 395 ? -19.920 10.723 22.376 1.00 94.62 395 GLY A N 1
ATOM 2930 C CA . GLY A 1 395 ? -19.087 11.533 23.270 1.00 94.62 395 GLY A CA 1
ATOM 2931 C C . GLY A 1 395 ? -18.734 12.941 22.771 1.00 94.62 395 GLY A C 1
ATOM 2932 O O . GLY A 1 395 ? -17.574 13.349 22.794 1.00 94.62 395 GLY A O 1
ATOM 2933 N N . PHE A 1 396 ? -19.716 13.739 22.333 1.00 93.19 396 PHE A N 1
ATOM 2934 C CA . PHE A 1 396 ? -19.464 15.101 21.816 1.00 93.19 396 PHE A CA 1
ATOM 2935 C C . PHE A 1 396 ? -18.681 16.019 22.780 1.00 93.19 396 PHE A C 1
ATOM 2937 O O . PHE A 1 396 ? -17.956 16.913 22.331 1.00 93.19 396 PHE A O 1
ATOM 2944 N N . ALA A 1 397 ? -18.807 15.820 24.098 1.00 94.12 397 ALA A N 1
ATOM 2945 C CA . ALA A 1 397 ? -18.070 16.609 25.085 1.00 94.12 397 ALA A CA 1
ATOM 2946 C C . ALA A 1 397 ? -16.570 16.262 25.103 1.00 94.12 397 ALA A C 1
ATOM 2948 O O . ALA A 1 397 ? -15.752 17.170 25.228 1.00 94.12 397 ALA A O 1
ATOM 2949 N N . GLN A 1 398 ? -16.200 14.995 24.892 1.00 94.94 398 GLN A N 1
ATOM 2950 C CA . GLN A 1 398 ? -14.799 14.569 24.790 1.00 94.94 398 GLN A CA 1
ATOM 2951 C C . GLN A 1 398 ? -14.152 15.129 23.522 1.00 94.94 398 GLN A C 1
ATOM 2953 O O . GLN A 1 398 ? -13.084 15.729 23.601 1.00 94.94 398 GLN A O 1
ATOM 2958 N N . ILE A 1 399 ? -14.842 15.077 22.374 1.00 93.94 399 ILE A N 1
ATOM 2959 C CA . ILE A 1 399 ? -14.385 15.746 21.138 1.00 93.94 399 ILE A CA 1
ATOM 2960 C C . ILE A 1 399 ? -14.176 17.255 21.360 1.00 93.94 399 ILE A C 1
ATOM 2962 O O . ILE A 1 399 ? -13.220 17.836 20.849 1.00 93.94 399 ILE A O 1
ATOM 2966 N N . SER A 1 400 ? -15.022 17.896 22.174 1.00 94.69 400 SER A N 1
ATOM 2967 C CA . SER A 1 400 ? -14.851 19.310 22.541 1.00 94.69 400 SER A CA 1
ATOM 2968 C C . SER A 1 400 ? -13.637 19.555 23.452 1.00 94.69 400 SER A C 1
ATOM 2970 O O . SER A 1 400 ? -13.025 20.618 23.370 1.00 94.69 400 SER A O 1
ATOM 2972 N N . VAL A 1 401 ? -13.267 18.591 24.302 1.00 96.81 401 VAL A N 1
ATOM 2973 C CA . VAL A 1 401 ? -12.051 18.632 25.136 1.00 96.81 401 VAL A CA 1
ATOM 2974 C C . VAL A 1 401 ? -10.794 18.418 24.285 1.00 96.81 401 VAL A C 1
ATOM 2976 O O . VAL A 1 401 ? -9.853 19.197 24.421 1.00 96.81 401 VAL A O 1
ATOM 2979 N N . PHE A 1 402 ? -10.802 17.471 23.339 1.00 96.50 402 PHE A N 1
ATOM 2980 C CA . PHE A 1 402 ? -9.744 17.333 22.328 1.00 96.50 402 PHE A CA 1
ATOM 2981 C C . PHE A 1 402 ? -9.563 18.629 21.519 1.00 96.50 402 PHE A C 1
ATOM 2983 O O . PHE A 1 402 ? -8.446 19.117 21.369 1.00 96.50 402 PHE A O 1
ATOM 2990 N N . ALA A 1 403 ? -10.652 19.257 21.065 1.00 95.19 403 ALA A N 1
ATOM 2991 C CA . ALA A 1 403 ? -10.579 20.545 20.374 1.00 95.19 403 ALA A CA 1
ATOM 2992 C C . ALA A 1 403 ? -9.994 21.664 21.262 1.00 95.19 403 ALA A C 1
ATOM 2994 O O . ALA A 1 403 ? -9.217 22.487 20.781 1.00 95.19 403 ALA A O 1
ATOM 2995 N N . ALA A 1 404 ? -10.321 21.689 22.560 1.00 96.44 404 ALA A N 1
ATOM 2996 C CA . ALA A 1 404 ? -9.742 22.643 23.505 1.00 96.44 404 ALA A CA 1
ATOM 2997 C C . ALA A 1 404 ? -8.236 22.409 23.735 1.00 96.44 404 ALA A C 1
ATOM 2999 O O . ALA A 1 404 ? -7.489 23.382 23.821 1.00 96.44 404 ALA A O 1
ATOM 3000 N N . ALA A 1 405 ? -7.791 21.148 23.789 1.00 96.75 405 ALA A N 1
ATOM 3001 C CA . ALA A 1 405 ? -6.377 20.786 23.886 1.00 96.75 405 ALA A CA 1
ATOM 3002 C C . ALA A 1 405 ? -5.597 21.214 22.633 1.00 96.75 405 ALA A C 1
ATOM 3004 O O . ALA A 1 405 ? -4.648 21.983 22.746 1.00 96.75 405 ALA A O 1
ATOM 3005 N N . ALA A 1 406 ? -6.081 20.859 21.438 1.00 95.00 406 ALA A N 1
ATOM 3006 C CA . ALA A 1 406 ? -5.453 21.226 20.165 1.00 95.00 406 ALA A CA 1
ATOM 3007 C C . ALA A 1 406 ? -5.349 22.752 19.933 1.00 95.00 406 ALA A C 1
ATOM 3009 O O . ALA A 1 406 ? -4.467 23.215 19.210 1.00 95.00 406 ALA A O 1
ATOM 3010 N N . LEU A 1 407 ? -6.232 23.552 20.547 1.00 94.69 407 LEU A N 1
ATOM 3011 C CA . LEU A 1 407 ? -6.175 25.022 20.531 1.00 94.69 407 LEU A CA 1
ATOM 3012 C C . LEU A 1 407 ? -5.273 25.624 21.627 1.00 94.69 407 LEU A C 1
ATOM 3014 O O . LEU A 1 407 ? -4.986 26.824 21.595 1.00 94.69 407 LEU A O 1
ATOM 3018 N N . ALA A 1 408 ? -4.836 24.826 22.600 1.00 95.19 408 ALA A N 1
ATOM 3019 C CA . ALA A 1 408 ? -3.996 25.239 23.719 1.00 95.19 408 ALA A CA 1
ATOM 3020 C C . ALA A 1 408 ? -2.898 24.197 24.039 1.00 95.19 408 ALA A C 1
ATOM 3022 O O . ALA A 1 408 ? -2.789 23.772 25.196 1.00 95.19 408 ALA A O 1
ATOM 3023 N N . PRO A 1 409 ? -2.053 23.810 23.060 1.00 94.88 409 PRO A N 1
ATOM 3024 C CA . PRO A 1 409 ? -1.053 22.771 23.263 1.00 94.88 409 PRO A CA 1
ATOM 3025 C C . PRO A 1 409 ? -0.079 23.133 24.393 1.00 94.88 409 PRO A C 1
ATOM 3027 O O . PRO A 1 409 ? 0.285 24.302 24.588 1.00 94.88 409 PRO A O 1
ATOM 3030 N N . GLY A 1 410 ? 0.297 22.123 25.178 1.00 94.94 410 GLY A N 1
ATOM 3031 C CA . GLY A 1 410 ? 1.133 22.232 26.374 1.00 94.94 410 GLY A CA 1
ATOM 3032 C C . GLY A 1 410 ? 0.481 22.948 27.565 1.00 94.94 410 GLY A C 1
ATOM 3033 O O . GLY A 1 410 ? 1.182 23.288 28.517 1.00 94.94 410 GLY A O 1
ATOM 3034 N N . GLN A 1 411 ? -0.829 23.235 27.538 1.00 97.19 411 GLN A N 1
ATOM 3035 C CA . GLN A 1 411 ? -1.509 24.043 28.566 1.00 97.19 411 GLN A CA 1
ATOM 3036 C C . GLN A 1 411 ? -2.710 23.304 29.200 1.00 97.19 411 GLN A C 1
ATOM 3038 O O . GLN A 1 411 ? -3.846 23.775 29.083 1.00 97.19 411 GLN A O 1
ATOM 3043 N N . PRO A 1 412 ? -2.482 22.196 29.944 1.00 97.31 412 PRO A N 1
ATOM 3044 C CA . PRO A 1 412 ? -3.538 21.382 30.571 1.00 97.31 412 PRO A CA 1
ATOM 3045 C C . PRO A 1 412 ? -4.526 22.209 31.405 1.00 97.31 412 PRO A C 1
ATOM 3047 O O . PRO A 1 412 ? -5.737 22.037 31.303 1.00 97.31 412 PRO A O 1
ATOM 3050 N N . HIS A 1 413 ? -4.028 23.199 32.151 1.00 97.06 413 HIS A N 1
ATOM 3051 C CA . HIS A 1 413 ? -4.844 24.096 32.974 1.00 97.06 413 HIS A CA 1
ATOM 3052 C C . HIS A 1 413 ? -5.881 24.916 32.178 1.00 97.06 413 HIS A C 1
ATOM 3054 O O . HIS A 1 413 ? -6.880 25.343 32.753 1.00 97.06 413 HIS A O 1
ATOM 3060 N N . LYS A 1 414 ? -5.677 25.170 30.876 1.00 96.88 414 LYS A N 1
ATOM 3061 C CA . LYS A 1 414 ? -6.688 25.829 30.026 1.00 96.88 414 LYS A CA 1
ATOM 3062 C C . LYS A 1 414 ? -7.789 24.866 29.605 1.00 96.88 414 LYS A C 1
ATOM 3064 O O . LYS A 1 414 ? -8.938 25.283 29.482 1.00 96.88 414 LYS A O 1
ATOM 3069 N N . VAL A 1 415 ? -7.442 23.596 29.413 1.00 97.19 415 VAL A N 1
ATOM 3070 C CA . VAL A 1 415 ? -8.397 22.529 29.109 1.00 97.19 415 VAL A CA 1
ATOM 3071 C C . VAL A 1 415 ? -9.242 22.226 30.342 1.00 97.19 415 VAL A C 1
ATOM 3073 O O . VAL A 1 415 ? -10.465 22.260 30.251 1.00 97.19 415 VAL A O 1
ATOM 3076 N N . GLU A 1 416 ? -8.621 22.040 31.508 1.00 96.31 416 GLU A N 1
ATOM 3077 C CA . GLU A 1 416 ? -9.311 21.707 32.762 1.00 96.31 416 GLU A CA 1
ATOM 3078 C C . GLU A 1 416 ? -10.326 22.785 33.198 1.00 96.31 416 GLU A C 1
ATOM 3080 O O . GLU A 1 416 ? -11.436 22.473 33.628 1.00 96.31 416 GLU A O 1
ATOM 3085 N N . HIS A 1 417 ? -10.000 24.068 33.022 1.00 95.94 417 HIS A N 1
ATOM 3086 C CA . HIS A 1 417 ? -10.921 25.174 33.320 1.00 95.94 417 HIS A CA 1
ATOM 3087 C C . HIS A 1 417 ? -11.895 25.505 32.171 1.00 95.94 417 HIS A C 1
ATOM 3089 O O . HIS A 1 417 ? -12.649 26.477 32.260 1.00 95.94 417 HIS A O 1
ATOM 3095 N N . SER A 1 418 ? -11.896 24.736 31.078 1.00 96.31 418 SER A N 1
ATOM 3096 C CA . SER A 1 418 ? -12.765 24.998 29.928 1.00 96.31 418 SER A CA 1
ATOM 3097 C C . SER A 1 418 ? -14.218 24.573 30.169 1.00 96.31 418 SER A C 1
ATOM 3099 O O . SER A 1 418 ? -14.522 23.608 30.876 1.00 96.31 418 SER A O 1
ATOM 3101 N N . VAL A 1 419 ? -15.143 25.240 29.471 1.00 94.81 419 VAL A N 1
ATOM 3102 C CA . VAL A 1 419 ? -16.555 24.821 29.411 1.00 94.81 419 VAL A CA 1
ATOM 3103 C C . VAL A 1 419 ? -16.728 23.417 28.815 1.00 94.81 419 VAL A C 1
ATOM 3105 O O . VAL A 1 419 ? -17.681 22.725 29.166 1.00 94.81 419 VAL A O 1
ATOM 3108 N N . ALA A 1 420 ? -15.798 22.974 27.959 1.00 94.75 420 ALA A N 1
ATOM 3109 C CA . ALA A 1 420 ? -15.797 21.629 27.391 1.00 94.75 420 ALA A CA 1
ATOM 3110 C C . ALA A 1 420 ? -15.507 20.569 28.463 1.00 94.75 420 ALA A C 1
ATOM 3112 O O . ALA A 1 420 ? -16.244 19.591 28.570 1.00 94.75 420 ALA A O 1
ATOM 3113 N N . TYR A 1 421 ? -14.504 20.795 29.316 1.00 95.75 421 TYR A N 1
ATOM 3114 C CA . TYR A 1 421 ? -14.154 19.868 30.395 1.00 95.75 421 TYR A CA 1
ATOM 3115 C C . TYR A 1 421 ? -15.232 19.800 31.484 1.00 95.75 421 TYR A C 1
ATOM 3117 O O . TYR A 1 421 ? -15.582 18.717 31.956 1.00 95.75 421 TYR A O 1
ATOM 3125 N N . ALA A 1 422 ? -15.846 20.939 31.822 1.00 94.38 422 ALA A N 1
ATOM 3126 C CA . ALA A 1 422 ? -17.013 20.972 32.704 1.00 94.38 422 ALA A CA 1
ATOM 3127 C C . ALA A 1 422 ? -18.222 20.210 32.114 1.00 94.38 422 ALA A C 1
ATOM 3129 O O . ALA A 1 422 ? -18.939 19.520 32.845 1.00 94.38 422 ALA A O 1
ATOM 3130 N N . ALA A 1 423 ? -18.439 20.290 30.795 1.00 93.00 423 ALA A N 1
ATOM 3131 C CA . ALA A 1 423 ? -19.476 19.522 30.107 1.00 93.00 423 ALA A CA 1
ATOM 3132 C C . ALA A 1 423 ? -19.162 18.015 30.066 1.00 93.00 423 ALA A C 1
ATOM 3134 O O . ALA A 1 423 ? -20.068 17.214 30.277 1.00 93.00 423 ALA A O 1
ATOM 3135 N N . TYR A 1 424 ? -17.899 17.628 29.859 1.00 94.50 424 TYR A N 1
ATOM 3136 C CA . TYR A 1 424 ? -17.437 16.236 29.915 1.00 94.50 424 TYR A CA 1
ATOM 3137 C C . TYR A 1 424 ? -17.720 15.608 31.290 1.00 94.50 424 TYR A C 1
ATOM 3139 O O . TYR A 1 424 ? -18.491 14.647 31.374 1.00 94.50 424 TYR A O 1
ATOM 3147 N N . LYS A 1 425 ? -17.223 16.223 32.377 1.00 91.44 425 LYS A N 1
ATOM 3148 C CA . LYS A 1 425 ? -17.397 15.713 33.753 1.00 91.44 425 LYS A CA 1
ATOM 3149 C C . LYS A 1 425 ? -18.857 15.591 34.204 1.00 91.44 425 LYS A C 1
ATOM 3151 O O . LYS A 1 425 ? -19.135 14.873 35.155 1.00 91.44 425 LYS A O 1
ATOM 3156 N N . SER A 1 426 ? -19.786 16.299 33.559 1.00 87.62 426 SER A N 1
ATOM 3157 C CA . SER A 1 426 ? -21.213 16.291 33.915 1.00 87.62 426 SER A CA 1
ATOM 3158 C C . SER A 1 426 ? -22.107 15.471 32.976 1.00 87.62 426 SER A C 1
ATOM 3160 O O . SER A 1 426 ? -23.302 15.363 33.249 1.00 87.62 426 SER A O 1
ATOM 3162 N N . ARG A 1 427 ? -21.584 14.946 31.854 1.00 80.31 427 ARG A N 1
ATOM 3163 C CA . ARG A 1 427 ? -22.413 14.334 30.791 1.00 80.31 427 ARG A CA 1
ATOM 3164 C C . ARG A 1 427 ? -21.798 13.149 30.046 1.00 80.31 427 ARG A C 1
ATOM 3166 O O . ARG A 1 427 ? -22.477 12.603 29.174 1.00 80.31 427 ARG A O 1
ATOM 3173 N N . SER A 1 428 ? -20.512 12.851 30.226 1.00 78.12 428 SER A N 1
ATOM 3174 C CA . SER A 1 428 ? -19.800 11.894 29.358 1.00 78.12 428 SER A CA 1
ATOM 3175 C C . SER A 1 428 ? -18.729 11.059 30.053 1.00 78.12 428 SER A C 1
ATOM 3177 O O . SER A 1 428 ? -18.369 10.038 29.495 1.00 78.12 428 SER A O 1
ATOM 3179 N N . ALA A 1 429 ? -18.263 11.443 31.243 1.00 77.94 429 ALA A N 1
ATOM 3180 C CA . ALA A 1 429 ? -17.253 10.670 31.966 1.00 77.94 429 ALA A CA 1
ATOM 3181 C C . ALA A 1 429 ? -17.706 9.227 32.269 1.00 77.94 429 ALA A C 1
ATOM 3183 O O . ALA A 1 429 ? -18.843 9.014 32.709 1.00 77.94 429 ALA A O 1
ATOM 3184 N N . GLY A 1 430 ? -16.800 8.263 32.086 1.00 67.75 430 GLY A N 1
ATOM 3185 C CA . GLY A 1 430 ? -16.974 6.863 32.475 1.00 67.75 430 GLY A CA 1
ATOM 3186 C C . GLY A 1 430 ? -18.018 6.115 31.646 1.00 67.75 430 GLY A C 1
ATOM 3187 O O . GLY A 1 430 ? -19.005 5.619 32.193 1.00 67.75 430 GLY A O 1
ATOM 3188 N N . THR A 1 431 ? -17.817 6.026 30.328 1.00 77.75 431 THR A N 1
ATOM 3189 C CA . THR A 1 431 ? -18.635 5.258 29.355 1.00 77.75 431 THR A CA 1
ATOM 3190 C C . THR A 1 431 ? -20.114 5.659 29.198 1.00 77.75 431 THR A C 1
ATOM 3192 O O . THR A 1 431 ? -20.834 5.077 28.385 1.00 77.75 431 THR A O 1
ATOM 3195 N N . GLN A 1 432 ? -20.602 6.690 29.906 1.00 79.94 432 GLN A N 1
ATOM 3196 C CA . GLN A 1 432 ? -21.983 7.200 29.764 1.00 79.94 432 GLN A CA 1
ATOM 3197 C C . GLN A 1 432 ? -22.301 7.681 28.340 1.00 79.94 432 GLN A C 1
ATOM 3199 O O . GLN A 1 432 ? -23.456 7.696 27.902 1.00 79.94 432 GLN A O 1
ATOM 3204 N N . ARG A 1 433 ? -21.261 8.137 27.646 1.00 93.00 433 ARG A N 1
ATOM 3205 C CA . ARG A 1 433 ? -21.201 8.461 26.225 1.00 93.00 433 ARG A CA 1
ATOM 3206 C C . ARG A 1 433 ? -19.795 8.135 25.773 1.00 93.00 433 ARG A C 1
ATOM 3208 O O . ARG A 1 433 ? -18.888 8.356 26.561 1.00 93.00 433 ARG A O 1
ATOM 3215 N N . MET A 1 434 ? -19.628 7.683 24.535 1.00 95.94 434 MET A N 1
ATOM 3216 C CA . MET A 1 434 ? -18.309 7.252 24.076 1.00 95.94 434 MET A CA 1
ATOM 3217 C C . MET A 1 434 ? -17.918 7.852 22.732 1.00 95.94 434 MET A C 1
ATOM 3219 O O . MET A 1 434 ? -18.771 8.132 21.879 1.00 95.94 434 MET A O 1
ATOM 3223 N N . ILE A 1 435 ? -16.615 8.027 22.529 1.00 96.31 435 ILE A N 1
ATOM 3224 C CA . ILE A 1 435 ? -16.026 8.254 21.202 1.00 96.31 435 ILE A CA 1
ATOM 3225 C C . ILE A 1 435 ? -15.586 6.923 20.572 1.00 96.31 435 ILE A C 1
ATOM 3227 O O . ILE A 1 435 ? -15.603 5.868 21.202 1.00 96.31 435 ILE A O 1
ATOM 3231 N N . CYS A 1 436 ? -15.220 6.946 19.291 1.00 97.62 436 CYS A N 1
ATOM 3232 C CA . CYS A 1 436 ? -14.944 5.733 18.519 1.00 97.62 436 CYS A CA 1
ATOM 3233 C C . CYS A 1 436 ? -13.724 4.940 19.008 1.00 97.62 436 CYS A C 1
ATOM 3235 O O . CYS A 1 436 ? -13.787 3.719 19.085 1.00 97.62 436 CYS A O 1
ATOM 3237 N N . SER A 1 437 ? -12.649 5.621 19.394 1.00 97.94 437 SER A N 1
ATOM 3238 C CA . SER A 1 437 ? -11.428 5.010 19.935 1.00 97.94 437 SER A CA 1
ATOM 3239 C C . SER A 1 437 ? -11.535 4.598 21.407 1.00 97.94 437 SER A C 1
ATOM 3241 O O . SER A 1 437 ? -10.856 3.666 21.824 1.00 97.94 437 SER A O 1
ATOM 3243 N N . GLU A 1 438 ? -12.421 5.226 22.180 1.00 97.69 438 GLU A N 1
ATOM 3244 C CA . GLU A 1 438 ? -12.736 4.802 23.549 1.00 97.69 438 GLU A CA 1
ATOM 3245 C C . GLU A 1 438 ? -13.460 3.452 23.548 1.00 97.69 438 GLU A C 1
ATOM 3247 O O . GLU A 1 438 ? -13.096 2.579 24.326 1.00 97.69 438 GLU A O 1
ATOM 3252 N N . LEU A 1 439 ? -14.419 3.234 22.633 1.00 98.31 439 LEU A N 1
ATOM 3253 C CA . LEU A 1 439 ? -15.062 1.922 22.468 1.00 98.31 439 LEU A CA 1
ATOM 3254 C C . LEU A 1 439 ? -14.028 0.810 22.237 1.00 98.31 439 LEU A C 1
ATOM 3256 O O . LEU A 1 439 ? -14.170 -0.269 22.802 1.00 98.31 439 LEU A O 1
ATOM 3260 N N . VAL A 1 440 ? -12.982 1.081 21.448 1.00 98.38 440 VAL A N 1
ATOM 3261 C CA . VAL A 1 440 ? -11.870 0.141 21.238 1.00 98.38 440 VAL A CA 1
ATOM 3262 C C . VAL A 1 440 ? -11.111 -0.100 22.543 1.00 98.38 440 VAL A C 1
ATOM 3264 O O . VAL A 1 440 ? -10.999 -1.245 22.968 1.00 98.38 440 VAL A O 1
ATOM 3267 N N . ALA A 1 441 ? -10.637 0.963 23.202 1.00 97.44 441 ALA A N 1
ATOM 3268 C CA . ALA A 1 441 ? -9.856 0.851 24.435 1.00 97.44 441 ALA A CA 1
ATOM 3269 C C . ALA A 1 441 ? -10.610 0.101 25.550 1.00 97.44 441 ALA A C 1
ATOM 3271 O O . ALA A 1 441 ? -10.047 -0.783 26.189 1.00 97.44 441 ALA A O 1
ATOM 3272 N N . VAL A 1 442 ? -11.893 0.419 25.743 1.00 97.44 442 VAL A N 1
ATOM 3273 C CA . VAL A 1 442 ? -12.749 -0.184 26.772 1.00 97.44 442 VAL A CA 1
ATOM 3274 C C . VAL A 1 442 ? -13.101 -1.637 26.440 1.00 97.44 442 VAL A C 1
ATOM 3276 O O . VAL A 1 442 ? -13.038 -2.486 27.324 1.00 97.44 442 VAL A O 1
ATOM 3279 N N . ALA A 1 443 ? -13.421 -1.964 25.182 1.00 97.75 443 ALA A N 1
ATOM 3280 C CA . ALA A 1 443 ? -13.726 -3.344 24.793 1.00 97.75 443 ALA A CA 1
ATOM 3281 C C . ALA A 1 443 ? -12.517 -4.281 24.961 1.00 97.75 443 ALA A C 1
ATOM 3283 O O . ALA A 1 443 ? -12.671 -5.413 25.418 1.00 97.75 443 ALA A O 1
ATOM 3284 N N . TYR A 1 444 ? -11.316 -3.798 24.635 1.00 97.69 444 TYR A N 1
ATOM 3285 C CA . TYR A 1 444 ? -10.064 -4.523 24.854 1.00 97.69 444 TYR A CA 1
ATOM 3286 C C . TYR A 1 444 ? -9.724 -4.674 26.345 1.00 97.69 444 TYR A C 1
ATOM 3288 O O . TYR A 1 444 ? -9.320 -5.753 26.783 1.00 97.69 444 TYR A O 1
ATOM 3296 N N . ASP A 1 445 ? -9.949 -3.634 27.151 1.00 96.31 445 ASP A N 1
ATOM 3297 C CA . ASP A 1 445 ? -9.751 -3.694 28.601 1.00 96.31 445 ASP A CA 1
ATOM 3298 C C . ASP A 1 445 ? -10.706 -4.682 29.296 1.00 96.31 445 ASP A C 1
ATOM 3300 O O . ASP A 1 445 ? -10.270 -5.507 30.101 1.00 96.31 445 ASP A O 1
ATOM 3304 N N . GLU A 1 446 ? -11.996 -4.664 28.946 1.00 96.81 446 GLU A N 1
ATOM 3305 C CA . GLU A 1 446 ? -12.976 -5.628 29.462 1.00 96.81 446 GLU A CA 1
ATOM 3306 C C . GLU A 1 446 ? -12.704 -7.070 28.999 1.00 96.81 446 GLU A C 1
ATOM 3308 O O . GLU A 1 446 ? -13.043 -8.014 29.716 1.00 96.81 446 GLU A O 1
ATOM 3313 N N . ALA A 1 447 ? -12.074 -7.250 27.834 1.00 96.38 447 ALA A N 1
ATOM 3314 C CA . ALA A 1 447 ? -11.584 -8.542 27.348 1.00 96.38 447 ALA A CA 1
ATOM 3315 C C . ALA A 1 447 ? -10.254 -8.981 28.000 1.00 96.38 447 ALA A C 1
ATOM 3317 O O . ALA A 1 447 ? -9.710 -10.024 27.639 1.00 96.38 447 ALA A O 1
ATOM 3318 N N . LEU A 1 448 ? -9.749 -8.220 28.981 1.00 95.19 448 LEU A N 1
ATOM 3319 C CA . LEU A 1 448 ? -8.503 -8.461 29.722 1.00 95.19 448 LEU A CA 1
ATOM 3320 C C . LEU A 1 448 ? -7.226 -8.395 28.861 1.00 95.19 448 LEU A C 1
ATOM 3322 O O . LEU A 1 448 ? -6.185 -8.922 29.256 1.00 95.19 448 LEU A O 1
ATOM 3326 N N . VAL A 1 449 ? -7.292 -7.690 27.729 1.00 94.75 449 VAL A N 1
ATOM 3327 C CA . VAL A 1 449 ? -6.168 -7.397 26.824 1.00 94.75 449 VAL A CA 1
ATOM 3328 C C . VAL A 1 449 ? -6.043 -5.881 26.591 1.00 94.75 449 VAL A C 1
ATOM 3330 O O . VAL A 1 449 ? -6.223 -5.405 25.474 1.00 94.75 449 VAL A O 1
ATOM 3333 N N . PRO A 1 450 ? -5.795 -5.071 27.638 1.00 94.81 450 PRO A N 1
ATOM 3334 C CA . PRO A 1 450 ? -5.762 -3.615 27.513 1.00 94.81 450 PRO A CA 1
ATOM 3335 C C . PRO A 1 450 ? -4.631 -3.137 26.594 1.00 94.81 450 PRO A C 1
ATOM 3337 O O . PRO A 1 450 ? -3.470 -3.470 26.814 1.00 94.81 450 PRO A O 1
ATOM 3340 N N . ILE A 1 451 ? -4.975 -2.288 25.624 1.00 95.00 451 ILE A N 1
ATOM 3341 C CA . ILE A 1 451 ? -4.026 -1.681 24.680 1.00 95.00 451 ILE A CA 1
ATOM 3342 C C . ILE A 1 451 ? -3.258 -0.547 25.374 1.00 95.00 451 ILE A C 1
ATOM 3344 O O . ILE A 1 451 ? -3.869 0.401 25.885 1.00 95.00 451 ILE A O 1
ATOM 3348 N N . GLU A 1 452 ? -1.924 -0.580 25.357 1.00 93.38 452 GLU A N 1
ATOM 3349 C CA . GLU A 1 452 ? -1.115 0.531 25.847 1.00 93.38 452 GLU A CA 1
ATOM 3350 C C . GLU A 1 452 ? -1.165 1.713 24.869 1.00 93.38 452 GLU A C 1
ATOM 3352 O O . GLU A 1 452 ? -0.799 1.617 23.696 1.00 93.38 452 GLU A O 1
ATOM 3357 N N . VAL A 1 453 ? -1.590 2.870 25.387 1.00 94.31 453 VAL A N 1
ATOM 3358 C CA . VAL A 1 453 ? -1.632 4.143 24.660 1.00 94.31 453 VAL A CA 1
ATOM 3359 C C . VAL A 1 453 ? -0.965 5.271 25.444 1.00 94.31 453 VAL A C 1
ATOM 3361 O O . VAL A 1 453 ? -1.146 5.413 26.661 1.00 94.31 453 VAL A O 1
ATOM 3364 N N . THR A 1 454 ? -0.229 6.118 24.723 1.00 94.12 454 THR A N 1
ATOM 3365 C CA . THR A 1 454 ? 0.320 7.381 25.236 1.00 94.12 454 THR A CA 1
ATOM 3366 C C . THR A 1 454 ? -0.671 8.508 24.959 1.00 94.12 454 THR A C 1
ATOM 3368 O O . THR A 1 454 ? -0.930 8.822 23.801 1.00 94.12 454 THR A O 1
ATOM 3371 N N . LEU A 1 455 ? -1.221 9.122 26.012 1.00 96.62 455 LEU A N 1
ATOM 3372 C CA . LEU A 1 455 ? -2.131 10.266 25.881 1.00 96.62 455 LEU A CA 1
ATOM 3373 C C . LEU A 1 455 ? -1.453 11.483 25.230 1.00 96.62 455 LEU A C 1
ATOM 3375 O O . LEU A 1 455 ? -0.240 11.668 25.329 1.00 96.62 455 LEU A O 1
ATOM 3379 N N . TRP A 1 456 ? -2.267 12.369 24.647 1.00 97.38 456 TRP A N 1
ATOM 3380 C CA . TRP A 1 456 ? -1.827 13.682 24.168 1.00 97.38 456 TRP A CA 1
ATOM 3381 C C . TRP A 1 456 ? -1.091 14.437 25.293 1.00 97.38 456 TRP A C 1
ATOM 3383 O O . TRP A 1 456 ? -1.617 14.487 26.412 1.00 97.38 456 TRP A O 1
ATOM 3393 N N . PRO A 1 457 ? 0.070 15.069 25.033 1.00 97.25 457 PRO A N 1
ATOM 3394 C CA . PRO A 1 457 ? 0.848 15.786 26.045 1.00 97.25 457 PRO A CA 1
ATOM 3395 C C . PRO A 1 457 ? 0.072 16.874 26.796 1.00 97.25 457 PRO A C 1
ATOM 3397 O O . PRO A 1 457 ? 0.375 17.141 27.958 1.00 97.25 457 PRO A O 1
ATOM 3400 N N . THR A 1 458 ? -0.946 17.486 26.182 1.00 97.75 458 THR A N 1
ATOM 3401 C CA . THR A 1 458 ? -1.824 18.452 26.865 1.00 97.75 458 THR A CA 1
ATOM 3402 C C . THR A 1 458 ? -2.862 17.796 27.782 1.00 97.75 458 THR A C 1
ATOM 3404 O O . THR A 1 458 ? -3.307 18.433 28.735 1.00 97.75 458 THR A O 1
ATOM 3407 N N . LEU A 1 459 ? -3.250 16.541 27.532 1.00 97.38 459 LEU A N 1
ATOM 3408 C CA . LEU A 1 459 ? -4.244 15.812 28.334 1.00 97.38 459 LEU A CA 1
ATOM 3409 C C . LEU A 1 459 ? -3.607 14.961 29.440 1.00 97.38 459 LEU A C 1
ATOM 3411 O O . LEU A 1 459 ? -4.160 14.885 30.535 1.00 97.38 459 LEU A O 1
ATOM 3415 N N . ALA A 1 460 ? -2.435 14.367 29.193 1.00 96.69 460 ALA A N 1
ATOM 3416 C CA . ALA A 1 460 ? -1.756 13.472 30.135 1.00 96.69 460 ALA A CA 1
ATOM 3417 C C . ALA A 1 460 ? -1.543 14.046 31.561 1.00 96.69 460 ALA A C 1
ATOM 3419 O O . ALA A 1 460 ? -1.663 13.282 32.517 1.00 96.69 460 ALA A O 1
ATOM 3420 N N . PRO A 1 461 ? -1.278 15.357 31.768 1.00 97.31 461 PRO A N 1
ATOM 3421 C CA . PRO A 1 461 ? -1.130 15.924 33.112 1.00 97.31 461 PRO A CA 1
ATOM 3422 C C . PRO A 1 461 ? -2.448 16.166 33.868 1.00 97.31 461 PRO A C 1
ATOM 3424 O O . PRO A 1 461 ? -2.390 16.580 35.023 1.00 97.31 461 PRO A O 1
ATOM 3427 N N . ILE A 1 462 ? -3.617 15.993 33.233 1.00 96.19 462 ILE A N 1
ATOM 3428 C CA . ILE A 1 462 ? -4.925 16.334 33.825 1.00 96.19 462 ILE A CA 1
ATOM 3429 C C . ILE A 1 462 ? -5.405 15.244 34.796 1.00 96.19 462 ILE A C 1
ATOM 3431 O O . ILE A 1 462 ? -5.897 15.562 35.876 1.00 96.19 462 ILE A O 1
ATOM 3435 N N . SER A 1 463 ? -5.257 13.965 34.438 1.00 92.94 463 SER A N 1
ATOM 3436 C CA . SER A 1 463 ? -5.503 12.831 35.338 1.00 92.94 463 SER A CA 1
ATOM 3437 C C . SER A 1 463 ? -4.710 11.601 34.891 1.00 92.94 463 SER A C 1
ATOM 3439 O O . SER A 1 463 ? -4.512 11.370 33.700 1.00 92.94 463 SER A O 1
ATOM 3441 N N . GLY A 1 464 ? -4.263 10.809 35.869 1.00 88.12 464 GLY A N 1
ATOM 3442 C CA . GLY A 1 464 ? -3.644 9.496 35.662 1.00 88.12 464 GLY A CA 1
ATOM 3443 C C . GLY A 1 464 ? -4.611 8.320 35.846 1.00 88.12 464 GLY A C 1
ATOM 3444 O O . GLY A 1 464 ? -4.170 7.173 35.820 1.00 88.12 464 GLY A O 1
ATOM 3445 N N . GLU A 1 465 ? -5.900 8.587 36.079 1.00 92.19 465 GLU A N 1
ATOM 3446 C CA . GLU A 1 465 ? -6.932 7.558 36.250 1.00 92.19 465 GLU A CA 1
ATOM 3447 C C . GLU A 1 465 ? -7.131 6.746 34.963 1.00 92.19 465 GLU A C 1
ATOM 3449 O O . GLU A 1 465 ? -7.007 7.260 33.847 1.00 92.19 465 GLU A O 1
ATOM 3454 N N . LYS A 1 466 ? -7.444 5.457 35.116 1.00 91.62 466 LYS A N 1
ATOM 3455 C CA . LYS A 1 466 ? -7.569 4.517 33.995 1.00 91.62 466 LYS A CA 1
ATOM 3456 C C . LYS A 1 466 ? -8.734 4.900 33.084 1.00 91.62 466 LYS A C 1
ATOM 3458 O O . LYS A 1 466 ? -8.586 4.937 31.869 1.00 91.62 466 LYS A O 1
ATOM 3463 N N . GLU A 1 467 ? -9.859 5.243 33.694 1.00 90.88 467 GLU A N 1
ATOM 3464 C CA . GLU A 1 467 ? -11.080 5.714 33.053 1.00 90.88 467 GLU A CA 1
ATOM 3465 C C . GLU A 1 467 ? -10.794 6.976 32.234 1.00 90.88 467 GLU A C 1
ATOM 3467 O O . GLU A 1 467 ? -11.100 7.019 31.051 1.00 90.88 467 GLU A O 1
ATOM 3472 N N . PHE A 1 468 ? -10.075 7.952 32.803 1.00 93.75 468 PHE A N 1
ATOM 3473 C CA . PHE A 1 468 ? -9.659 9.148 32.066 1.00 93.75 468 PHE A CA 1
ATOM 3474 C C . PHE A 1 468 ? -8.762 8.823 30.861 1.00 93.75 468 PHE A C 1
ATOM 3476 O O . PHE A 1 468 ? -8.903 9.443 29.807 1.00 93.75 468 PHE A O 1
ATOM 3483 N N . ARG A 1 469 ? -7.853 7.844 30.985 1.00 94.56 469 ARG A N 1
ATOM 3484 C CA . ARG A 1 469 ? -7.045 7.384 29.844 1.00 94.56 469 ARG A CA 1
ATOM 3485 C C . ARG A 1 469 ? -7.912 6.769 28.747 1.00 94.56 469 ARG A C 1
ATOM 3487 O O . ARG A 1 469 ? -7.660 7.061 27.587 1.00 94.56 469 ARG A O 1
ATOM 3494 N N . MET A 1 470 ? -8.926 5.975 29.092 1.00 94.31 470 MET A N 1
ATOM 3495 C CA . MET A 1 470 ? -9.844 5.369 28.119 1.00 94.31 470 MET A CA 1
ATOM 3496 C C . MET A 1 470 ? -10.740 6.419 27.446 1.00 94.31 470 MET A C 1
ATOM 3498 O O . MET A 1 470 ? -10.744 6.495 26.216 1.00 94.31 470 MET A O 1
ATOM 3502 N N . ASP A 1 471 ? -11.393 7.284 28.232 1.00 95.00 471 ASP A N 1
ATOM 3503 C CA . ASP A 1 471 ? -12.263 8.385 27.780 1.00 95.00 471 ASP A CA 1
ATOM 3504 C C . ASP A 1 471 ? -11.541 9.362 26.819 1.00 95.00 471 ASP A C 1
ATOM 3506 O O . ASP A 1 471 ? -12.194 10.053 26.027 1.00 95.00 471 ASP A O 1
ATOM 3510 N N . PHE A 1 472 ? -10.202 9.426 26.878 1.00 96.44 472 PHE A N 1
ATOM 3511 C CA . PHE A 1 472 ? -9.343 10.249 26.018 1.00 96.44 472 PHE A CA 1
ATOM 3512 C C . PHE A 1 472 ? -8.312 9.460 25.195 1.00 96.44 472 PHE A C 1
ATOM 3514 O O . PHE A 1 472 ? -7.343 10.047 24.709 1.00 96.44 472 PHE A O 1
ATOM 3521 N N . THR A 1 473 ? -8.545 8.172 24.937 1.00 97.38 473 THR A N 1
ATOM 3522 C CA . THR A 1 473 ? -7.824 7.451 23.876 1.00 97.38 473 THR A CA 1
ATOM 3523 C C . THR A 1 473 ? -8.287 7.976 22.516 1.00 97.38 473 THR A C 1
ATOM 3525 O O . THR A 1 473 ? -9.483 7.948 22.224 1.00 97.38 473 THR A O 1
ATOM 3528 N N . SER A 1 474 ? -7.372 8.429 21.654 1.00 97.69 474 SER A N 1
ATOM 3529 C CA . SER A 1 474 ? -7.683 8.872 20.283 1.00 97.69 474 SER A CA 1
ATOM 3530 C C . SER A 1 474 ? -7.341 7.806 19.224 1.00 97.69 474 SER A C 1
ATOM 3532 O O . SER A 1 474 ? -6.550 6.897 19.498 1.00 97.69 474 SER A O 1
ATOM 3534 N N . PRO A 1 475 ? -7.886 7.890 17.992 1.00 98.31 475 PRO A N 1
ATOM 3535 C CA . PRO A 1 475 ? -7.570 6.935 16.928 1.00 98.31 475 PRO A CA 1
ATOM 3536 C C . PRO A 1 475 ? -6.078 6.883 16.572 1.00 98.31 475 PRO A C 1
ATOM 3538 O O . PRO A 1 475 ? -5.557 5.813 16.273 1.00 98.31 475 PRO A O 1
ATOM 3541 N N . THR A 1 476 ? -5.363 8.010 16.628 1.00 98.38 476 THR A N 1
ATOM 3542 C CA . THR A 1 476 ? -3.921 8.032 16.334 1.00 98.38 476 THR A CA 1
ATOM 3543 C C . THR A 1 476 ? -3.094 7.471 17.490 1.00 98.38 476 THR A C 1
ATOM 3545 O O . THR A 1 476 ? -2.068 6.856 17.232 1.00 98.38 476 THR A O 1
ATOM 3548 N N . MET A 1 477 ? -3.542 7.581 18.748 1.00 98.31 477 MET A N 1
ATOM 3549 C CA . MET A 1 477 ? -2.873 6.883 19.857 1.00 98.31 477 MET A CA 1
ATOM 3550 C C . MET A 1 477 ? -2.906 5.363 19.679 1.00 98.31 477 MET A C 1
ATOM 3552 O O . MET A 1 477 ? -1.891 4.712 19.904 1.00 98.31 477 MET A O 1
ATOM 3556 N N . LEU A 1 478 ? -4.042 4.808 19.233 1.00 98.06 478 LEU A N 1
ATOM 3557 C CA . LEU A 1 478 ? -4.148 3.385 18.890 1.00 98.06 478 LEU A CA 1
ATOM 3558 C C . LEU A 1 478 ? -3.151 3.027 17.776 1.00 98.06 478 LEU A C 1
ATOM 3560 O O . LEU A 1 478 ? -2.414 2.058 17.905 1.00 98.06 478 LEU A O 1
ATOM 3564 N N . ALA A 1 479 ? -3.044 3.851 16.728 1.00 97.38 479 ALA A N 1
ATOM 3565 C CA . ALA A 1 479 ? -2.094 3.628 15.630 1.00 97.38 479 ALA A CA 1
ATOM 3566 C C . ALA A 1 479 ? -0.607 3.627 16.040 1.00 97.38 479 ALA A C 1
ATOM 3568 O O . ALA A 1 479 ? 0.226 3.158 15.264 1.00 97.38 479 ALA A O 1
ATOM 3569 N N . LEU A 1 480 ? -0.280 4.188 17.208 1.00 96.81 480 LEU A N 1
ATOM 3570 C CA . LEU A 1 480 ? 1.070 4.278 17.773 1.00 96.81 480 LEU A CA 1
ATOM 3571 C C . LEU A 1 480 ? 1.316 3.269 18.907 1.00 96.81 480 LEU A C 1
ATOM 3573 O O . LEU A 1 480 ? 2.413 3.255 19.468 1.00 96.81 480 LEU A O 1
ATOM 3577 N N . SER A 1 481 ? 0.314 2.465 19.276 1.00 96.44 481 SER A N 1
ATOM 3578 C CA . SER A 1 481 ? 0.449 1.462 20.332 1.00 96.44 481 SER A CA 1
ATOM 3579 C C . SER A 1 481 ? 1.499 0.405 19.952 1.00 96.44 481 SER A C 1
ATOM 3581 O O . SER A 1 481 ? 1.478 -0.081 18.818 1.00 96.44 481 SER A O 1
ATOM 3583 N N . PRO A 1 482 ? 2.405 0.014 20.869 1.00 94.81 482 PRO A N 1
ATOM 3584 C CA . PRO A 1 482 ? 3.402 -1.025 20.607 1.00 94.81 482 PRO A CA 1
ATOM 3585 C C . PRO A 1 482 ? 2.801 -2.439 20.526 1.00 94.81 482 PRO A C 1
ATOM 3587 O O . PRO A 1 482 ? 3.450 -3.345 19.994 1.00 94.81 482 PRO A O 1
ATOM 3590 N N . ASP A 1 483 ? 1.586 -2.626 21.048 1.00 94.50 483 ASP A N 1
ATOM 3591 C CA . ASP A 1 483 ? 0.897 -3.919 21.122 1.00 94.50 483 ASP A CA 1
ATOM 3592 C C . ASP A 1 483 ? 0.255 -4.295 19.776 1.00 94.50 483 ASP A C 1
ATOM 3594 O O . ASP A 1 483 ? 0.188 -5.468 19.387 1.00 94.50 483 ASP A O 1
ATOM 3598 N N . LEU A 1 484 ? -0.152 -3.271 19.018 1.00 95.56 484 LEU A N 1
ATOM 3599 C CA . LEU A 1 484 ? -0.825 -3.405 17.735 1.00 95.56 484 LEU A CA 1
ATOM 3600 C C . LEU A 1 484 ? 0.167 -3.491 16.570 1.00 95.56 484 LEU A C 1
ATOM 3602 O O . LEU A 1 484 ? 1.077 -2.682 16.411 1.00 95.56 484 LEU A O 1
ATOM 3606 N N . THR A 1 485 ? -0.052 -4.462 15.687 1.00 94.62 485 THR A N 1
ATOM 3607 C CA . THR A 1 485 ? 0.676 -4.617 14.424 1.00 94.62 485 THR A CA 1
ATOM 3608 C C . THR A 1 485 ? -0.261 -4.303 13.258 1.00 94.62 485 THR A C 1
ATOM 3610 O O . THR A 1 485 ? -1.382 -4.806 13.199 1.00 94.62 485 THR A O 1
ATOM 3613 N N . ARG A 1 486 ? 0.184 -3.452 12.326 1.00 94.38 486 ARG A N 1
ATOM 3614 C CA . ARG A 1 486 ? -0.567 -3.103 11.111 1.00 94.38 486 ARG A CA 1
ATOM 3615 C C . ARG A 1 486 ? -0.386 -4.189 10.048 1.00 94.38 486 ARG A C 1
ATOM 3617 O O . ARG A 1 486 ? 0.737 -4.624 9.815 1.00 94.38 486 ARG A O 1
ATOM 3624 N N . LEU A 1 487 ? -1.478 -4.613 9.410 1.00 94.50 487 LEU A N 1
ATOM 3625 C CA . LEU A 1 487 ? -1.481 -5.759 8.489 1.00 94.50 487 LEU A CA 1
ATOM 3626 C C . LEU A 1 487 ? -1.392 -5.371 7.001 1.00 94.50 487 LEU A C 1
ATOM 3628 O O . LEU A 1 487 ? -0.909 -6.164 6.196 1.00 94.50 487 LEU A O 1
ATOM 3632 N N . ASN A 1 488 ? -1.837 -4.163 6.632 1.00 90.94 488 ASN A N 1
ATOM 3633 C CA . ASN A 1 488 ? -2.063 -3.761 5.235 1.00 90.94 488 ASN A CA 1
ATOM 3634 C C . ASN A 1 488 ? -1.281 -2.518 4.752 1.00 90.94 488 ASN A C 1
ATOM 3636 O O . ASN A 1 488 ? -1.602 -1.993 3.686 1.00 90.94 488 ASN A O 1
ATOM 3640 N N . ALA A 1 489 ? -0.297 -2.007 5.508 1.00 79.25 489 ALA A N 1
ATOM 3641 C CA . ALA A 1 489 ? 0.480 -0.815 5.117 1.00 79.25 489 ALA A CA 1
ATOM 3642 C C . ALA A 1 489 ? 1.887 -0.756 5.712 1.00 79.25 489 ALA A C 1
ATOM 3644 O O . ALA A 1 489 ? 1.989 -0.971 6.941 1.00 79.25 489 ALA A O 1
#

pLDDT: mean 88.62, std 19.92, range [24.86, 98.88]

Sequence (489 aa):
MFKRRLVLEGLEDRRMMSSGTFVSLLGGAIPSRIGEDAVAAVSGPAPGMFLGLPDLYEPDNSAASAKPIATDGRSQRHTMHQPSDQDWVRFTLAERSNVSIVTRGRAGNTELTVFGPGDPSSAIASSDGNGGFARLDLRGASALEAGVYYVRVREYQQDARIGSYQLSVKATPAPLPDGFEADDAPALARPIEVNGGPQARSIHAPNDVDWAVFQLQAAADVVIETRGVSGDTRLWLYGADPNAAPIEFDNNDGVGSFSVIVRAGARALPAGVYYVKVDEAGQNAVIGHYTLSVTALQLGDILLTQGKDGLAKGIRLGESVELGVAFADTFSHAAIYVGGGQVAEMLTSGFAVTPLAKRYAESQRVDILRDRGVDEQVGAAVVEAAMKYAGTPYGFAQISVFAAAALAPGQPHKVEHSVAYAAYKSRSAGTQRMICSELVAVAYDEALVPIEVTLWPTLAPISGEKEFRMDFTSPTMLALSPDLTRLNA

Foldseek 3Di:
DDDDDDDDDDDYDDDDDDDDDDDDDDDDDDDDDDDDDDDDDDDDDDDDPPAADWDDQPPQQDQVSAAEADQAFDKDKGKQRALSGKHKHKYFDQFFWWKKKWKFDDDFWKKKWKADQVDQVHTLDIFRNVRHIDIDTQFQVRTDGGGMMMMMMHGRVSHDIGGMMIITMHIDHFFDFDPLPPAQDQVSAAEDEALPFWDKGKQRALSRKHKHKYWDPFWFWKKKWKFDPDFAKKKFKCFPDPVDDTLDIFAQLAQGRITMDTQFAVRIDGTGMMMMMMHGDPSGDIGSIMIIFMYGDAFFKKKFFQFPDDQSLLLLLLVCVQVVHDSVLGGRFMWTDHGRQWTWFQDQAGIDIGGVVVRSNGGSHIWIKDFPPDDRVLSNQLNVLLCVRVPAHADVLLSVLSSQCSVPPPALVSSCPDPSVVCCVVQPQDSSHAHGQLSSQRSCVSSVNGFDFDFGNSQCVNDPDPSSCSRRGGSSRSVVTPRMDIRYD